Protein AF-0000000072477113 (afdb_homodimer)

pLDDT: mean 94.62, std 7.55, range [47.84, 98.94]

Nearest PDB structures (foldseek):
  5yf0-assembly1_A  TM=9.430E-01  e=5.092E-36  Homo sapiens
  5yf2-assembly1_B  TM=9.396E-01  e=1.255E-35  Homo sapiens
  5yf1-assembly1_B  TM=9.250E-01  e=2.468E-35  Homo sapiens
  5yf0-assembly1_B  TM=9.223E-01  e=3.272E-35  Homo sapiens
  5yf2-assembly1_A  TM=9.326E-01  e=5.136E-35  Homo sapiens

Radius of gyration: 29.41 Å; Cα contacts (8 Å, |Δi|>4): 1386; chains: 2; bounding box: 58×87×75 Å

Solvent-accessible surface area (backbone atoms only — not comparable to full-atom values): 39168 Å² total; per-residue (Å²): 128,55,71,68,57,48,40,54,52,27,16,45,48,37,20,38,57,46,35,32,61,51,46,42,59,69,50,48,47,41,52,51,51,15,58,67,64,46,50,74,72,59,47,66,66,46,75,59,51,66,59,52,52,51,52,48,51,52,41,37,51,44,39,24,53,49,33,34,51,48,42,68,67,43,38,58,79,70,71,41,75,71,75,74,84,48,34,80,49,54,70,68,43,38,51,50,52,55,51,46,42,29,42,42,42,31,63,32,16,69,82,11,46,71,66,39,45,60,59,54,40,52,53,50,52,50,49,43,66,77,48,69,54,54,86,58,24,58,77,40,35,33,36,27,50,59,33,56,62,37,49,66,51,49,55,43,26,75,60,32,24,20,26,38,26,28,32,63,51,63,67,34,49,55,52,22,50,40,53,64,70,69,32,80,47,50,54,72,40,61,35,45,58,43,62,77,61,49,48,25,32,48,42,71,65,67,27,70,42,75,45,47,27,33,61,63,29,56,56,52,42,60,53,50,20,57,74,52,72,58,74,49,64,46,85,74,22,64,47,76,45,79,43,55,65,49,64,48,32,19,51,79,86,70,45,82,76,81,80,52,62,69,59,50,50,52,18,58,63,28,50,45,56,21,44,29,40,40,36,51,70,32,68,24,67,38,51,39,50,66,54,51,51,51,15,53,59,37,21,31,27,82,89,15,36,40,37,40,35,33,50,46,58,41,67,46,65,95,41,62,89,40,53,30,74,69,52,21,50,54,54,46,54,50,39,44,40,75,72,37,38,40,74,80,40,78,49,69,66,46,76,44,70,75,59,64,64,90,72,40,33,45,48,59,38,36,31,18,41,36,35,34,27,32,54,58,77,82,128,131,55,71,69,58,49,39,54,52,28,16,44,48,38,20,37,58,45,36,34,62,52,46,43,58,68,50,47,47,42,51,51,51,17,57,67,64,47,50,74,72,58,47,65,68,46,75,61,52,65,61,49,52,50,52,50,52,54,42,38,52,43,39,24,52,49,32,34,50,47,43,70,67,43,37,58,79,71,72,41,75,70,74,75,85,48,35,80,47,53,71,67,44,38,51,50,52,54,50,45,43,29,42,41,40,31,64,32,15,69,82,12,46,68,64,40,45,60,59,54,39,52,53,50,53,51,50,43,66,78,47,70,54,53,86,57,24,58,77,39,34,33,37,27,50,56,32,56,62,38,50,67,50,51,53,43,26,73,60,32,25,20,27,37,27,28,30,64,52,63,67,34,50,54,51,22,48,41,53,63,70,68,33,79,47,51,53,72,41,62,37,45,59,42,62,78,62,48,48,26,32,48,40,69,67,67,27,69,42,76,44,47,29,34,60,62,27,55,56,51,43,59,53,49,22,56,75,50,70,59,74,48,64,46,85,73,23,64,46,77,45,80,43,56,64,49,62,47,31,19,52,79,87,68,46,82,74,82,79,54,64,69,59,50,50,51,20,58,62,28,51,46,57,21,45,30,40,40,35,52,68,32,68,23,67,38,51,38,50,66,54,52,52,50,16,52,59,37,22,32,26,83,89,14,37,40,36,39,35,33,51,45,58,42,68,46,65,95,39,60,89,40,53,30,73,69,54,20,51,54,54,44,54,50,40,45,40,74,71,39,39,40,73,80,40,78,49,71,65,46,75,43,70,75,59,62,65,89,72,40,32,44,48,60,39,35,31,17,40,36,36,36,28,30,54,58,76,84,127

Organism: Diutina rugosa (NCBI:txid5481)

Foldseek 3Di:
DDPVVQQQLLLLLQLLQCLLVVCCVQAQVVLVVVLVPDDPVVNVVPVCRVVLSVLLNVQSVQSNVVSNVLSVVQCVVVPHDDSPPHHHHDPVSNVVLLVLLLQCLLQFFPNNVVQCCQQLVVVVVVVCVVPVDQLCQLVAEEEEEPCFLVRSVLVSLLSQHQYEYEDADSNRVSNSCCQQPVDQDAQPGKHQSQQRDPAQAPDSVLNSDITGGGRDHNNCLVVVCVVVPNSGPSVNRYHYDYHDLLQQQADPVPHPPPDDPVSVVSNVCQFQPGQEYEYEQHLLADLANLSVLRSRNRRHHQNHKYKYKHAQNNPCPPVVVGDHDRDDPVRVVVSSVVVFKDWPDKDWQRWHFRSDSPNGNDGDIGIMITTMIHGHDDD/DDPVVQQQLLLLLQLLQCLLVVCCVQAQVVLVVVLVPDDPVVNVVPVCRVVLSVLLNVQSVQSNVVSNVLSVVQCVVVPHDDSPPHHHHDPVSNVVLLVLLLQCLLQFFPNNVVQCCQQLVVVVVVVCVVPVDQLCQLVAEEEEEQCFLVRSVLVSLLSQHQYEYEDADSNRVSNSCCQQPVDQDAQPGKHQSQQRDPAQAPDSVLNSDITGGGRDHNNCLVVVCVVVPNSGDSVRRYHYDYHDLLQQQADPVSHPDPDDPVSVVSNVCQFQPGQEYEYEQHLLADLANLSVLRSRNRRHHQNHKYKYKHAQNNPCPPVVVGDHDRDDPVRVVVSSVVVFKDWPDKDWQRWHFRSDSPNGNDGDIGIMITTMIHGHDDD

InterPro domains:
  IPR012901 Carnosine N-methyltransferase [PF07942] (87-375)
  IPR012901 Carnosine N-methyltransferase [PTHR12303] (3-374)
  IPR012901 Carnosine N-methyltransferase [SM01296] (83-377)
  IPR029063 S-adenosyl-L-methionine-dependent methyltransferase superfamily [G3DSA:3.40.50.150] (92-360)
  IPR029063 S-adenosyl-L-methionine-dependent methyltransferase superfamily [SSF53335] (136-365)

Structure (mmCIF, N/CA/C/O backbone):
data_AF-0000000072477113-model_v1
#
loop_
_entity.id
_entity.type
_entity.pdbx_description
1 polymer 'carnosine N-methyltransferase'
#
loop_
_atom_site.group_PDB
_atom_site.id
_atom_site.type_symbol
_atom_site.label_atom_id
_atom_site.label_alt_id
_atom_site.label_comp_id
_atom_site.label_asym_id
_atom_site.label_entity_id
_atom_site.label_seq_id
_atom_site.pdbx_PDB_ins_code
_atom_site.Cartn_x
_atom_site.Cartn_y
_atom_site.Cartn_z
_atom_site.occupancy
_atom_site.B_iso_or_equiv
_atom_site.auth_seq_id
_atom_site.auth_comp_id
_atom_site.auth_asym_id
_atom_site.auth_atom_id
_atom_site.pdbx_PDB_model_num
ATOM 1 N N . MET A 1 1 ? -16.484 36.062 -1.4 1 76.56 1 MET A N 1
ATOM 2 C CA . MET A 1 1 ? -15.922 34.875 -1.992 1 76.56 1 MET A CA 1
ATOM 3 C C . MET A 1 1 ? -15.93 34.938 -3.516 1 76.56 1 MET A C 1
ATOM 5 O O . MET A 1 1 ? -16.938 35.312 -4.113 1 76.56 1 MET A O 1
ATOM 9 N N . ASP A 1 2 ? -14.82 34.812 -4.082 1 83.38 2 ASP A N 1
ATOM 10 C CA . ASP A 1 2 ? -14.773 34.906 -5.539 1 83.38 2 ASP A CA 1
ATOM 11 C C . ASP A 1 2 ? -15.359 33.656 -6.188 1 83.38 2 ASP A C 1
ATOM 13 O O . ASP A 1 2 ? -15.664 32.688 -5.504 1 83.38 2 ASP A O 1
ATOM 17 N N . ALA A 1 3 ? -15.609 33.719 -7.441 1 86.88 3 ALA A N 1
ATOM 18 C CA . ALA A 1 3 ? -16.328 32.719 -8.188 1 86.88 3 ALA A CA 1
ATOM 19 C C . ALA A 1 3 ? -15.586 31.375 -8.156 1 86.88 3 ALA A C 1
ATOM 21 O O . ALA A 1 3 ? -16.203 30.312 -8.062 1 86.88 3 ALA A O 1
ATOM 22 N N . GLU A 1 4 ? -14.32 31.438 -8.305 1 89.25 4 GLU A N 1
ATOM 23 C CA . GLU A 1 4 ? -13.508 30.234 -8.305 1 89.25 4 GLU A CA 1
ATOM 24 C C . GLU A 1 4 ? -13.555 29.531 -6.945 1 89.25 4 GLU A C 1
ATOM 26 O O . GLU A 1 4 ? -13.664 28.312 -6.871 1 89.25 4 GLU A O 1
ATOM 31 N N . GLU A 1 5 ? -13.438 30.281 -5.949 1 89.12 5 GLU A N 1
ATOM 32 C CA . GLU A 1 5 ? -13.508 29.75 -4.594 1 89.12 5 GLU A CA 1
ATOM 33 C C . GLU A 1 5 ? -14.883 29.156 -4.301 1 89.12 5 GLU A C 1
ATOM 35 O O . GLU A 1 5 ? -14.992 28.109 -3.668 1 89.12 5 GLU A O 1
ATOM 40 N N . TYR A 1 6 ? -15.93 29.828 -4.734 1 92.06 6 TYR A N 1
ATOM 41 C CA . TYR A 1 6 ? -17.297 29.344 -4.543 1 92.06 6 TYR A CA 1
ATOM 42 C C . TYR A 1 6 ? -17.5 28.016 -5.246 1 92.06 6 TYR A C 1
ATOM 44 O O . TYR A 1 6 ? -18.109 27.094 -4.684 1 92.06 6 TYR A O 1
ATOM 52 N N . ALA A 1 7 ? -17.016 27.938 -6.426 1 93.81 7 ALA A N 1
ATOM 53 C CA . ALA A 1 7 ? -17.141 26.703 -7.184 1 93.81 7 ALA A CA 1
ATOM 54 C C . ALA A 1 7 ? -16.391 25.562 -6.484 1 93.81 7 ALA A C 1
ATOM 56 O O . ALA A 1 7 ? -16.891 24.438 -6.43 1 93.81 7 ALA A O 1
ATOM 57 N N . ALA A 1 8 ? -15.219 25.844 -6.004 1 94.25 8 ALA A N 1
ATOM 58 C CA . ALA A 1 8 ? -14.438 24.844 -5.293 1 94.25 8 ALA A CA 1
ATOM 59 C C . ALA A 1 8 ? -15.156 24.375 -4.035 1 94.25 8 ALA A C 1
ATOM 61 O O . ALA A 1 8 ? -15.25 23.172 -3.781 1 94.25 8 ALA A O 1
ATOM 62 N N . LEU A 1 9 ? -15.68 25.312 -3.316 1 95.5 9 LEU A N 1
ATOM 63 C CA . LEU A 1 9 ? -16.391 25.016 -2.074 1 95.5 9 LEU A CA 1
ATOM 64 C C . LEU A 1 9 ? -17.641 24.188 -2.35 1 95.5 9 LEU A C 1
ATOM 66 O O . LEU A 1 9 ? -17.906 23.188 -1.673 1 95.5 9 LEU A O 1
ATOM 70 N N . THR A 1 10 ? -18.406 24.562 -3.316 1 96.62 10 THR A N 1
ATOM 71 C CA . THR A 1 10 ? -19.688 23.906 -3.578 1 96.62 10 THR A CA 1
ATOM 72 C C . THR A 1 10 ? -19.469 22.531 -4.203 1 96.62 10 THR A C 1
ATOM 74 O O . THR A 1 10 ? -20.297 21.625 -4.035 1 96.62 10 THR A O 1
ATOM 77 N N . LYS A 1 11 ? -18.375 22.391 -4.926 1 97.25 11 LYS A N 1
ATOM 78 C CA . LYS A 1 11 ? -18.016 21.078 -5.43 1 97.25 11 LYS A CA 1
ATOM 79 C C . LYS A 1 11 ? -17.812 20.094 -4.289 1 97.25 11 LYS A C 1
ATOM 81 O O . LYS A 1 11 ? -18.25 18.938 -4.375 1 97.25 11 LYS A O 1
ATOM 86 N N . VAL A 1 12 ? -17.141 20.547 -3.275 1 98 12 VAL A N 1
ATOM 87 C CA . VAL A 1 12 ? -16.906 19.734 -2.09 1 98 12 VAL A CA 1
ATOM 88 C C . VAL A 1 12 ? -18.234 19.438 -1.386 1 98 12 VAL A C 1
ATOM 90 O O . VAL A 1 12 ? -18.516 18.281 -1.038 1 98 12 VAL A O 1
ATOM 93 N N . LEU A 1 13 ? -19.094 20.422 -1.199 1 98.06 13 LEU A N 1
ATOM 94 C CA . LEU A 1 13 ? -20.391 20.25 -0.559 1 98.06 13 LEU A CA 1
ATOM 95 C C . LEU A 1 13 ? -21.266 19.266 -1.344 1 98.06 13 LEU A C 1
ATOM 97 O O . LEU A 1 13 ? -21.938 18.422 -0.756 1 98.06 13 LEU A O 1
ATOM 101 N N . SER A 1 14 ? -21.156 19.359 -2.621 1 98.19 14 SER A N 1
ATOM 102 C CA . SER A 1 14 ? -21.906 18.453 -3.48 1 98.19 14 SER A CA 1
ATOM 103 C C . SER A 1 14 ? -21.484 17 -3.26 1 98.19 14 SER A C 1
ATOM 105 O O . SER A 1 14 ? -22.312 16.094 -3.295 1 98.19 14 SER A O 1
ATOM 107 N N . SER A 1 15 ? -20.203 16.766 -3.088 1 98.69 15 SER A N 1
ATOM 108 C CA . SER A 1 15 ? -19.703 15.406 -2.871 1 98.69 15 SER A CA 1
ATOM 109 C C . SER A 1 15 ? -20.203 14.844 -1.544 1 98.69 15 SER A C 1
ATOM 111 O O . SER A 1 15 ? -20.5 13.656 -1.443 1 98.69 15 SER A O 1
ATOM 113 N N . TYR A 1 16 ? -20.312 15.688 -0.524 1 98.62 16 TYR A N 1
ATOM 114 C CA . TYR A 1 16 ? -20.906 15.258 0.739 1 98.62 16 TYR A CA 1
ATOM 115 C C . TYR A 1 16 ? -22.391 14.961 0.573 1 98.62 16 TYR A C 1
ATOM 117 O O . TYR A 1 16 ? -22.891 13.938 1.051 1 98.62 16 TYR A O 1
ATOM 125 N N . LEU A 1 17 ? -23.078 15.812 -0.088 1 98.19 17 LEU A N 1
ATOM 126 C CA . LEU A 1 17 ? -24.516 15.742 -0.222 1 98.19 17 LEU A CA 1
ATOM 127 C C . LEU A 1 17 ? -24.938 14.5 -1.002 1 98.19 17 LEU A C 1
ATOM 129 O O . LEU A 1 17 ? -25.938 13.852 -0.658 1 98.19 17 LEU A O 1
ATOM 133 N N . ASN A 1 18 ? -24.188 14.172 -2.012 1 98.25 18 ASN A N 1
ATOM 134 C CA . ASN A 1 18 ? -24.562 13.102 -2.928 1 98.25 18 ASN A CA 1
ATOM 135 C C . ASN A 1 18 ? -23.703 11.859 -2.723 1 98.25 18 ASN A C 1
ATOM 137 O O . ASN A 1 18 ? -23.578 11.023 -3.623 1 98.25 18 ASN A O 1
ATOM 141 N N . PHE A 1 19 ? -23.125 11.734 -1.655 1 98.62 19 PHE A N 1
ATOM 142 C CA . PHE A 1 19 ? -22.172 10.672 -1.383 1 98.62 19 PHE A CA 1
ATOM 143 C C . PHE A 1 19 ? -22.828 9.305 -1.445 1 98.62 19 PHE A C 1
ATOM 145 O O . PHE A 1 19 ? -22.266 8.352 -1.976 1 98.62 19 PHE A O 1
ATOM 152 N N . GLY A 1 20 ? -24 9.203 -0.856 1 98.38 20 GLY A N 1
ATOM 153 C CA . GLY A 1 20 ? -24.703 7.938 -0.859 1 98.38 20 GLY A CA 1
ATOM 154 C C . GLY A 1 20 ? -24.984 7.406 -2.254 1 98.38 20 GLY A C 1
ATOM 155 O O . GLY A 1 20 ? -24.828 6.211 -2.512 1 98.38 20 GLY A O 1
ATOM 156 N N . LYS A 1 21 ? -25.422 8.281 -3.08 1 98 21 LYS A N 1
ATOM 157 C CA . LYS A 1 21 ? -25.656 7.898 -4.469 1 98 21 LYS A CA 1
ATOM 158 C C . LYS A 1 21 ? -24.375 7.383 -5.121 1 98 21 LYS A C 1
ATOM 160 O O . LYS A 1 21 ? -24.406 6.367 -5.816 1 98 21 LYS A O 1
ATOM 165 N N . TRP A 1 22 ? -23.328 8.094 -4.914 1 98.06 22 TRP A N 1
ATOM 166 C CA . TRP A 1 22 ? -22.047 7.695 -5.477 1 98.06 22 TRP A CA 1
ATOM 167 C C . TRP A 1 22 ? -21.609 6.344 -4.93 1 98.06 22 TRP A C 1
ATOM 169 O O . TRP A 1 22 ? -21.125 5.488 -5.68 1 98.06 22 TRP A O 1
ATOM 179 N N . GLN A 1 23 ? -21.75 6.086 -3.629 1 97.81 23 GLN A N 1
ATOM 180 C CA . GLN A 1 23 ? -21.391 4.801 -3.033 1 97.81 23 GLN A CA 1
ATOM 181 C C . GLN A 1 23 ? -22.234 3.668 -3.619 1 97.81 23 GLN A C 1
ATOM 183 O O . GLN A 1 23 ? -21.719 2.57 -3.852 1 97.81 23 GLN A O 1
ATOM 188 N N . THR A 1 24 ? -23.5 3.951 -3.777 1 97.94 24 THR A N 1
ATOM 189 C CA . THR A 1 24 ? -24.375 2.938 -4.371 1 97.94 24 THR A CA 1
ATOM 190 C C . THR A 1 24 ? -23.875 2.545 -5.758 1 97.94 24 THR A C 1
ATOM 192 O O . THR A 1 24 ? -23.781 1.358 -6.078 1 97.94 24 THR A O 1
ATOM 195 N N . GLU A 1 25 ? -23.5 3.52 -6.508 1 95.81 25 GLU A N 1
ATOM 196 C CA . GLU A 1 25 ? -23.047 3.297 -7.879 1 95.81 25 GLU A CA 1
ATOM 197 C C . GLU A 1 25 ? -21.703 2.588 -7.91 1 95.81 25 GLU A C 1
ATOM 199 O O . GLU A 1 25 ? -21.422 1.792 -8.812 1 95.81 25 GLU A O 1
ATOM 204 N N . THR A 1 26 ? -20.875 2.811 -6.934 1 94.75 26 THR A N 1
ATOM 205 C CA . THR A 1 26 ? -19.5 2.332 -7.012 1 94.75 26 THR A CA 1
ATOM 206 C C . THR A 1 26 ? -19.312 1.063 -6.184 1 94.75 26 THR A C 1
ATOM 208 O O . THR A 1 26 ? -18.359 0.319 -6.383 1 94.75 26 THR A O 1
ATOM 211 N N . VAL A 1 27 ? -20.219 0.817 -5.223 1 94.88 27 VAL A N 1
ATOM 212 C CA . VAL A 1 27 ? -20.047 -0.332 -4.34 1 94.88 27 VAL A CA 1
ATOM 213 C C . VAL A 1 27 ? -21.109 -1.384 -4.641 1 94.88 27 VAL A C 1
ATOM 215 O O . VAL A 1 27 ? -20.797 -2.551 -4.879 1 94.88 27 VAL A O 1
ATOM 218 N N . ILE A 1 28 ? -22.328 -1.003 -4.789 1 94.88 28 ILE A N 1
ATOM 219 C CA . ILE A 1 28 ? -23.453 -1.935 -4.914 1 94.88 28 ILE A CA 1
ATOM 220 C C . ILE A 1 28 ? -23.578 -2.389 -6.367 1 94.88 28 ILE A C 1
ATOM 222 O O . ILE A 1 28 ? -23.625 -3.588 -6.648 1 94.88 28 ILE A O 1
ATOM 226 N N . THR A 1 29 ? -23.609 -1.473 -7.27 1 94.31 29 THR A N 1
ATOM 227 C CA . THR A 1 29 ? -23.953 -1.741 -8.664 1 94.31 29 THR A CA 1
ATOM 228 C C . THR A 1 29 ? -22.953 -2.729 -9.281 1 94.31 29 THR A C 1
ATOM 230 O O . THR A 1 29 ? -23.359 -3.732 -9.867 1 94.31 29 THR A O 1
ATOM 233 N N . PRO A 1 30 ? -21.656 -2.482 -9.125 1 92.38 30 PRO A N 1
ATOM 234 C CA . PRO A 1 30 ? -20.719 -3.447 -9.711 1 92.38 30 PRO A CA 1
ATOM 235 C C . PRO A 1 30 ? -20.859 -4.84 -9.094 1 92.38 30 PRO A C 1
ATOM 237 O O . PRO A 1 30 ? -20.734 -5.844 -9.805 1 92.38 30 PRO A O 1
ATOM 240 N N . ARG A 1 31 ? -21.094 -4.98 -7.844 1 92.12 31 ARG A N 1
ATOM 241 C CA . ARG A 1 31 ? -21.234 -6.27 -7.176 1 92.12 31 ARG A CA 1
ATOM 242 C C . ARG A 1 31 ? -22.5 -6.988 -7.637 1 92.12 31 ARG A C 1
ATOM 244 O O . ARG A 1 31 ? -22.5 -8.211 -7.805 1 92.12 31 ARG A O 1
ATOM 251 N N . ARG A 1 32 ? -23.531 -6.215 -7.766 1 92.69 32 ARG A N 1
ATOM 252 C CA . ARG A 1 32 ? -24.766 -6.781 -8.281 1 92.69 32 ARG A CA 1
ATOM 253 C C . ARG A 1 32 ? -24.578 -7.316 -9.695 1 92.69 32 ARG A C 1
ATOM 255 O O . ARG A 1 32 ? -25.094 -8.383 -10.039 1 92.69 32 ARG A O 1
ATOM 262 N N . ARG A 1 33 ? -23.953 -6.59 -10.477 1 92 33 ARG A N 1
ATOM 263 C CA . ARG A 1 33 ? -23.672 -7.027 -11.836 1 92 33 ARG A CA 1
ATOM 264 C C . ARG A 1 33 ? -22.875 -8.328 -11.844 1 92 33 ARG A C 1
ATOM 266 O O . ARG A 1 33 ? -23.203 -9.258 -12.594 1 92 33 ARG A O 1
ATOM 273 N N . LYS A 1 34 ? -21.797 -8.391 -11.094 1 91.44 34 LYS A N 1
ATOM 274 C CA . LYS A 1 34 ? -21 -9.617 -10.992 1 91.44 34 LYS A CA 1
ATOM 275 C C . LYS A 1 34 ? -21.859 -10.797 -10.555 1 91.44 34 LYS A C 1
ATOM 277 O O . LYS A 1 34 ? -21.719 -11.906 -11.078 1 91.44 34 LYS A O 1
ATOM 282 N N . TRP A 1 35 ? -22.734 -10.531 -9.57 1 92.31 35 TRP A N 1
ATOM 283 C CA . TRP A 1 35 ? -23.656 -11.547 -9.078 1 92.31 35 TRP A CA 1
ATOM 284 C C . TRP A 1 35 ? -24.547 -12.07 -10.203 1 92.31 35 TRP A C 1
ATOM 286 O O . TRP A 1 35 ? -24.75 -13.281 -10.328 1 92.31 35 TRP A O 1
ATOM 296 N N . GLN A 1 36 ? -24.969 -11.188 -11.031 1 92.12 36 GLN A N 1
ATOM 297 C CA . GLN A 1 36 ? -25.891 -11.539 -12.109 1 92.12 36 GLN A CA 1
ATOM 298 C C . GLN A 1 36 ? -25.188 -12.352 -13.188 1 92.12 36 GLN A C 1
ATOM 300 O O . GLN A 1 36 ? -25.812 -13.102 -13.93 1 92.12 36 GLN A O 1
ATOM 305 N N . LEU A 1 37 ? -23.922 -12.234 -13.258 1 90.62 37 LEU A N 1
ATOM 306 C CA . LEU A 1 37 ? -23.141 -12.945 -14.266 1 90.62 37 LEU A CA 1
ATOM 307 C C . LEU A 1 37 ? -22.875 -14.375 -13.828 1 90.62 37 LEU A C 1
ATOM 309 O O . LEU A 1 37 ? -22.484 -15.219 -14.641 1 90.62 37 LEU A O 1
ATOM 313 N N . LEU A 1 38 ? -23.031 -14.703 -12.578 1 92.06 38 LEU A N 1
ATOM 314 C CA . LEU A 1 38 ? -22.812 -16.062 -12.078 1 92.06 38 LEU A CA 1
ATOM 315 C C . LEU A 1 38 ? -23.938 -16.984 -12.516 1 92.06 38 LEU A C 1
ATOM 317 O O . LEU A 1 38 ? -25.094 -16.578 -12.617 1 92.06 38 LEU A O 1
ATOM 321 N N . SER A 1 39 ? -23.641 -18.25 -12.758 1 92.62 39 SER A N 1
ATOM 322 C CA . SER A 1 39 ? -24.656 -19.266 -13.031 1 92.62 39 SER A CA 1
ATOM 323 C C . SER A 1 39 ? -25.531 -19.531 -11.805 1 92.62 39 SER A C 1
ATOM 325 O O . SER A 1 39 ? -25.109 -19.25 -10.672 1 92.62 39 SER A O 1
ATOM 327 N N . PRO A 1 40 ? -26.734 -20.031 -12.023 1 95.19 40 PRO A N 1
ATOM 328 C CA . PRO A 1 40 ? -27.578 -20.391 -10.875 1 95.19 40 PRO A CA 1
ATOM 329 C C . PRO A 1 40 ? -26.891 -21.375 -9.922 1 95.19 40 PRO A C 1
ATOM 331 O O . PRO A 1 40 ? -27.047 -21.266 -8.703 1 95.19 40 PRO A O 1
ATOM 334 N N . GLU A 1 41 ? -26.172 -22.266 -10.453 1 94.5 41 GLU A N 1
ATOM 335 C CA . GLU A 1 41 ? -25.453 -23.234 -9.641 1 94.5 41 GLU A CA 1
ATOM 336 C C . GLU A 1 41 ? -24.406 -22.547 -8.766 1 94.5 41 GLU A C 1
ATOM 338 O O . GLU A 1 41 ? -24.266 -22.875 -7.586 1 94.5 41 GLU A O 1
ATOM 343 N N . ASP A 1 42 ? -23.688 -21.625 -9.344 1 94.44 42 ASP A N 1
ATOM 344 C CA . ASP A 1 42 ? -22.656 -20.906 -8.602 1 94.44 42 ASP A CA 1
ATOM 345 C C . ASP A 1 42 ? -23.281 -20.016 -7.523 1 94.44 42 ASP A C 1
ATOM 347 O O . ASP A 1 42 ? -22.734 -19.891 -6.426 1 94.44 42 ASP A O 1
ATOM 351 N N . ARG A 1 43 ? -24.391 -19.422 -7.812 1 95.62 43 ARG A N 1
ATOM 352 C CA . ARG A 1 43 ? -25.078 -18.578 -6.844 1 95.62 43 ARG A CA 1
ATOM 353 C C . ARG A 1 43 ? -25.516 -19.375 -5.617 1 95.62 43 ARG A C 1
ATOM 355 O O . ARG A 1 43 ? -25.516 -18.859 -4.5 1 95.62 43 ARG A O 1
ATOM 362 N N . ARG A 1 44 ? -25.828 -20.625 -5.809 1 96.62 44 ARG A N 1
ATOM 363 C CA . ARG A 1 44 ? -26.25 -21.484 -4.707 1 96.62 44 ARG A CA 1
ATOM 364 C C . ARG A 1 44 ? -25.094 -21.719 -3.73 1 96.62 44 ARG A C 1
ATOM 366 O O . ARG A 1 44 ? -25.328 -21.984 -2.551 1 96.62 44 ARG A O 1
ATOM 373 N N . LEU A 1 45 ? -23.891 -21.547 -4.203 1 96.44 45 LEU A N 1
ATOM 374 C CA . LEU A 1 45 ? -22.719 -21.734 -3.355 1 96.44 45 LEU A CA 1
ATOM 375 C C . LEU A 1 45 ? -22.516 -20.547 -2.436 1 96.44 45 LEU A C 1
ATOM 377 O O . LEU A 1 45 ? -21.75 -20.609 -1.472 1 96.44 45 LEU A O 1
ATOM 381 N N . LEU A 1 46 ? -23.203 -19.422 -2.715 1 96.31 46 LEU A N 1
ATOM 382 C CA . LEU A 1 46 ? -22.984 -18.172 -1.999 1 96.31 46 LEU A CA 1
ATOM 383 C C . LEU A 1 46 ? -24.297 -17.625 -1.456 1 96.31 46 LEU A C 1
ATOM 385 O O . LEU A 1 46 ? -24.672 -16.484 -1.759 1 96.31 46 LEU A O 1
ATOM 389 N N . PRO A 1 47 ? -24.938 -18.328 -0.62 1 95.12 47 PRO A N 1
ATOM 390 C CA . PRO A 1 47 ? -26.266 -17.953 -0.171 1 95.12 47 PRO A CA 1
ATOM 391 C C . PRO A 1 47 ? -26.281 -16.656 0.628 1 95.12 47 PRO A C 1
ATOM 393 O O . PRO A 1 47 ? -27.328 -16.016 0.755 1 95.12 47 PRO A O 1
ATOM 396 N N . TRP A 1 48 ? -25.219 -16.266 1.11 1 95.19 48 TRP A N 1
ATOM 397 C CA . TRP A 1 48 ? -25.125 -15.102 1.981 1 95.19 48 TRP A CA 1
ATOM 398 C C . TRP A 1 48 ? -25.078 -13.82 1.165 1 95.19 48 TRP A C 1
ATOM 400 O O . TRP A 1 48 ? -25.266 -12.727 1.704 1 95.19 48 TRP A O 1
ATOM 410 N N . PHE A 1 49 ? -24.812 -13.805 -0.083 1 96.06 49 PHE A N 1
ATOM 411 C CA . PHE A 1 49 ? -24.359 -12.656 -0.862 1 96.06 49 PHE A CA 1
ATOM 412 C C . PHE A 1 49 ? -25.438 -11.586 -0.924 1 96.06 49 PHE A C 1
ATOM 414 O O . PHE A 1 49 ? -25.172 -10.414 -0.665 1 96.06 49 PHE A O 1
ATOM 421 N N . GLU A 1 50 ? -26.641 -11.938 -1.279 1 96.5 50 GLU A N 1
ATOM 422 C CA . GLU A 1 50 ? -27.703 -10.953 -1.452 1 96.5 50 GLU A CA 1
ATOM 423 C C . GLU A 1 50 ? -28.016 -10.234 -0.141 1 96.5 50 GLU A C 1
ATOM 425 O O . GLU A 1 50 ? -28.234 -9.023 -0.129 1 96.5 50 GLU A O 1
ATOM 430 N N . ARG A 1 51 ? -28.078 -11.008 0.903 1 97.25 51 ARG A N 1
ATOM 431 C CA . ARG A 1 51 ? -28.281 -10.383 2.207 1 97.25 51 ARG A CA 1
ATOM 432 C C . ARG A 1 51 ? -27.141 -9.43 2.539 1 97.25 51 ARG A C 1
ATOM 434 O O . ARG A 1 51 ? -27.375 -8.344 3.082 1 97.25 51 ARG A O 1
ATOM 441 N N . HIS A 1 52 ? -25.969 -9.852 2.275 1 96.88 52 HIS A N 1
ATOM 442 C CA . HIS A 1 52 ? -24.812 -9 2.516 1 96.88 52 HIS A CA 1
ATOM 443 C C . HIS A 1 52 ? -24.906 -7.695 1.733 1 96.88 52 HIS A C 1
ATOM 445 O O . HIS A 1 52 ? -24.594 -6.625 2.256 1 96.88 52 HIS A O 1
ATOM 451 N N . LEU A 1 53 ? -25.359 -7.746 0.498 1 96.44 53 LEU A N 1
ATOM 452 C CA . LEU A 1 53 ? -25.547 -6.555 -0.325 1 96.44 53 LEU A CA 1
ATOM 453 C C . LEU A 1 53 ? -26.578 -5.617 0.292 1 96.44 53 LEU A C 1
ATOM 455 O O . LEU A 1 53 ? -26.406 -4.395 0.254 1 96.44 53 LEU A O 1
ATOM 459 N N . GLU A 1 54 ? -27.609 -6.191 0.799 1 97.88 54 GLU A N 1
ATOM 460 C CA . GLU A 1 54 ? -28.625 -5.395 1.475 1 97.88 54 GLU A CA 1
ATOM 461 C C . GLU A 1 54 ? -28.062 -4.711 2.715 1 97.88 54 GLU A C 1
ATOM 463 O O . GLU A 1 54 ? -28.391 -3.553 2.994 1 97.88 54 GLU A O 1
ATOM 468 N N . ASP A 1 55 ? -27.281 -5.438 3.457 1 98.19 55 ASP A N 1
ATOM 469 C CA . ASP A 1 55 ? -26.625 -4.848 4.621 1 98.19 55 ASP A CA 1
ATOM 470 C C . ASP A 1 55 ? -25.766 -3.645 4.219 1 98.19 55 ASP A C 1
ATOM 472 O O . ASP A 1 55 ? -25.781 -2.611 4.887 1 98.19 55 ASP A O 1
ATOM 476 N N . ILE A 1 56 ? -25.016 -3.795 3.154 1 98.19 56 ILE A N 1
ATOM 477 C CA . ILE A 1 56 ? -24.172 -2.709 2.67 1 98.19 56 ILE A CA 1
ATOM 478 C C . ILE A 1 56 ? -25.031 -1.516 2.275 1 98.19 56 ILE A C 1
ATOM 480 O O . ILE A 1 56 ? -24.688 -0.367 2.561 1 98.19 56 ILE A O 1
ATOM 484 N N . ARG A 1 57 ? -26.141 -1.796 1.594 1 98.31 57 ARG A N 1
ATOM 485 C CA . ARG A 1 57 ? -27.062 -0.734 1.198 1 98.31 57 ARG A CA 1
ATOM 486 C C . ARG A 1 57 ? -27.547 0.048 2.412 1 98.31 57 ARG A C 1
ATOM 488 O O . ARG A 1 57 ? -27.656 1.276 2.367 1 98.31 57 ARG A O 1
ATOM 495 N N . GLU A 1 58 ? -27.859 -0.626 3.445 1 98.5 58 GLU A N 1
ATOM 496 C CA . GLU A 1 58 ? -28.297 0.021 4.68 1 98.5 58 GLU A CA 1
ATOM 497 C C . GLU A 1 58 ? -27.188 0.877 5.277 1 98.5 58 GLU A C 1
ATOM 499 O O . GLU A 1 58 ? -27.438 1.975 5.777 1 98.5 58 GLU A O 1
ATOM 504 N N . CYS A 1 59 ? -25.984 0.35 5.254 1 98.75 59 CYS A N 1
ATOM 505 C CA . CYS A 1 59 ? -24.844 1.112 5.73 1 98.75 59 CYS A CA 1
ATOM 506 C C . CYS A 1 59 ? -24.656 2.387 4.918 1 98.75 59 CYS A C 1
ATOM 508 O O . CYS A 1 59 ? -24.375 3.449 5.473 1 98.75 59 CYS A O 1
ATOM 510 N N . ILE A 1 60 ? -24.844 2.271 3.613 1 98.81 60 ILE A N 1
ATOM 511 C CA . ILE A 1 60 ? -24.703 3.422 2.727 1 98.81 60 ILE A CA 1
ATOM 512 C C . ILE A 1 60 ? -25.75 4.477 3.088 1 98.81 60 ILE A C 1
ATOM 514 O O . ILE A 1 60 ? -25.453 5.672 3.104 1 98.81 60 ILE A O 1
ATOM 518 N N . ALA A 1 61 ? -26.938 4.051 3.404 1 98.69 61 ALA A N 1
ATOM 519 C CA . ALA A 1 61 ? -28 4.973 3.787 1 98.69 61 ALA A CA 1
ATOM 520 C C . ALA A 1 61 ? -27.641 5.746 5.051 1 98.69 61 ALA A C 1
ATOM 522 O O . ALA A 1 61 ? -27.922 6.938 5.164 1 98.69 61 ALA A O 1
ATOM 523 N N . ILE A 1 62 ? -27.031 5.094 5.941 1 98.75 62 ILE A N 1
ATOM 524 C CA . ILE A 1 62 ? -26.625 5.738 7.184 1 98.75 62 ILE A CA 1
ATOM 525 C C . ILE A 1 62 ? -25.5 6.727 6.898 1 98.75 62 ILE A C 1
ATOM 527 O O . ILE A 1 62 ? -25.516 7.855 7.391 1 98.75 62 ILE A O 1
ATOM 531 N N . ASN A 1 63 ? -24.484 6.297 6.098 1 98.81 63 ASN A N 1
ATOM 532 C CA . ASN A 1 63 ? -23.422 7.219 5.695 1 98.81 63 ASN A CA 1
ATOM 533 C C . ASN A 1 63 ? -23.984 8.453 5.008 1 98.81 63 ASN A C 1
ATOM 535 O O . ASN A 1 63 ? -23.531 9.57 5.25 1 98.81 63 ASN A O 1
ATOM 539 N N . GLU A 1 64 ? -24.938 8.195 4.168 1 98.69 64 GLU A N 1
ATOM 540 C CA . GLU A 1 64 ? -25.578 9.289 3.447 1 98.69 64 GLU A CA 1
ATOM 541 C C . GLU A 1 64 ? -26.25 10.266 4.41 1 98.69 64 GLU A C 1
ATOM 543 O O . GLU A 1 64 ? -26.125 11.484 4.262 1 98.69 64 GLU A O 1
ATOM 548 N N . SER A 1 65 ? -27 9.727 5.305 1 98.56 65 SER A N 1
ATOM 549 C CA . SER A 1 65 ? -27.656 10.57 6.301 1 98.56 65 SER A CA 1
ATOM 550 C C . SER A 1 65 ? -26.641 11.422 7.059 1 98.56 65 SER A C 1
ATOM 552 O O . SER A 1 65 ? -26.875 12.609 7.281 1 98.56 65 SER A O 1
ATOM 554 N N . PHE A 1 66 ? -25.594 10.875 7.445 1 98.56 66 PHE A N 1
ATOM 555 C CA . PHE A 1 66 ? -24.547 11.578 8.172 1 98.56 66 PHE A CA 1
ATOM 556 C C . PHE A 1 66 ? -23.969 12.711 7.336 1 98.56 66 PHE A C 1
ATOM 558 O O . PHE A 1 66 ? -23.859 13.844 7.797 1 98.56 66 PHE A O 1
ATOM 565 N N . THR A 1 67 ? -23.547 12.375 6.078 1 98.69 67 THR A N 1
ATOM 566 C CA . THR A 1 67 ? -22.906 13.391 5.246 1 98.69 67 THR A CA 1
ATOM 567 C C . THR A 1 67 ? -23.875 14.516 4.918 1 98.69 67 THR A C 1
ATOM 569 O O . THR A 1 67 ? -23.469 15.672 4.789 1 98.69 67 THR A O 1
ATOM 572 N N . LYS A 1 68 ? -25.156 14.227 4.77 1 97.81 68 LYS A N 1
ATOM 573 C CA . LYS A 1 68 ? -26.172 15.258 4.555 1 97.81 68 LYS A CA 1
ATOM 574 C C . LYS A 1 68 ? -26.312 16.156 5.781 1 97.81 68 LYS A C 1
ATOM 576 O O . LYS A 1 68 ? -26.5 17.375 5.652 1 97.81 68 LYS A O 1
ATOM 581 N N . ASP A 1 69 ? -26.266 15.523 6.941 1 97.31 69 ASP A N 1
ATOM 582 C CA . ASP A 1 69 ? -26.312 16.297 8.18 1 97.31 69 ASP A CA 1
ATOM 583 C C . ASP A 1 69 ? -25.141 17.297 8.234 1 97.31 69 ASP A C 1
ATOM 585 O O . ASP A 1 69 ? -25.312 18.438 8.688 1 97.31 69 ASP A O 1
ATOM 589 N N . VAL A 1 70 ? -24 16.875 7.812 1 97.62 70 VAL A N 1
ATOM 590 C CA . VAL A 1 70 ? -22.812 17.734 7.781 1 97.62 70 VAL A CA 1
ATOM 591 C C . VAL A 1 70 ? -23.094 18.938 6.879 1 97.62 70 VAL A C 1
ATOM 593 O O . VAL A 1 70 ? -22.844 20.078 7.266 1 97.62 70 VAL A O 1
ATOM 596 N N . VAL A 1 71 ? -23.609 18.688 5.719 1 97.44 71 VAL A N 1
ATOM 597 C CA . VAL A 1 71 ? -23.891 19.75 4.762 1 97.44 71 VAL A CA 1
ATOM 598 C C . VAL A 1 71 ? -24.922 20.703 5.352 1 97.44 71 VAL A C 1
ATOM 600 O O . VAL A 1 71 ? -24.75 21.922 5.273 1 97.44 71 VAL A O 1
ATOM 603 N N . GLU A 1 72 ? -25.938 20.156 5.914 1 95.44 72 GLU A N 1
ATOM 604 C CA . GLU A 1 72 ? -27 20.969 6.492 1 95.44 72 GLU A CA 1
ATOM 605 C C . GLU A 1 72 ? -26.469 21.875 7.594 1 95.44 72 GLU A C 1
ATOM 607 O O . GLU A 1 72 ? -26.891 23.031 7.707 1 95.44 72 GLU A O 1
ATOM 612 N N . ALA A 1 73 ? -25.562 21.391 8.312 1 94.69 73 ALA A N 1
ATOM 613 C CA . ALA A 1 73 ? -25.031 22.141 9.453 1 94.69 73 ALA A CA 1
ATOM 614 C C . ALA A 1 73 ? -24.047 23.219 8.984 1 94.69 73 ALA A C 1
ATOM 616 O O . ALA A 1 73 ? -23.984 24.297 9.57 1 94.69 73 ALA A O 1
ATOM 617 N N . ILE A 1 74 ? -23.328 22.938 7.957 1 94.25 74 ILE A N 1
ATOM 618 C CA . ILE A 1 74 ? -22.109 23.719 7.73 1 94.25 74 ILE A CA 1
ATOM 619 C C . ILE A 1 74 ? -22.312 24.672 6.547 1 94.25 74 ILE A C 1
ATOM 621 O O . ILE A 1 74 ? -21.719 25.75 6.5 1 94.25 74 ILE A O 1
ATOM 625 N N . ALA A 1 75 ? -23.125 24.328 5.566 1 92.88 75 ALA A N 1
ATOM 626 C CA . ALA A 1 75 ? -23.234 25.062 4.316 1 92.88 75 ALA A CA 1
ATOM 627 C C . ALA A 1 75 ? -23.547 26.547 4.574 1 92.88 75 ALA A C 1
ATOM 629 O O . ALA A 1 75 ? -22.859 27.422 4.055 1 92.88 75 ALA A O 1
ATOM 630 N N . ALA A 1 76 ? -24.469 26.781 5.406 1 90.5 76 ALA A N 1
ATOM 631 C CA . ALA A 1 76 ? -24.875 28.156 5.684 1 90.5 76 ALA A CA 1
ATOM 632 C C . ALA A 1 76 ? -23.781 28.922 6.398 1 90.5 76 ALA A C 1
ATOM 634 O O . ALA A 1 76 ? -23.578 30.125 6.156 1 90.5 76 ALA A O 1
ATOM 635 N N . GLU A 1 77 ? -23.062 28.266 7.238 1 91.56 77 GLU A N 1
ATOM 636 C CA . GLU A 1 77 ? -21.953 28.875 7.977 1 91.56 77 GLU A CA 1
ATOM 637 C C . GLU A 1 77 ? -20.859 29.344 7.035 1 91.56 77 GLU A C 1
ATOM 639 O O . GLU A 1 77 ? -20.125 30.297 7.344 1 91.56 77 GLU A O 1
ATOM 644 N N . TRP A 1 78 ? -20.812 28.781 5.926 1 91.75 78 TRP A N 1
ATOM 645 C CA . TRP A 1 78 ? -19.75 29.109 4.988 1 91.75 78 TRP A CA 1
ATOM 646 C C . TRP A 1 78 ? -20.281 29.969 3.844 1 91.75 78 TRP A C 1
ATOM 648 O O . TRP A 1 78 ? -19.656 30.078 2.789 1 91.75 78 TRP A O 1
ATOM 658 N N . GLY A 1 79 ? -21.469 30.406 3.994 1 88 79 GLY A N 1
ATOM 659 C CA . GLY A 1 79 ? -22.031 31.391 3.078 1 88 79 GLY A CA 1
ATOM 660 C C . GLY A 1 79 ? -22.672 30.766 1.852 1 88 79 GLY A C 1
ATOM 661 O O . GLY A 1 79 ? -22.766 31.406 0.803 1 88 79 GLY A O 1
ATOM 662 N N . VAL A 1 80 ? -22.828 29.562 1.875 1 89.81 80 VAL A N 1
ATOM 663 C CA . VAL A 1 80 ? -23.391 28.891 0.712 1 89.81 80 VAL A CA 1
ATOM 664 C C . VAL A 1 80 ? -24.891 28.672 0.925 1 89.81 80 VAL A C 1
ATOM 666 O O . VAL A 1 80 ? -25.312 28.312 2.023 1 89.81 80 VAL A O 1
ATOM 669 N N . SER A 1 81 ? -25.641 29.016 -0.113 1 79.94 81 SER A N 1
ATOM 670 C CA . SER A 1 81 ? -27.094 28.922 -0.071 1 79.94 81 SER A CA 1
ATOM 671 C C . SER A 1 81 ? -27.578 27.531 -0.458 1 79.94 81 SER A C 1
ATOM 673 O O . SER A 1 81 ? -26.844 26.562 -0.325 1 79.94 81 SER A O 1
ATOM 675 N N . SER A 1 82 ? -28.75 27.516 -1.133 1 85.12 82 SER A N 1
ATOM 676 C CA . SER A 1 82 ? -29.438 26.297 -1.548 1 85.12 82 SER A CA 1
ATOM 677 C C . SER A 1 82 ? -28.594 25.516 -2.551 1 85.12 82 SER A C 1
ATOM 679 O O . SER A 1 82 ? -27.797 26.094 -3.291 1 85.12 82 SER A O 1
ATOM 681 N N . PRO A 1 83 ? -28.594 24.172 -2.416 1 89.88 83 PRO A N 1
ATOM 682 C CA . PRO A 1 83 ? -27.781 23.312 -3.273 1 89.88 83 PRO A CA 1
ATOM 683 C C . PRO A 1 83 ? -28.047 23.547 -4.762 1 89.88 83 PRO A C 1
ATOM 685 O O . PRO A 1 83 ? -27.234 23.125 -5.602 1 89.88 83 PRO A O 1
ATOM 688 N N . GLU A 1 84 ? -29.031 24.266 -5.047 1 88.44 84 GLU A N 1
ATOM 689 C CA . GLU A 1 84 ? -29.281 24.562 -6.453 1 88.44 84 GLU A CA 1
ATOM 690 C C . GLU A 1 84 ? -28.156 25.375 -7.062 1 88.44 84 GLU A C 1
ATOM 692 O O . GLU A 1 84 ? -27.766 26.406 -6.52 1 88.44 84 GLU A O 1
ATOM 697 N N . GLY A 1 85 ? -27.578 24.891 -8.102 1 88.75 85 GLY A N 1
ATOM 698 C CA . GLY A 1 85 ? -26.531 25.609 -8.805 1 88.75 85 GLY A CA 1
ATOM 699 C C . GLY A 1 85 ? -25.141 25.266 -8.328 1 88.75 85 GLY A C 1
ATOM 700 O O . GLY A 1 85 ? -24.156 25.875 -8.766 1 88.75 85 GLY A O 1
ATOM 701 N N . TRP A 1 86 ? -25.031 24.375 -7.312 1 94.75 86 TRP A N 1
ATOM 702 C CA . TRP A 1 86 ? -23.719 23.969 -6.836 1 94.75 86 TRP A CA 1
ATOM 703 C C . TRP A 1 86 ? -22.906 23.328 -7.961 1 94.75 86 TRP A C 1
ATOM 705 O O . TRP A 1 86 ? -23.469 22.734 -8.883 1 94.75 86 TRP A O 1
ATOM 715 N N . ALA A 1 87 ? -21.609 23.562 -7.93 1 95.75 87 ALA A N 1
ATOM 716 C CA . ALA A 1 87 ? -20.734 22.859 -8.859 1 95.75 87 ALA A CA 1
ATOM 717 C C . ALA A 1 87 ? -20.844 21.359 -8.672 1 95.75 87 ALA A C 1
ATOM 719 O O . ALA A 1 87 ? -20.984 20.875 -7.547 1 95.75 87 ALA A O 1
ATOM 720 N N . VAL A 1 88 ? -20.75 20.641 -9.781 1 96.12 88 VAL A N 1
ATOM 721 C CA . VAL A 1 88 ? -20.906 19.188 -9.773 1 96.12 88 VAL A CA 1
ATOM 722 C C . VAL A 1 88 ? -19.609 18.531 -9.312 1 96.12 88 VAL A C 1
ATOM 724 O O . VAL A 1 88 ? -18.516 18.891 -9.789 1 96.12 88 VAL A O 1
ATOM 727 N N . ALA A 1 89 ? -19.703 17.625 -8.359 1 97.38 89 ALA A N 1
ATOM 728 C CA . ALA A 1 89 ? -18.547 16.891 -7.855 1 97.38 89 ALA A CA 1
ATOM 729 C C . ALA A 1 89 ? -18.078 15.844 -8.859 1 97.38 89 ALA A C 1
ATOM 731 O O . ALA A 1 89 ? -18.891 15.219 -9.539 1 97.38 89 ALA A O 1
ATOM 732 N N . THR A 1 90 ? -16.812 15.664 -8.977 1 97.19 90 THR A N 1
ATOM 733 C CA . THR A 1 90 ? -16.219 14.586 -9.758 1 97.19 90 THR A CA 1
ATOM 734 C C . THR A 1 90 ? -15.844 13.414 -8.852 1 97.19 90 THR A C 1
ATOM 736 O O . THR A 1 90 ? -16.031 13.477 -7.637 1 97.19 90 THR A O 1
ATOM 739 N N . THR A 1 91 ? -15.289 12.336 -9.406 1 96.62 91 THR A N 1
ATOM 740 C CA . THR A 1 91 ? -14.883 11.148 -8.664 1 96.62 91 THR A CA 1
ATOM 741 C C . THR A 1 91 ? -13.82 11.5 -7.625 1 96.62 91 THR A C 1
ATOM 743 O O . THR A 1 91 ? -13.789 10.922 -6.535 1 96.62 91 THR A O 1
ATOM 746 N N . ASN A 1 92 ? -13.055 12.43 -7.988 1 96.94 92 ASN A N 1
ATOM 747 C CA . ASN A 1 92 ? -11.992 12.836 -7.066 1 96.94 92 ASN A CA 1
ATOM 748 C C . ASN A 1 92 ? -12.57 13.352 -5.75 1 96.94 92 ASN A C 1
ATOM 750 O O . ASN A 1 92 ? -12.102 12.969 -4.676 1 96.94 92 ASN A O 1
ATOM 754 N N . GLU A 1 93 ? -13.578 14.219 -5.797 1 98.19 93 GLU A N 1
ATOM 755 C CA . GLU A 1 93 ? -14.18 14.758 -4.582 1 98.19 93 GLU A CA 1
ATOM 756 C C . GLU A 1 93 ? -14.852 13.664 -3.764 1 98.19 93 GLU A C 1
ATOM 758 O O . GLU A 1 93 ? -14.773 13.656 -2.533 1 98.19 93 GLU A O 1
ATOM 763 N N . TYR A 1 94 ? -15.508 12.781 -4.445 1 98.44 94 TYR A N 1
ATOM 764 C CA . TYR A 1 94 ? -16.188 11.695 -3.748 1 98.44 94 TYR A CA 1
ATOM 765 C C . TYR A 1 94 ? -15.18 10.789 -3.043 1 98.44 94 TYR A C 1
ATOM 767 O O . TYR A 1 94 ? -15.414 10.352 -1.917 1 98.44 94 TYR A O 1
ATOM 775 N N . ASP A 1 95 ? -14.086 10.547 -3.723 1 97.69 95 ASP A N 1
ATOM 776 C CA . ASP A 1 95 ? -13.039 9.727 -3.129 1 97.69 95 ASP A CA 1
ATOM 777 C C . ASP A 1 95 ? -12.484 10.375 -1.863 1 97.69 95 ASP A C 1
ATOM 779 O O . ASP A 1 95 ? -12.102 9.68 -0.917 1 97.69 95 ASP A O 1
ATOM 783 N N . LYS A 1 96 ? -12.398 11.633 -1.849 1 98.25 96 LYS A N 1
ATOM 784 C CA . LYS A 1 96 ? -11.945 12.344 -0.658 1 98.25 96 LYS A CA 1
ATOM 785 C C . LYS A 1 96 ? -12.922 12.164 0.499 1 98.25 96 LYS A C 1
ATOM 787 O O . LYS A 1 96 ? -12.508 12.031 1.652 1 98.25 96 LYS A O 1
ATOM 792 N N . VAL A 1 97 ? -14.164 12.18 0.205 1 98.75 97 VAL A N 1
ATOM 793 C CA . VAL A 1 97 ? -15.156 11.961 1.256 1 98.75 97 VAL A CA 1
ATOM 794 C C . VAL A 1 97 ? -15.008 10.547 1.819 1 98.75 97 VAL A C 1
ATOM 796 O O . VAL A 1 97 ? -15.055 10.352 3.035 1 98.75 97 VAL A O 1
ATOM 799 N N . ARG A 1 98 ? -14.867 9.617 0.904 1 98.12 98 ARG A N 1
ATOM 800 C CA . ARG A 1 98 ? -14.625 8.25 1.35 1 98.12 98 ARG A CA 1
ATOM 801 C C . ARG A 1 98 ? -13.422 8.18 2.285 1 98.12 98 ARG A C 1
ATOM 803 O O . ARG A 1 98 ? -13.492 7.559 3.348 1 98.12 98 ARG A O 1
ATOM 810 N N . SER A 1 99 ? -12.359 8.82 1.907 1 97.69 99 SER A N 1
ATOM 811 C CA . SER A 1 99 ? -11.148 8.852 2.723 1 97.69 99 SER A CA 1
ATOM 812 C C . SER A 1 99 ? -11.406 9.531 4.062 1 97.69 99 SER A C 1
ATOM 814 O O . SER A 1 99 ? -10.836 9.141 5.082 1 97.69 99 SER A O 1
ATOM 816 N N . ILE A 1 100 ? -12.195 10.492 4.09 1 98.5 100 ILE A N 1
ATOM 817 C CA . ILE A 1 100 ? -12.508 11.227 5.312 1 98.5 100 ILE A CA 1
ATOM 818 C C . ILE A 1 100 ? -13.234 10.312 6.293 1 98.5 100 ILE A C 1
ATOM 820 O O . ILE A 1 100 ? -12.992 10.375 7.504 1 98.5 100 ILE A O 1
ATOM 824 N N . LEU A 1 101 ? -14.109 9.469 5.816 1 98.44 101 LEU A N 1
ATOM 825 C CA . LEU A 1 101 ? -14.766 8.523 6.711 1 98.44 101 LEU A CA 1
ATOM 826 C C . LEU A 1 101 ? -13.75 7.633 7.406 1 98.44 101 LEU A C 1
ATOM 828 O O . LEU A 1 101 ? -13.875 7.348 8.602 1 98.44 101 LEU A O 1
ATOM 832 N N . LEU A 1 102 ? -12.789 7.223 6.672 1 98.12 102 LEU A N 1
ATOM 833 C CA . LEU A 1 102 ? -11.719 6.418 7.262 1 98.12 102 LEU A CA 1
ATOM 834 C C . LEU A 1 102 ? -10.93 7.23 8.281 1 98.12 102 LEU A C 1
ATOM 836 O O . LEU A 1 102 ? -10.594 6.727 9.359 1 98.12 102 LEU A O 1
ATOM 840 N N . GLN A 1 103 ? -10.648 8.422 7.98 1 98.38 103 GLN A N 1
ATOM 841 C CA . GLN A 1 103 ? -9.883 9.289 8.875 1 98.38 103 GLN A CA 1
ATOM 842 C C . GLN A 1 103 ? -10.688 9.641 10.117 1 98.38 103 GLN A C 1
ATOM 844 O O . GLN A 1 103 ? -10.117 9.844 11.195 1 98.38 103 GLN A O 1
ATOM 849 N N . LEU A 1 104 ? -12 9.719 9.953 1 98.62 104 LEU A N 1
ATOM 850 C CA . LEU A 1 104 ? -12.852 9.906 11.125 1 98.62 104 LEU A CA 1
ATOM 851 C C . LEU A 1 104 ? -12.695 8.742 12.102 1 98.62 104 LEU A C 1
ATOM 853 O O . LEU A 1 104 ? -12.602 8.953 13.312 1 98.62 104 LEU A O 1
ATOM 857 N N . ALA A 1 105 ? -12.672 7.594 11.523 1 98.12 105 ALA A N 1
ATOM 858 C CA . ALA A 1 105 ? -12.453 6.418 12.367 1 98.12 105 ALA A CA 1
ATOM 859 C C . ALA A 1 105 ? -11.094 6.484 13.055 1 98.12 105 ALA A C 1
ATOM 861 O O . ALA A 1 105 ? -10.961 6.125 14.227 1 98.12 105 ALA A O 1
ATOM 862 N N . ARG A 1 106 ? -10.102 6.957 12.406 1 97.75 106 ARG A N 1
ATOM 863 C CA . ARG A 1 106 ? -8.742 7.07 12.93 1 97.75 106 ARG A CA 1
ATOM 864 C C . ARG A 1 106 ? -8.656 8.133 14.016 1 97.75 106 ARG A C 1
ATOM 866 O O . ARG A 1 106 ? -8.086 7.895 15.086 1 97.75 106 ARG A O 1
ATOM 873 N N . GLU A 1 107 ? -9.242 9.273 13.812 1 98.06 107 GLU A N 1
ATOM 874 C CA . GLU A 1 107 ? -8.953 10.438 14.641 1 98.06 107 GLU A CA 1
ATOM 875 C C . GLU A 1 107 ? -10.039 10.664 15.688 1 98.06 107 GLU A C 1
ATOM 877 O O . GLU A 1 107 ? -9.766 11.18 16.781 1 98.06 107 GLU A O 1
ATOM 882 N N . TRP A 1 108 ? -11.297 10.273 15.359 1 98.44 108 TRP A N 1
ATOM 883 C CA . TRP A 1 108 ? -12.375 10.742 16.219 1 98.44 108 TRP A CA 1
ATOM 884 C C . TRP A 1 108 ? -13.234 9.57 16.703 1 98.44 108 TRP A C 1
ATOM 886 O O . TRP A 1 108 ? -14.43 9.734 16.938 1 98.44 108 TRP A O 1
ATOM 896 N N . SER A 1 109 ? -12.609 8.391 16.75 1 98.19 109 SER A N 1
ATOM 897 C CA . SER A 1 109 ? -13.312 7.238 17.297 1 98.19 109 SER A CA 1
ATOM 898 C C . SER A 1 109 ? -12.461 6.508 18.328 1 98.19 109 SER A C 1
ATOM 900 O O . SER A 1 109 ? -11.234 6.688 18.375 1 98.19 109 SER A O 1
ATOM 902 N N . ASP A 1 110 ? -13.141 5.676 19.156 1 97.44 110 ASP A N 1
ATOM 903 C CA . ASP A 1 110 ? -12.438 4.816 20.094 1 97.44 110 ASP A CA 1
ATOM 904 C C . ASP A 1 110 ? -11.562 3.799 19.359 1 97.44 110 ASP A C 1
ATOM 906 O O . ASP A 1 110 ? -10.492 3.424 19.844 1 97.44 110 ASP A O 1
ATOM 910 N N . GLN A 1 111 ? -11.992 3.48 18.25 1 95.19 111 GLN A N 1
ATOM 911 C CA . GLN A 1 111 ? -11.281 2.465 17.484 1 95.19 111 GLN A CA 1
ATOM 912 C C . GLN A 1 111 ? -9.922 2.982 17 1 95.19 111 GLN A C 1
ATOM 914 O O . GLN A 1 111 ? -8.984 2.205 16.828 1 95.19 111 GLN A O 1
ATOM 919 N N . GLY A 1 112 ? -9.82 4.258 16.828 1 96.44 112 GLY A N 1
ATOM 920 C CA . GLY A 1 112 ? -8.586 4.852 16.344 1 96.44 112 GLY A CA 1
ATOM 921 C C . GLY A 1 112 ? -7.605 5.195 17.438 1 96.44 112 GLY A C 1
ATOM 922 O O . GLY A 1 112 ? -6.5 5.668 17.172 1 96.44 112 GLY A O 1
ATOM 923 N N . ALA A 1 113 ? -7.965 4.895 18.719 1 96.62 113 ALA A N 1
ATOM 924 C CA . ALA A 1 113 ? -7.191 5.344 19.875 1 96.62 113 ALA A CA 1
ATOM 925 C C . ALA A 1 113 ? -5.773 4.777 19.844 1 96.62 113 ALA A C 1
ATOM 927 O O . ALA A 1 113 ? -4.809 5.488 20.125 1 96.62 113 ALA A O 1
ATOM 928 N N . GLU A 1 114 ? -5.633 3.543 19.484 1 95.06 114 GLU A N 1
ATOM 929 C CA . GLU A 1 114 ? -4.32 2.908 19.469 1 95.06 114 GLU A CA 1
ATOM 930 C C . GLU A 1 114 ? -3.42 3.523 18.406 1 95.06 114 GLU A C 1
ATOM 932 O O . GLU A 1 114 ? -2.227 3.729 18.641 1 95.06 114 GLU A O 1
ATOM 937 N N . GLU A 1 115 ? -3.957 3.736 17.281 1 95.25 115 GLU A N 1
ATOM 938 C CA . GLU A 1 115 ? -3.189 4.375 16.219 1 95.25 115 GLU A CA 1
ATOM 939 C C . GLU A 1 115 ? -2.775 5.793 16.609 1 95.25 115 GLU A C 1
ATOM 941 O O . GLU A 1 115 ? -1.634 6.195 16.375 1 95.25 115 GLU A O 1
ATOM 946 N N . ARG A 1 116 ? -3.631 6.559 17.203 1 96.94 116 ARG A N 1
ATOM 947 C CA . ARG A 1 116 ? -3.344 7.93 17.625 1 96.94 116 ARG A CA 1
ATOM 948 C C . ARG A 1 116 ? -2.254 7.957 18.688 1 96.94 116 ARG A C 1
ATOM 950 O O . ARG A 1 116 ? -1.441 8.883 18.734 1 96.94 116 ARG A O 1
ATOM 957 N N . LYS A 1 117 ? -2.273 6.984 19.531 1 96.44 117 LYS A N 1
ATOM 958 C CA . LYS A 1 117 ? -1.325 6.934 20.641 1 96.44 117 LYS A CA 1
ATOM 959 C C . LYS A 1 117 ? 0.115 6.984 20.125 1 96.44 117 LYS A C 1
ATOM 961 O O . LYS A 1 117 ? 0.979 7.594 20.766 1 96.44 117 LYS A O 1
ATOM 966 N N . VAL A 1 118 ? 0.369 6.426 18.969 1 96.94 118 VAL A N 1
ATOM 967 C CA . VAL A 1 118 ? 1.738 6.367 18.469 1 96.94 118 VAL A CA 1
ATOM 968 C C . VAL A 1 118 ? 2.191 7.758 18.047 1 96.94 118 VAL A C 1
ATOM 970 O O . VAL A 1 118 ? 3.127 8.32 18.609 1 96.94 118 VAL A O 1
ATOM 973 N N . ALA A 1 119 ? 1.479 8.336 17.125 1 96.31 119 ALA A N 1
ATOM 974 C CA . ALA A 1 119 ? 1.913 9.617 16.578 1 96.31 119 ALA A CA 1
ATOM 975 C C . ALA A 1 119 ? 1.552 10.766 17.516 1 96.31 119 ALA A C 1
ATOM 977 O O . ALA A 1 119 ? 2.428 11.508 17.969 1 96.31 119 ALA A O 1
ATOM 978 N N . PHE A 1 120 ? 0.278 10.922 17.906 1 98.19 120 PHE A N 1
ATOM 979 C CA . PHE A 1 120 ? -0.176 12.016 18.75 1 98.19 120 PHE A CA 1
ATOM 980 C C . PHE A 1 120 ? 0.422 11.906 20.141 1 98.19 120 PHE A C 1
ATOM 982 O O . PHE A 1 120 ? 0.86 12.906 20.719 1 98.19 120 PHE A O 1
ATOM 989 N N . GLY A 1 121 ? 0.438 10.648 20.641 1 98.25 121 GLY A N 1
ATOM 990 C CA . GLY A 1 121 ? 0.971 10.445 21.984 1 98.25 121 GLY A CA 1
ATOM 991 C C . GLY A 1 121 ? 2.408 10.906 22.125 1 98.25 121 GLY A C 1
ATOM 992 O O . GLY A 1 121 ? 2.75 11.594 23.094 1 98.25 121 GLY A O 1
ATOM 993 N N . MET A 1 122 ? 3.227 10.586 21.172 1 98.19 122 MET A N 1
ATOM 994 C CA . MET A 1 122 ? 4.633 10.969 21.234 1 98.19 122 MET A CA 1
ATOM 995 C C . MET A 1 122 ? 4.781 12.484 21.203 1 98.19 122 MET A C 1
ATOM 997 O O . MET A 1 122 ? 5.602 13.047 21.938 1 98.19 122 MET A O 1
ATOM 1001 N N . ILE A 1 123 ? 4.016 13.133 20.406 1 98.81 123 ILE A N 1
ATOM 1002 C CA . ILE A 1 123 ? 4.062 14.586 20.266 1 98.81 123 ILE A CA 1
ATOM 1003 C C . ILE A 1 123 ? 3.594 15.242 21.562 1 98.81 123 ILE A C 1
ATOM 1005 O O . ILE A 1 123 ? 4.262 16.125 22.094 1 98.81 123 ILE A O 1
ATOM 1009 N N . LEU A 1 124 ? 2.49 14.758 22.094 1 98.75 124 LEU A N 1
ATOM 1010 C CA . LEU A 1 124 ? 1.9 15.32 23.312 1 98.75 124 LEU A CA 1
ATOM 1011 C C . LEU A 1 124 ? 2.822 15.125 24.5 1 98.75 124 LEU A C 1
ATOM 1013 O O . LEU A 1 124 ? 3.041 16.047 25.281 1 98.75 124 LEU A O 1
ATOM 1017 N N . ASP A 1 125 ? 3.355 13.906 24.594 1 98.5 125 ASP A N 1
ATOM 1018 C CA . ASP A 1 125 ? 4.281 13.625 25.688 1 98.5 125 ASP A CA 1
ATOM 1019 C C . ASP A 1 125 ? 5.492 14.547 25.641 1 98.5 125 ASP A C 1
ATOM 1021 O O . ASP A 1 125 ? 5.93 15.062 26.672 1 98.5 125 ASP A O 1
ATOM 1025 N N . GLN A 1 126 ? 5.988 14.727 24.469 1 98.44 126 GLN A N 1
ATOM 1026 C CA . GLN A 1 126 ? 7.152 15.594 24.312 1 98.44 126 GLN A CA 1
ATOM 1027 C C . GLN A 1 126 ? 6.824 17.031 24.703 1 98.44 126 GLN A C 1
ATOM 1029 O O . GLN A 1 126 ? 7.613 17.688 25.391 1 98.44 126 GLN A O 1
ATOM 1034 N N . LEU A 1 127 ? 5.695 17.562 24.312 1 98.69 127 LEU A N 1
ATOM 1035 C CA . LEU A 1 127 ? 5.297 18.922 24.625 1 98.69 127 LEU A CA 1
ATOM 1036 C C . LEU A 1 127 ? 5.059 19.109 26.109 1 98.69 127 LEU A C 1
ATOM 1038 O O . LEU A 1 127 ? 5.465 20.125 26.688 1 98.69 127 LEU A O 1
ATOM 1042 N N . GLU A 1 128 ? 4.43 18.141 26.703 1 98.56 128 GLU A N 1
ATOM 1043 C CA . GLU A 1 128 ? 4.176 18.219 28.141 1 98.56 128 GLU A CA 1
ATOM 1044 C C . GLU A 1 128 ? 5.477 18.156 28.938 1 98.56 128 GLU A C 1
ATOM 1046 O O . GLU A 1 128 ? 5.586 18.766 30 1 98.56 128 GLU A O 1
ATOM 1051 N N . SER A 1 129 ? 6.391 17.422 28.406 1 98.25 129 SER A N 1
ATOM 1052 C CA . SER A 1 129 ? 7.703 17.359 29.031 1 98.25 129 SER A CA 1
ATOM 1053 C C . SER A 1 129 ? 8.43 18.703 28.922 1 98.25 129 SER A C 1
ATOM 1055 O O . SER A 1 129 ? 9.07 19.156 29.859 1 98.25 129 SER A O 1
ATOM 1057 N N . LEU A 1 130 ? 8.352 19.375 27.797 1 97.62 130 LEU A N 1
ATOM 1058 C CA . LEU A 1 130 ? 9 20.656 27.547 1 97.62 130 LEU A CA 1
ATOM 1059 C C . LEU A 1 130 ? 8.336 21.766 28.359 1 97.62 130 LEU A C 1
ATOM 1061 O O . LEU A 1 130 ? 9 22.703 28.797 1 97.62 130 LEU A O 1
ATOM 1065 N N . TYR A 1 131 ? 7.074 21.609 28.5 1 98.31 131 TYR A N 1
ATOM 1066 C CA . TYR A 1 131 ? 6.27 22.609 29.219 1 98.31 131 TYR A CA 1
ATOM 1067 C C . TYR A 1 131 ? 5.426 21.938 30.297 1 98.31 131 TYR A C 1
ATOM 1069 O O . TYR A 1 131 ? 4.199 21.875 30.172 1 98.31 131 TYR A O 1
ATOM 1077 N N . PRO A 1 132 ? 5.973 21.656 31.406 1 98.38 132 PRO A N 1
ATOM 1078 C CA . PRO A 1 132 ? 5.312 20.828 32.406 1 98.38 132 PRO A CA 1
ATOM 1079 C C . PRO A 1 132 ? 4.219 21.578 33.188 1 98.38 132 PRO A C 1
ATOM 1081 O O . PRO A 1 132 ? 3.289 20.953 33.688 1 98.38 132 PRO A O 1
ATOM 1084 N N . ASP A 1 133 ? 4.27 22.891 33.312 1 98.31 133 ASP A N 1
ATOM 1085 C CA . ASP A 1 133 ? 3.281 23.672 34.031 1 98.31 133 ASP A CA 1
ATOM 1086 C C . ASP A 1 133 ? 2.076 24 33.156 1 98.31 133 ASP A C 1
ATOM 1088 O O . ASP A 1 133 ? 2.162 24.844 32.281 1 98.31 133 ASP A O 1
ATOM 1092 N N . ILE A 1 134 ? 0.988 23.422 33.469 1 97.81 134 ILE A N 1
ATOM 1093 C CA . ILE A 1 134 ? -0.208 23.547 32.656 1 97.81 134 ILE A CA 1
ATOM 1094 C C . ILE A 1 134 ? -0.665 25 32.625 1 97.81 134 ILE A C 1
ATOM 1096 O O . ILE A 1 134 ? -1.2 25.469 31.625 1 97.81 134 ILE A O 1
ATOM 1100 N N . TYR A 1 135 ? -0.471 25.766 33.656 1 97.81 135 TYR A N 1
ATOM 1101 C CA . TYR A 1 135 ? -0.962 27.125 33.75 1 97.81 135 TYR A CA 1
ATOM 1102 C C . TYR A 1 135 ? -0.161 28.062 32.844 1 97.81 135 TYR A C 1
ATOM 1104 O O . TYR A 1 135 ? -0.657 29.109 32.406 1 97.81 135 TYR A O 1
ATOM 1112 N N . SER A 1 136 ? 0.994 27.641 32.5 1 98.12 136 SER A N 1
ATOM 1113 C CA . SER A 1 136 ? 1.831 28.469 31.641 1 98.12 136 SER A CA 1
ATOM 1114 C C . SER A 1 136 ? 1.659 28.094 30.172 1 98.12 136 SER A C 1
ATOM 1116 O O . SER A 1 136 ? 2.092 28.828 29.281 1 98.12 136 SER A O 1
ATOM 1118 N N . ARG A 1 137 ? 0.979 27.047 29.844 1 98.62 137 ARG A N 1
ATOM 1119 C CA . ARG A 1 137 ? 0.875 26.516 28.484 1 98.62 137 ARG A CA 1
ATOM 1120 C C . ARG A 1 137 ? 0.007 27.422 27.609 1 98.62 137 ARG A C 1
ATOM 1122 O O . ARG A 1 137 ? 0.18 27.469 26.391 1 98.62 137 ARG A O 1
ATOM 1129 N N . GLN A 1 138 ? -0.909 28.141 28.203 1 98.19 138 GLN A N 1
ATOM 1130 C CA . GLN A 1 138 ? -1.766 29.047 27.453 1 98.19 138 GLN A CA 1
ATOM 1131 C C . GLN A 1 138 ? -0.941 30.109 26.734 1 98.19 138 GLN A C 1
ATOM 1133 O O . GLN A 1 138 ? -1.407 30.719 25.781 1 98.19 138 GLN A O 1
ATOM 1138 N N . ASP A 1 139 ? 0.305 30.344 27.234 1 98.06 139 ASP A N 1
ATOM 1139 C CA . ASP A 1 139 ? 1.189 31.344 26.641 1 98.06 139 ASP A CA 1
ATOM 1140 C C . ASP A 1 139 ? 2.133 30.703 25.625 1 98.06 139 ASP A C 1
ATOM 1142 O O . ASP A 1 139 ? 2.926 31.391 24.984 1 98.06 139 ASP A O 1
ATOM 1146 N N . VAL A 1 140 ? 2.096 29.438 25.453 1 98.56 140 VAL A N 1
ATOM 1147 C CA . VAL A 1 140 ? 2.887 28.703 24.453 1 98.56 140 VAL A CA 1
ATOM 1148 C C . VAL A 1 140 ? 2.09 28.547 23.172 1 98.56 140 VAL A C 1
ATOM 1150 O O . VAL A 1 140 ? 1.13 27.781 23.109 1 98.56 140 VAL A O 1
ATOM 1153 N N . LYS A 1 141 ? 2.514 29.219 22.078 1 98.69 141 LYS A N 1
ATOM 1154 C CA . LYS A 1 141 ? 1.812 29.188 20.797 1 98.69 141 LYS A CA 1
ATOM 1155 C C . LYS A 1 141 ? 2.299 28.047 19.922 1 98.69 141 LYS A C 1
ATOM 1157 O O . LYS A 1 141 ? 3.469 28 19.531 1 98.69 141 LYS A O 1
ATOM 1162 N N . VAL A 1 142 ? 1.409 27.156 19.578 1 98.88 142 VAL A N 1
ATOM 1163 C CA . VAL A 1 142 ? 1.726 25.969 18.766 1 98.88 142 VAL A CA 1
ATOM 1164 C C . VAL A 1 142 ? 1.039 26.078 17.406 1 98.88 142 VAL A C 1
ATOM 1166 O O . VAL A 1 142 ? -0.16 26.359 17.328 1 98.88 142 VAL A O 1
ATOM 1169 N N . LEU A 1 143 ? 1.785 25.891 16.359 1 98.88 143 LEU A N 1
ATOM 1170 C CA . LEU A 1 143 ? 1.245 25.828 15 1 98.88 143 LEU A CA 1
ATOM 1171 C C . LEU A 1 143 ? 1.229 24.391 14.492 1 98.88 143 LEU A C 1
ATOM 1173 O O . LEU A 1 143 ? 2.23 23.688 14.602 1 98.88 143 LEU A O 1
ATOM 1177 N N . VAL A 1 144 ? 0.094 23.969 13.969 1 98.88 144 VAL A N 1
ATOM 1178 C CA . VAL A 1 144 ? -0.05 22.625 13.414 1 98.88 144 VAL A CA 1
ATOM 1179 C C . VAL A 1 144 ? -0.477 22.703 11.953 1 98.88 144 VAL A C 1
ATOM 1181 O O . VAL A 1 144 ? -1.671 22.672 11.641 1 98.88 144 VAL A O 1
ATOM 1184 N N . PRO A 1 145 ? 0.476 22.75 11.008 1 98.75 145 PRO A N 1
ATOM 1185 C CA . PRO A 1 145 ? 0.099 22.672 9.594 1 98.75 145 PRO A CA 1
ATOM 1186 C C . PRO A 1 145 ? -0.395 21.281 9.195 1 98.75 145 PRO A C 1
ATOM 1188 O O . PRO A 1 145 ? 0.106 20.281 9.703 1 98.75 145 PRO A O 1
ATOM 1191 N N . GLY A 1 146 ? -1.301 21.266 8.211 1 98.12 146 GLY A N 1
ATOM 1192 C CA . GLY A 1 146 ? -1.926 19.984 7.875 1 98.12 146 GLY A CA 1
ATOM 1193 C C . GLY A 1 146 ? -2.73 19.391 9.016 1 98.12 146 GLY A C 1
ATOM 1194 O O . GLY A 1 146 ? -2.533 18.234 9.391 1 98.12 146 GLY A O 1
ATOM 1195 N N . ALA A 1 147 ? -3.664 20.188 9.531 1 98.31 147 ALA A N 1
ATOM 1196 C CA . ALA A 1 147 ? -4.359 19.828 10.766 1 98.31 147 ALA A CA 1
ATOM 1197 C C . ALA A 1 147 ? -5.41 18.75 10.516 1 98.31 147 ALA A C 1
ATOM 1199 O O . ALA A 1 147 ? -5.918 18.141 11.461 1 98.31 147 ALA A O 1
ATOM 1200 N N . GLY A 1 148 ? -5.766 18.531 9.258 1 97.5 148 GLY A N 1
ATOM 1201 C CA . GLY A 1 148 ? -6.727 17.484 8.93 1 97.5 148 GLY A CA 1
ATOM 1202 C C . GLY A 1 148 ? -8.078 17.688 9.594 1 97.5 148 GLY A C 1
ATOM 1203 O O . GLY A 1 148 ? -8.672 18.766 9.484 1 97.5 148 GLY A O 1
ATOM 1204 N N . LEU A 1 149 ? -8.523 16.75 10.336 1 98.25 149 LEU A N 1
ATOM 1205 C CA . LEU A 1 149 ? -9.836 16.797 10.961 1 98.25 149 LEU A CA 1
ATOM 1206 C C . LEU A 1 149 ? -9.773 17.484 12.312 1 98.25 149 LEU A C 1
ATOM 1208 O O . LEU A 1 149 ? -10.75 17.469 13.07 1 98.25 149 LEU A O 1
ATOM 1212 N N . GLY A 1 150 ? -8.633 17.984 12.727 1 98.12 150 GLY A N 1
ATOM 1213 C CA . GLY A 1 150 ? -8.508 18.891 13.859 1 98.12 150 GLY A CA 1
ATOM 1214 C C . GLY A 1 150 ? -8.297 18.188 15.18 1 98.12 150 GLY A C 1
ATOM 1215 O O . GLY A 1 150 ? -8.258 18.812 16.234 1 98.12 150 GLY A O 1
ATOM 1216 N N . ARG A 1 151 ? -8.133 16.859 15.141 1 98.44 151 ARG A N 1
ATOM 1217 C CA . ARG A 1 151 ? -8.039 16.125 16.391 1 98.44 151 ARG A CA 1
ATOM 1218 C C . ARG A 1 151 ? -6.781 16.5 17.172 1 98.44 151 ARG A C 1
ATOM 1220 O O . ARG A 1 151 ? -6.836 16.734 18.375 1 98.44 151 ARG A O 1
ATOM 1227 N N . LEU A 1 152 ? -5.652 16.547 16.5 1 98.69 152 LEU A N 1
ATOM 1228 C CA . LEU A 1 152 ? -4.418 16.891 17.188 1 98.69 152 LEU A CA 1
ATOM 1229 C C . LEU A 1 152 ? -4.504 18.297 17.766 1 98.69 152 LEU A C 1
ATOM 1231 O O . LEU A 1 152 ? -4.039 18.547 18.891 1 98.69 152 LEU A O 1
ATOM 1235 N N . VAL A 1 153 ? -5.066 19.234 17.016 1 98.69 153 VAL A N 1
ATOM 1236 C CA . VAL A 1 153 ? -5.273 20.594 17.5 1 98.69 153 VAL A CA 1
ATOM 1237 C C . VAL A 1 153 ? -6.109 20.562 18.781 1 98.69 153 VAL A C 1
ATOM 1239 O O . VAL A 1 153 ? -5.746 21.188 19.781 1 98.69 153 VAL A O 1
ATOM 1242 N N . PHE A 1 154 ? -7.18 19.812 18.781 1 98.38 154 PHE A N 1
ATOM 1243 C CA . PHE A 1 154 ? -8.062 19.656 19.938 1 98.38 154 PHE A CA 1
ATOM 1244 C C . PHE A 1 154 ? -7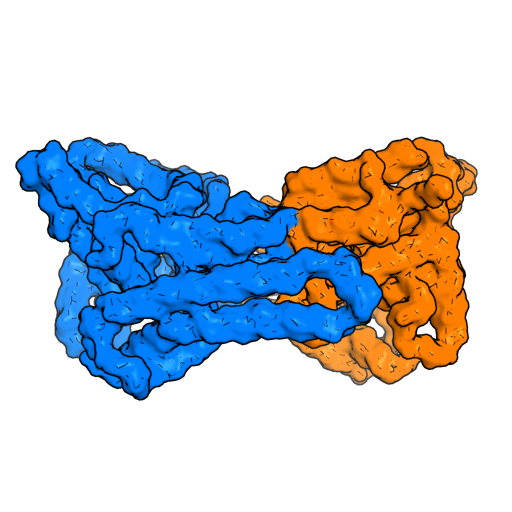.297 19.094 21.125 1 98.38 154 PHE A C 1
ATOM 1246 O O . PHE A 1 154 ? -7.445 19.594 22.25 1 98.38 154 PHE A O 1
ATOM 1253 N N . GLU A 1 155 ? -6.477 18.078 20.891 1 98.44 155 GLU A N 1
ATOM 1254 C CA . GLU A 1 155 ? -5.707 17.453 21.953 1 98.44 155 GLU A CA 1
ATOM 1255 C C . GLU A 1 155 ? -4.742 18.453 22.594 1 98.44 155 GLU A C 1
ATOM 1257 O O . GLU A 1 155 ? -4.594 18.484 23.812 1 98.44 155 GLU A O 1
ATOM 1262 N N . LEU A 1 156 ? -4.113 19.219 21.797 1 98.81 156 LEU A N 1
ATOM 1263 C CA . LEU A 1 156 ? -3.166 20.203 22.297 1 98.81 156 LEU A CA 1
ATOM 1264 C C . LEU A 1 156 ? -3.881 21.266 23.125 1 98.81 156 LEU A C 1
ATOM 1266 O O . LEU A 1 156 ? -3.432 21.625 24.219 1 98.81 156 LEU A O 1
ATOM 1270 N N . VAL A 1 157 ? -5 21.75 22.609 1 98.62 157 VAL A N 1
ATOM 1271 C CA . VAL A 1 157 ? -5.801 22.734 23.312 1 98.62 157 VAL A CA 1
ATOM 1272 C C . VAL A 1 157 ? -6.293 22.172 24.641 1 98.62 157 VAL A C 1
ATOM 1274 O O . VAL A 1 157 ? -6.262 22.844 25.672 1 98.62 157 VAL A O 1
ATOM 1277 N N . SER A 1 158 ? -6.695 20.922 24.609 1 98.12 158 SER A N 1
ATOM 1278 C CA . SER A 1 158 ? -7.184 20.234 25.797 1 98.12 158 SER A CA 1
ATOM 1279 C C . SER A 1 158 ? -6.098 20.141 26.875 1 98.12 158 SER A C 1
ATOM 1281 O O . SER A 1 158 ? -6.391 19.922 28.047 1 98.12 158 SER A O 1
ATOM 1283 N N . ARG A 1 159 ? -4.879 20.297 26.5 1 98.06 159 ARG A N 1
ATOM 1284 C CA . ARG A 1 159 ? -3.754 20.234 27.422 1 98.06 159 ARG A CA 1
ATOM 1285 C C . ARG A 1 159 ? -3.285 21.641 27.797 1 98.06 159 ARG A C 1
ATOM 1287 O O . ARG A 1 159 ? -2.268 21.797 28.469 1 98.06 159 ARG A O 1
ATOM 1294 N N . GLY A 1 160 ? -3.943 22.641 27.312 1 98.5 160 GLY A N 1
ATOM 1295 C CA . GLY A 1 160 ? -3.732 24 27.781 1 98.5 160 GLY A CA 1
ATOM 1296 C C . GLY A 1 160 ? -2.902 24.828 26.812 1 98.5 160 GLY A C 1
ATOM 1297 O O . GLY A 1 160 ? -2.586 25.984 27.109 1 98.5 160 GLY A O 1
ATOM 1298 N N . PHE A 1 161 ? -2.566 24.312 25.672 1 98.88 161 PHE A N 1
ATOM 1299 C CA . PHE A 1 161 ? -1.731 25.047 24.719 1 98.88 161 PHE A CA 1
ATOM 1300 C C . PHE A 1 161 ? -2.584 25.922 23.812 1 98.88 161 PHE A C 1
ATOM 1302 O O . PHE A 1 161 ? -3.654 25.516 23.359 1 98.88 161 PHE A O 1
ATOM 1309 N N . TRP A 1 162 ? -2.176 27.188 23.578 1 98.75 162 TRP A N 1
ATOM 1310 C CA . TRP A 1 162 ? -2.748 27.938 22.469 1 98.75 162 TRP A CA 1
ATOM 1311 C C . TRP A 1 162 ? -2.336 27.328 21.125 1 98.75 162 TRP A C 1
ATOM 1313 O O . TRP A 1 162 ? -1.145 27.203 20.844 1 98.75 162 TRP A O 1
ATOM 1323 N N . THR A 1 163 ? -3.287 26.906 20.344 1 98.81 163 THR A N 1
ATOM 1324 C CA . THR A 1 163 ? -2.939 26.141 19.156 1 98.81 163 THR A CA 1
ATOM 1325 C C . THR A 1 163 ? -3.682 26.672 17.938 1 98.81 163 THR A C 1
ATOM 1327 O O . THR A 1 163 ? -4.895 26.891 17.984 1 98.81 163 THR A O 1
ATOM 1330 N N . GLN A 1 164 ? -2.967 26.938 16.844 1 98.62 164 GLN A N 1
ATOM 1331 C CA . GLN A 1 164 ? -3.553 27.266 15.547 1 98.62 164 GLN A CA 1
ATOM 1332 C C . GLN A 1 164 ? -3.332 26.141 14.539 1 98.62 164 GLN A C 1
ATOM 1334 O O . GLN A 1 164 ? -2.191 25.766 14.266 1 98.62 164 GLN A O 1
ATOM 1339 N N . GLY A 1 165 ? -4.383 25.531 14.039 1 98.56 165 GLY A N 1
ATOM 1340 C CA . GLY A 1 165 ? -4.316 24.578 12.945 1 98.56 165 GLY A CA 1
ATOM 1341 C C . GLY A 1 165 ? -4.41 25.219 11.578 1 98.56 165 GLY A C 1
ATOM 1342 O O . GLY A 1 165 ? -5.16 26.188 11.383 1 98.56 165 GLY A O 1
ATOM 1343 N N . ASN A 1 166 ? -3.629 24.734 10.617 1 98.56 166 ASN A N 1
ATOM 1344 C CA . ASN A 1 166 ? -3.684 25.156 9.219 1 98.56 166 ASN A CA 1
ATOM 1345 C C . ASN A 1 166 ? -4.078 24 8.297 1 98.56 166 ASN A C 1
ATOM 1347 O O . ASN A 1 166 ? -3.582 22.891 8.445 1 98.56 166 ASN A O 1
ATOM 1351 N N . GLU A 1 167 ? -5.012 24.25 7.461 1 98 167 GLU A N 1
ATOM 1352 C CA . GLU A 1 167 ? -5.5 23.219 6.551 1 98 167 GLU A CA 1
ATOM 1353 C C . GLU A 1 167 ? -5.879 23.812 5.195 1 98 167 GLU A C 1
ATOM 1355 O O . GLU A 1 167 ? -6.461 24.891 5.129 1 98 167 GLU A O 1
ATOM 1360 N N . PHE A 1 168 ? -5.539 23.094 4.172 1 96.12 168 PHE A N 1
ATOM 1361 C CA . PHE A 1 168 ? -5.777 23.547 2.807 1 96.12 168 PHE A CA 1
ATOM 1362 C C . PHE A 1 168 ? -7.059 22.922 2.25 1 96.12 168 PHE A C 1
ATOM 1364 O O . PHE A 1 168 ? -7.773 23.562 1.479 1 96.12 168 PHE A O 1
ATOM 1371 N N . SER A 1 169 ? -7.422 21.766 2.561 1 96.88 169 SER A N 1
ATOM 1372 C CA . SER A 1 169 ? -8.5 20.984 1.963 1 96.88 169 SER A CA 1
ATOM 1373 C C . SER A 1 169 ? -9.859 21.422 2.506 1 96.88 169 SER A C 1
ATOM 1375 O O . SER A 1 169 ? -10.156 21.219 3.688 1 96.88 169 SER A O 1
ATOM 1377 N N . TYR A 1 170 ? -10.727 21.844 1.607 1 96.81 170 TYR A N 1
ATOM 1378 C CA . TYR A 1 170 ? -12.078 22.188 2.012 1 96.81 170 TYR A CA 1
ATOM 1379 C C . TYR A 1 170 ? -12.805 20.969 2.592 1 96.81 170 TYR A C 1
ATOM 1381 O O . TYR A 1 170 ? -13.609 21.109 3.516 1 96.81 170 TYR A O 1
ATOM 1389 N N . HIS A 1 171 ? -12.539 19.828 2.027 1 98.31 171 HIS A N 1
ATOM 1390 C CA . HIS A 1 171 ? -13.156 18.609 2.559 1 98.31 171 HIS A CA 1
ATOM 1391 C C . HIS A 1 171 ? -12.875 18.453 4.047 1 98.31 171 HIS A C 1
ATOM 1393 O O . HIS A 1 171 ? -13.789 18.219 4.84 1 98.31 171 HIS A O 1
ATOM 1399 N N . MET A 1 172 ? -11.625 18.641 4.395 1 98.25 172 MET A N 1
ATOM 1400 C CA . MET A 1 172 ? -11.18 18.5 5.777 1 98.25 172 MET A CA 1
ATOM 1401 C C . MET A 1 172 ? -11.734 19.625 6.648 1 98.25 172 MET A C 1
ATOM 1403 O O . MET A 1 172 ? -12.195 19.375 7.762 1 98.25 172 MET A O 1
ATOM 1407 N N . LEU A 1 173 ? -11.695 20.797 6.121 1 97.69 173 LEU A N 1
ATOM 1408 C CA . LEU A 1 173 ? -12.117 21.984 6.871 1 97.69 173 LEU A CA 1
ATOM 1409 C C . LEU A 1 173 ? -13.594 21.891 7.234 1 97.69 173 LEU A C 1
ATOM 1411 O O . LEU A 1 173 ? -13.977 22.188 8.367 1 97.69 173 LEU A O 1
ATOM 1415 N N . LEU A 1 174 ? -14.398 21.531 6.316 1 97.69 174 LEU A N 1
ATOM 1416 C CA . LEU A 1 174 ? -15.836 21.438 6.555 1 97.69 174 LEU A CA 1
ATOM 1417 C C . LEU A 1 174 ? -16.141 20.375 7.598 1 97.69 174 LEU A C 1
ATOM 1419 O O . LEU A 1 174 ? -16.922 20.625 8.523 1 97.69 174 LEU A O 1
ATOM 1423 N N . MET A 1 175 ? -15.555 19.266 7.453 1 98.38 175 MET A N 1
ATOM 1424 C CA . MET A 1 175 ? -15.797 18.172 8.398 1 98.38 175 MET A CA 1
ATOM 1425 C C . MET A 1 175 ? -15.25 18.516 9.781 1 98.38 175 MET A C 1
ATOM 1427 O O . MET A 1 175 ? -15.906 18.281 10.789 1 98.38 175 MET A O 1
ATOM 1431 N N . SER A 1 176 ? -14.039 19.062 9.836 1 97.69 176 SER A N 1
ATOM 1432 C CA . SER A 1 176 ? -13.477 19.453 11.117 1 97.69 176 SER A CA 1
ATOM 1433 C C . SER A 1 176 ? -14.359 20.5 11.805 1 97.69 176 SER A C 1
ATOM 1435 O O . SER A 1 176 ? -14.547 20.453 13.023 1 97.69 176 SER A O 1
ATOM 1437 N N . ASN A 1 177 ? -14.859 21.422 11.039 1 96.81 177 ASN A N 1
ATOM 1438 C CA . ASN A 1 177 ? -15.789 22.406 11.578 1 96.81 177 ASN A CA 1
ATOM 1439 C C . ASN A 1 177 ? -17.016 21.75 12.188 1 96.81 177 ASN A C 1
ATOM 1441 O O . ASN A 1 177 ? -17.453 22.109 13.281 1 96.81 177 ASN A O 1
ATOM 1445 N N . TYR A 1 178 ? -17.578 20.844 11.508 1 97.56 178 TYR A N 1
ATOM 1446 C CA . TYR A 1 178 ? -18.75 20.109 12 1 97.56 178 TYR A CA 1
ATOM 1447 C C . TYR A 1 178 ? -18.438 19.406 13.32 1 97.56 178 TYR A C 1
ATOM 1449 O O . TYR A 1 178 ? -19.188 19.516 14.281 1 97.56 178 TYR A O 1
ATOM 1457 N N . LEU A 1 179 ? -17.297 18.672 13.398 1 97.31 179 LEU A N 1
ATOM 1458 C CA . LEU A 1 179 ? -16.906 17.906 14.57 1 97.31 179 LEU A CA 1
ATOM 1459 C C . LEU A 1 179 ? -16.672 18.828 15.766 1 97.31 179 LEU A C 1
ATOM 1461 O O . LEU A 1 179 ? -17.125 18.531 16.875 1 97.31 179 LEU A O 1
ATOM 1465 N N . LEU A 1 180 ? -16.016 19.922 15.523 1 94.88 180 LEU A N 1
ATOM 1466 C CA . LEU A 1 180 ? -15.57 20.781 16.609 1 94.88 180 LEU A CA 1
ATOM 1467 C C . LEU A 1 180 ? -16.703 21.672 17.109 1 94.88 180 LEU A C 1
ATOM 1469 O O . LEU A 1 180 ? -16.719 22.078 18.281 1 94.88 180 LEU A O 1
ATOM 1473 N N . ASN A 1 181 ? -17.766 21.828 16.234 1 94.25 181 ASN A N 1
ATOM 1474 C CA . ASN A 1 181 ? -18.734 22.844 16.625 1 94.25 181 ASN A CA 1
ATOM 1475 C C . ASN A 1 181 ? -20.156 22.297 16.672 1 94.25 181 ASN A C 1
ATOM 1477 O O . ASN A 1 181 ? -21.062 22.938 17.219 1 94.25 181 ASN A O 1
ATOM 1481 N N . HIS A 1 182 ? -20.375 21.109 16.188 1 95.81 182 HIS A N 1
ATOM 1482 C CA . HIS A 1 182 ? -21.75 20.672 16.062 1 95.81 182 HIS A CA 1
ATOM 1483 C C . HIS A 1 182 ? -21.953 19.281 16.672 1 95.81 182 HIS A C 1
ATOM 1485 O O . HIS A 1 182 ? -22.922 18.594 16.344 1 95.81 182 HIS A O 1
ATOM 1491 N N . CYS A 1 183 ? -21 18.875 17.484 1 95.62 183 CYS A N 1
ATOM 1492 C CA . CYS A 1 183 ? -21.125 17.594 18.172 1 95.62 183 CYS A CA 1
ATOM 1493 C C . CYS A 1 183 ? -21.078 17.781 19.688 1 95.62 183 CYS A C 1
ATOM 1495 O O . CYS A 1 183 ? -20.016 17.609 20.297 1 95.62 183 CYS A O 1
ATOM 1497 N N . PRO A 1 184 ? -22.172 18 20.328 1 92.94 184 PRO A N 1
ATOM 1498 C CA . PRO A 1 184 ? -22.188 18.328 21.766 1 92.94 184 PRO A CA 1
ATOM 1499 C C . PRO A 1 184 ? -22.047 17.078 22.656 1 92.94 184 PRO A C 1
ATOM 1501 O O . PRO A 1 184 ? -21.734 17.203 23.844 1 92.94 184 PRO A O 1
ATOM 1504 N N . TYR A 1 185 ? -22.297 15.867 22.062 1 95.44 185 TYR A N 1
ATOM 1505 C CA . TYR A 1 185 ? -22.203 14.633 22.828 1 95.44 185 TYR A CA 1
ATOM 1506 C C . TYR A 1 185 ? -21.328 13.609 22.125 1 95.44 185 TYR A C 1
ATOM 1508 O O . TYR A 1 185 ? -21.375 13.492 20.891 1 95.44 185 TYR A O 1
ATOM 1516 N N . PRO A 1 186 ? -20.484 12.922 22.922 1 97.38 186 PRO A N 1
ATOM 1517 C CA . PRO A 1 186 ? -19.734 11.828 22.297 1 97.38 186 PRO A CA 1
ATOM 1518 C C . PRO A 1 186 ? -20.641 10.742 21.719 1 97.38 186 PRO A C 1
ATOM 1520 O O . PRO A 1 186 ? -21.766 10.555 22.203 1 97.38 186 PRO A O 1
ATOM 1523 N N . HIS A 1 187 ? -20.172 10.078 20.641 1 97.5 187 HIS A N 1
ATOM 1524 C CA . HIS A 1 187 ? -20.828 8.93 20.031 1 97.5 187 HIS A CA 1
ATOM 1525 C C . HIS A 1 187 ? -22.234 9.289 19.562 1 97.5 187 HIS A C 1
ATOM 1527 O O . HIS A 1 187 ? -23.172 8.5 19.703 1 97.5 187 HIS A O 1
ATOM 1533 N N . SER A 1 188 ? -22.375 10.5 19.047 1 95.62 188 SER A N 1
ATOM 1534 C CA . SER A 1 188 ? -23.688 11 18.609 1 95.62 188 SER A CA 1
ATOM 1535 C C . SER A 1 188 ? -24 10.555 17.188 1 95.62 188 SER A C 1
ATOM 1537 O O . SER A 1 188 ? -25.141 10.656 16.734 1 95.62 188 SER A O 1
ATOM 1539 N N . ALA A 1 189 ? -23.016 10.062 16.469 1 96.75 189 ALA A N 1
ATOM 1540 C CA . ALA A 1 189 ? -23.219 9.578 15.109 1 96.75 189 ALA A CA 1
ATOM 1541 C C . ALA A 1 189 ? -22.516 8.242 14.891 1 96.75 189 ALA A C 1
ATOM 1543 O O . ALA A 1 189 ? -21.578 7.902 15.617 1 96.75 189 ALA A O 1
ATOM 1544 N N . SER A 1 190 ? -23.047 7.512 13.922 1 97.5 190 SER A N 1
ATOM 1545 C CA . SER A 1 190 ? -22.422 6.27 13.477 1 97.5 190 SER A CA 1
ATOM 1546 C C . SER A 1 190 ? -22.125 6.301 11.984 1 97.5 190 SER A C 1
ATOM 1548 O O . SER A 1 190 ? -22.922 6.797 11.195 1 97.5 190 SER A O 1
ATOM 1550 N N . ILE A 1 191 ? -20.969 5.848 11.672 1 98.62 191 ILE A N 1
ATOM 1551 C CA . ILE A 1 191 ? -20.609 5.762 10.258 1 98.62 191 ILE A CA 1
ATOM 1552 C C . ILE A 1 191 ? -20.109 4.359 9.938 1 98.62 191 ILE A C 1
ATOM 1554 O O . ILE A 1 191 ? -19.797 3.586 10.844 1 98.62 191 ILE A O 1
ATOM 1558 N N . PHE A 1 192 ? -20.047 4.066 8.672 1 98.56 192 PHE A N 1
ATOM 1559 C CA . PHE A 1 192 ? -19.578 2.779 8.172 1 98.56 192 PHE A CA 1
ATOM 1560 C C . PHE A 1 192 ? -18.484 2.969 7.141 1 98.56 192 PHE A C 1
ATOM 1562 O O . PHE A 1 192 ? -18.734 2.891 5.938 1 98.56 192 PHE A O 1
ATOM 1569 N N . PRO A 1 193 ? -17.234 3.111 7.609 1 98.25 193 PRO A N 1
ATOM 1570 C CA . PRO A 1 193 ? -16.156 3.539 6.719 1 98.25 193 PRO A CA 1
ATOM 1571 C C . PRO A 1 193 ? -15.562 2.385 5.918 1 98.25 193 PRO A C 1
ATOM 1573 O O . PRO A 1 193 ? -14.805 2.613 4.973 1 98.25 193 PRO A O 1
ATOM 1576 N N . PHE A 1 194 ? -15.914 1.108 6.152 1 97.69 194 PHE A N 1
ATOM 1577 C CA . PHE A 1 194 ? -15.133 -0.004 5.633 1 97.69 194 PHE A CA 1
ATOM 1578 C C . PHE A 1 194 ? -15.914 -0.768 4.57 1 97.69 194 PHE A C 1
ATOM 1580 O O . PHE A 1 194 ? -15.508 -1.856 4.156 1 97.69 194 PHE A O 1
ATOM 1587 N N . ILE A 1 195 ? -16.969 -0.249 4.09 1 97 195 ILE A N 1
ATOM 1588 C CA . ILE A 1 195 ? -17.891 -1.027 3.281 1 97 195 ILE A CA 1
ATOM 1589 C C . ILE A 1 195 ? -17.375 -1.142 1.854 1 97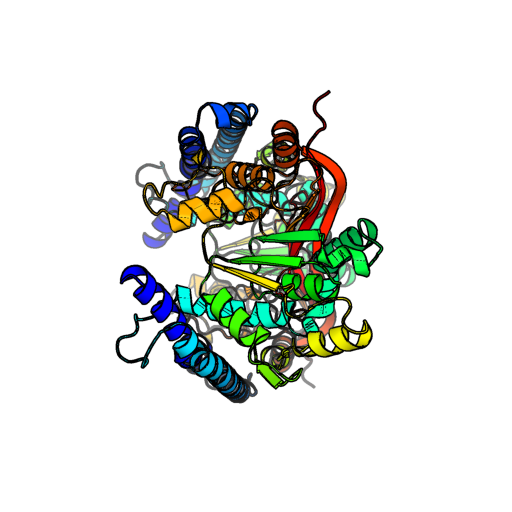 195 ILE A C 1
ATOM 1591 O O . ILE A 1 195 ? -17.844 -1.965 1.071 1 97 195 ILE A O 1
ATOM 1595 N N . SER A 1 196 ? -16.391 -0.302 1.494 1 92.62 196 SER A N 1
ATOM 1596 C CA . SER A 1 196 ? -15.992 -0.185 0.092 1 92.62 196 SER A CA 1
ATOM 1597 C C . SER A 1 196 ? -14.969 -1.244 -0.286 1 92.62 196 SER A C 1
ATOM 1599 O O . SER A 1 196 ? -14.797 -1.565 -1.465 1 92.62 196 SER A O 1
ATOM 1601 N N . LYS A 1 197 ? -14.227 -1.775 0.589 1 90.69 197 LYS A N 1
ATOM 1602 C CA . LYS A 1 197 ? -13.117 -2.668 0.271 1 90.69 197 LYS A CA 1
ATOM 1603 C C . LYS A 1 197 ? -13.516 -4.129 0.45 1 90.69 197 LYS A C 1
ATOM 1605 O O . LYS A 1 197 ? -14.016 -4.52 1.511 1 90.69 197 LYS A O 1
ATOM 1610 N N . GLY A 1 198 ? -13.281 -4.945 -0.584 1 93.38 198 GLY A N 1
ATOM 1611 C CA . GLY A 1 198 ? -13.547 -6.371 -0.522 1 93.38 198 GLY A CA 1
ATOM 1612 C C . GLY A 1 198 ? -12.289 -7.203 -0.33 1 93.38 198 GLY A C 1
ATOM 1613 O O . GLY A 1 198 ? -12.367 -8.367 0.06 1 93.38 198 GLY A O 1
ATOM 1614 N N . SER A 1 199 ? -11.156 -6.637 -0.602 1 96 199 SER A N 1
ATOM 1615 C CA . SER A 1 199 ? -9.867 -7.293 -0.395 1 96 199 SER A CA 1
ATOM 1616 C C . SER A 1 199 ? -9.445 -7.234 1.069 1 96 199 SER A C 1
ATOM 1618 O O . SER A 1 199 ? -9.812 -6.301 1.79 1 96 199 SER A O 1
ATOM 1620 N N . HIS A 1 200 ? -8.711 -8.289 1.488 1 97.31 200 HIS A N 1
ATOM 1621 C CA . HIS A 1 200 ? -8.117 -8.344 2.82 1 97.31 200 HIS A CA 1
ATOM 1622 C C . HIS A 1 200 ? -9.195 -8.328 3.902 1 97.31 200 HIS A C 1
ATOM 1624 O O . HIS A 1 200 ? -9.031 -7.68 4.938 1 97.31 200 HIS A O 1
ATOM 1630 N N . VAL A 1 201 ? -10.305 -8.961 3.641 1 97.81 201 VAL A N 1
ATOM 1631 C CA . VAL A 1 201 ? -11.398 -9.016 4.605 1 97.81 201 VAL A CA 1
ATOM 1632 C C . VAL A 1 201 ? -11.422 -10.383 5.289 1 97.81 201 VAL A C 1
ATOM 1634 O O . VAL A 1 201 ? -11.43 -11.414 4.621 1 97.81 201 VAL A O 1
ATOM 1637 N N . GLY A 1 202 ? -11.43 -10.422 6.613 1 97.88 202 GLY A N 1
ATOM 1638 C CA . GLY A 1 202 ? -11.516 -11.664 7.359 1 97.88 202 GLY A CA 1
ATOM 1639 C C . GLY A 1 202 ? -12.914 -12.25 7.402 1 97.88 202 GLY A C 1
ATOM 1640 O O . GLY A 1 202 ? -13.109 -13.43 7.121 1 97.88 202 GLY A O 1
ATOM 1641 N N . LYS A 1 203 ? -13.82 -11.367 7.738 1 97.44 203 LYS A N 1
ATOM 1642 C CA . LYS A 1 203 ? -15.25 -11.672 7.789 1 97.44 203 LYS A CA 1
ATOM 1643 C C . LYS A 1 203 ? -16.078 -10.555 7.156 1 97.44 203 LYS A C 1
ATOM 1645 O O . LYS A 1 203 ? -15.773 -9.367 7.344 1 97.44 203 LYS A O 1
ATOM 1650 N N . ARG A 1 204 ? -17.125 -10.953 6.41 1 95.88 204 ARG A N 1
ATOM 1651 C CA . ARG A 1 204 ? -17.938 -9.953 5.727 1 95.88 204 ARG A CA 1
ATOM 1652 C C . ARG A 1 204 ? -18.531 -8.961 6.715 1 95.88 204 ARG A C 1
ATOM 1654 O O . ARG A 1 204 ? -18.719 -7.789 6.391 1 95.88 204 ARG A O 1
ATOM 1661 N N . LEU A 1 205 ? -18.797 -9.414 7.934 1 96.5 205 LEU A N 1
ATOM 1662 C CA . LEU A 1 205 ? -19.391 -8.555 8.953 1 96.5 205 LEU A CA 1
ATOM 1663 C C . LEU A 1 205 ? -18.422 -7.438 9.344 1 96.5 205 LEU A C 1
ATOM 1665 O O . LEU A 1 205 ? -18.844 -6.406 9.867 1 96.5 205 LEU A O 1
ATOM 1669 N N . ASN A 1 206 ? -17.141 -7.668 9.141 1 96.88 206 ASN A N 1
ATOM 1670 C CA . ASN A 1 206 ? -16.172 -6.625 9.422 1 96.88 206 ASN A CA 1
ATOM 1671 C C . ASN A 1 206 ? -16.359 -5.41 8.523 1 96.88 206 ASN A C 1
ATOM 1673 O O . ASN A 1 206 ? -16.016 -4.289 8.898 1 96.88 206 ASN A O 1
ATOM 1677 N N . MET A 1 207 ? -16.938 -5.617 7.359 1 96.44 207 MET A N 1
ATOM 1678 C CA . MET A 1 207 ? -17.141 -4.551 6.383 1 96.44 207 MET A CA 1
ATOM 1679 C C . MET A 1 207 ? -18.281 -3.631 6.82 1 96.44 207 MET A C 1
ATOM 1681 O O . MET A 1 207 ? -18.281 -2.443 6.492 1 96.44 207 MET A O 1
ATOM 1685 N N . VAL A 1 208 ? -19.234 -4.219 7.535 1 97.88 208 VAL A N 1
ATOM 1686 C CA . VAL A 1 208 ? -20.453 -3.467 7.832 1 97.88 208 VAL A CA 1
ATOM 1687 C C . VAL A 1 208 ? -20.5 -3.137 9.32 1 97.88 208 VAL A C 1
ATOM 1689 O O . VAL A 1 208 ? -21.594 -2.975 9.891 1 97.88 208 VAL A O 1
ATOM 1692 N N . ARG A 1 209 ? -19.391 -3.078 9.922 1 97.25 209 ARG A N 1
ATOM 1693 C CA . ARG A 1 209 ? -19.375 -2.725 11.336 1 97.25 209 ARG A CA 1
ATOM 1694 C C . ARG A 1 209 ? -19.422 -1.213 11.523 1 97.25 209 ARG A C 1
ATOM 1696 O O . ARG A 1 209 ? -18.781 -0.465 10.781 1 97.25 209 ARG A O 1
ATOM 1703 N N . PRO A 1 210 ? -20.188 -0.742 12.477 1 97.88 210 PRO A N 1
ATOM 1704 C CA . PRO A 1 210 ? -20.312 0.695 12.734 1 97.88 210 PRO A CA 1
ATOM 1705 C C . PRO A 1 210 ? -19.109 1.266 13.492 1 97.88 210 PRO A C 1
ATOM 1707 O O . PRO A 1 210 ? -18.453 0.546 14.25 1 97.88 210 PRO A O 1
ATOM 1710 N N . VAL A 1 211 ? -18.812 2.439 13.266 1 98.31 211 VAL A N 1
ATOM 1711 C CA . VAL A 1 211 ? -17.875 3.244 14.039 1 98.31 211 VAL A CA 1
ATOM 1712 C C . VAL A 1 211 ? -18.594 4.48 14.586 1 98.31 211 VAL A C 1
ATOM 1714 O O . VAL A 1 211 ? -19.109 5.289 13.82 1 98.31 211 VAL A O 1
ATOM 1717 N N . SER A 1 212 ? -18.609 4.617 15.867 1 98.38 212 SER A N 1
ATOM 1718 C CA . SER A 1 212 ? -19.266 5.766 16.484 1 98.38 212 SER A CA 1
ATOM 1719 C C . SER A 1 212 ? -18.297 6.945 16.609 1 98.38 212 SER A C 1
ATOM 1721 O O . SER A 1 212 ? -17.125 6.766 16.953 1 98.38 212 SER A O 1
ATOM 1723 N N . ILE A 1 213 ? -18.828 8.094 16.312 1 98.44 213 ILE A N 1
ATOM 1724 C CA . ILE A 1 213 ? -18.016 9.305 16.391 1 98.44 213 ILE A CA 1
ATOM 1725 C C . ILE A 1 213 ? -18.859 10.445 16.953 1 98.44 213 ILE A C 1
ATOM 1727 O O . ILE A 1 213 ? -20.078 10.422 16.859 1 98.44 213 ILE A O 1
ATOM 1731 N N . PRO A 1 214 ? -18.234 11.477 17.531 1 98.44 214 PRO A N 1
ATOM 1732 C CA . PRO A 1 214 ? -16.844 11.453 17.984 1 98.44 214 PRO A CA 1
ATOM 1733 C C . PRO A 1 214 ? -16.672 10.734 19.312 1 98.44 214 PRO A C 1
ATOM 1735 O O . PRO A 1 214 ? -17.641 10.586 20.062 1 98.44 214 PRO A O 1
ATOM 1738 N N . ASP A 1 215 ? -15.477 10.234 19.625 1 98.31 215 ASP A N 1
ATOM 1739 C CA . ASP A 1 215 ? -15.25 9.555 20.891 1 98.31 215 ASP A CA 1
ATOM 1740 C C . ASP A 1 215 ? -15.156 10.555 22.047 1 98.31 215 ASP A C 1
ATOM 1742 O O . ASP A 1 215 ? -15.273 10.18 23.219 1 98.31 215 ASP A O 1
ATOM 1746 N N . VAL A 1 216 ? -14.984 11.797 21.719 1 97.62 216 VAL A N 1
ATOM 1747 C CA . VAL A 1 216 ? -14.969 12.891 22.672 1 97.62 216 VAL A CA 1
ATOM 1748 C C . VAL A 1 216 ? -15.625 14.125 22.062 1 97.62 216 VAL A C 1
ATOM 1750 O O . VAL A 1 216 ? -15.477 14.391 20.875 1 97.62 216 VAL A O 1
ATOM 1753 N N . SER A 1 217 ? -16.438 14.789 22.844 1 95.75 217 SER A N 1
ATOM 1754 C CA . SER A 1 217 ? -17.047 16.031 22.375 1 95.75 217 SER A CA 1
ATOM 1755 C C . SER A 1 217 ? -16.188 17.234 22.734 1 95.75 217 SER A C 1
ATOM 1757 O O . SER A 1 217 ? -15.641 17.328 23.828 1 95.75 217 SER A O 1
ATOM 1759 N N . PRO A 1 218 ? -16.062 18.125 21.812 1 93.38 218 PRO A N 1
ATOM 1760 C CA . PRO A 1 218 ? -15.312 19.359 22.125 1 93.38 218 PRO A CA 1
ATOM 1761 C C . PRO A 1 218 ? -15.922 20.141 23.281 1 93.38 218 PRO A C 1
ATOM 1763 O O . PRO A 1 218 ? -15.258 21 23.859 1 93.38 218 PRO A O 1
ATOM 1766 N N . SER A 1 219 ? -17.109 19.859 23.656 1 93.06 219 SER A N 1
ATOM 1767 C CA . SER A 1 219 ? -17.766 20.516 24.781 1 93.06 219 SER A CA 1
ATOM 1768 C C . SER A 1 219 ? -17.031 20.266 26.094 1 93.06 219 SER A C 1
ATOM 1770 O O . SER A 1 219 ? -17.219 20.984 27.078 1 93.06 219 SER A O 1
ATOM 1772 N N . VAL A 1 220 ? -16.188 19.344 26.078 1 95.38 220 VAL A N 1
ATOM 1773 C CA . VAL A 1 220 ? -15.43 18.984 27.266 1 95.38 220 VAL A CA 1
ATOM 1774 C C . VAL A 1 220 ? -14.516 20.141 27.656 1 95.38 220 VAL A C 1
ATOM 1776 O O . VAL A 1 220 ? -14.125 20.266 28.828 1 95.38 220 VAL A O 1
ATOM 1779 N N . LEU A 1 221 ? -14.188 21.016 26.766 1 95.75 221 LEU A N 1
ATOM 1780 C CA . LEU A 1 221 ? -13.336 22.156 27.031 1 95.75 221 LEU A CA 1
ATOM 1781 C C . LEU A 1 221 ? -13.953 23.062 28.094 1 95.75 221 LEU A C 1
ATOM 1783 O O . LEU A 1 221 ? -13.234 23.688 28.875 1 95.75 221 LEU A O 1
ATOM 1787 N N . SER A 1 222 ? -15.273 23.094 28.141 1 94.44 222 SER A N 1
ATOM 1788 C CA . SER A 1 222 ? -15.961 23.859 29.188 1 94.44 222 SER A CA 1
ATOM 1789 C C . SER A 1 222 ? -15.75 23.234 30.547 1 94.44 222 SER A C 1
ATOM 1791 O O . SER A 1 222 ? -15.641 23.938 31.562 1 94.44 222 SER A O 1
ATOM 1793 N N . GLU A 1 223 ? -15.719 21.953 30.531 1 95.19 223 GLU A N 1
ATOM 1794 C CA . GLU A 1 223 ? -15.445 21.25 31.766 1 95.19 223 GLU A CA 1
ATOM 1795 C C . GLU A 1 223 ? -14.023 21.516 32.25 1 95.19 223 GLU A C 1
ATOM 1797 O O . GLU A 1 223 ? -13.789 21.672 33.469 1 95.19 223 GLU A O 1
ATOM 1802 N N . TYR A 1 224 ? -13.164 21.562 31.359 1 95.94 224 TYR A N 1
ATOM 1803 C CA . TYR A 1 224 ? -11.781 21.859 31.719 1 95.94 224 TYR A CA 1
ATOM 1804 C C . TYR A 1 224 ? -11.664 23.281 32.281 1 95.94 224 TYR A C 1
ATOM 1806 O O . TYR A 1 224 ? -10.945 23.516 33.25 1 95.94 224 TYR A O 1
ATOM 1814 N N . TYR A 1 225 ? -12.391 24.188 31.672 1 95.94 225 TYR A N 1
ATOM 1815 C CA . TYR A 1 225 ? -12.414 25.578 32.156 1 95.94 225 TYR A CA 1
ATOM 1816 C C . TYR A 1 225 ? -12.812 25.625 33.625 1 95.94 225 TYR A C 1
ATOM 1818 O O . TYR A 1 225 ? -12.18 26.344 34.406 1 95.94 225 TYR A O 1
ATOM 1826 N N . GLN A 1 226 ? -13.789 24.844 34 1 96.56 226 GLN A N 1
ATOM 1827 C CA . GLN A 1 226 ? -14.266 24.812 35.375 1 96.56 226 GLN A CA 1
ATOM 1828 C C . GLN A 1 226 ? -13.25 24.109 36.281 1 96.56 226 GLN A C 1
ATOM 1830 O O . GLN A 1 226 ? -12.977 24.578 37.375 1 96.56 226 GLN A O 1
ATOM 1835 N N . LYS A 1 227 ? -12.766 23.047 35.75 1 96.62 227 LYS A N 1
ATOM 1836 C CA . LYS A 1 227 ? -11.805 22.25 36.5 1 96.62 227 LYS A CA 1
ATOM 1837 C C . LYS A 1 227 ? -10.609 23.109 36.938 1 96.62 227 LYS A C 1
ATOM 1839 O O . LYS A 1 227 ? -10.094 22.938 38.062 1 96.62 227 LYS A O 1
ATOM 1844 N N . TYR A 1 228 ? -10.227 24 36.094 1 97.19 228 TYR A N 1
ATOM 1845 C CA . TYR A 1 228 ? -9.062 24.828 36.375 1 97.19 228 TYR A CA 1
ATOM 1846 C C . TYR A 1 228 ? -9.484 26.219 36.875 1 97.19 228 TYR A C 1
ATOM 1848 O O . TYR A 1 228 ? -8.758 27.188 36.688 1 97.19 228 TYR A O 1
ATOM 1856 N N . GLU A 1 229 ? -10.641 26.328 37.375 1 96.12 229 GLU A N 1
ATOM 1857 C CA . GLU A 1 229 ? -11.18 27.484 38.062 1 96.12 229 GLU A CA 1
ATOM 1858 C C . GLU A 1 229 ? -11.148 28.734 37.188 1 96.12 229 GLU A C 1
ATOM 1860 O O . GLU A 1 229 ? -10.836 29.828 37.656 1 96.12 229 GLU A O 1
ATOM 1865 N N . GLY A 1 230 ? -11.188 28.484 35.906 1 94.94 230 GLY A N 1
ATOM 1866 C CA . GLY A 1 230 ? -11.266 29.594 34.969 1 94.94 230 GLY A CA 1
ATOM 1867 C C . GLY A 1 230 ? -9.922 30.234 34.719 1 94.94 230 GLY A C 1
ATOM 1868 O O . GLY A 1 230 ? -9.852 31.281 34.062 1 94.94 230 GLY A O 1
ATOM 1869 N N . LYS A 1 231 ? -8.945 29.641 35.188 1 97.06 231 LYS A N 1
ATOM 1870 C CA . LYS A 1 231 ? -7.621 30.234 35.062 1 97.06 231 LYS A CA 1
ATOM 1871 C C . LYS A 1 231 ? -7.031 29.969 33.656 1 97.06 231 LYS A C 1
ATOM 1873 O O . LYS A 1 231 ? -6.078 30.641 33.25 1 97.06 231 LYS A O 1
ATOM 1878 N N . ILE A 1 232 ? -7.539 29.062 33.031 1 97.69 232 ILE A N 1
ATOM 1879 C CA . ILE A 1 232 ? -7.129 28.75 31.656 1 97.69 232 ILE A CA 1
ATOM 1880 C C . ILE A 1 232 ? -8.312 28.938 30.719 1 97.69 232 ILE A C 1
ATOM 1882 O O . ILE A 1 232 ? -9.336 28.25 30.844 1 97.69 232 ILE A O 1
ATOM 1886 N N . PRO A 1 233 ? -8.25 29.797 29.734 1 97.56 233 PRO A N 1
ATOM 1887 C CA . PRO A 1 233 ? -9.367 30.062 28.828 1 97.56 233 PRO A CA 1
ATOM 1888 C C . PRO A 1 233 ? -9.414 29.078 27.656 1 97.56 233 PRO A C 1
ATOM 1890 O O . PRO A 1 233 ? -9.234 29.469 26.5 1 97.56 233 PRO A O 1
ATOM 1893 N N . PHE A 1 234 ? -9.766 27.859 27.844 1 97.25 234 PHE A N 1
ATOM 1894 C CA . PHE A 1 234 ? -9.75 26.781 26.859 1 97.25 234 PHE A CA 1
ATOM 1895 C C . PHE A 1 234 ? -10.531 27.172 25.625 1 97.25 234 PHE A C 1
ATOM 1897 O O . PHE A 1 234 ? -10.141 26.828 24.5 1 97.25 234 PHE A O 1
ATOM 1904 N N . GLY A 1 235 ? -11.594 27.844 25.688 1 93.94 235 GLY A N 1
ATOM 1905 C CA . GLY A 1 235 ? -12.43 28.25 24.578 1 93.94 235 GLY A CA 1
ATOM 1906 C C . GLY A 1 235 ? -11.734 29.219 23.625 1 93.94 235 GLY A C 1
ATOM 1907 O O . GLY A 1 235 ? -12.148 29.359 22.484 1 93.94 235 GLY A O 1
ATOM 1908 N N . ASP A 1 236 ? -10.703 29.906 24.094 1 96.5 236 ASP A N 1
ATOM 1909 C CA . ASP A 1 236 ? -10.008 30.922 23.312 1 96.5 236 ASP A CA 1
ATOM 1910 C C . ASP A 1 236 ? -8.656 30.422 22.828 1 96.5 236 ASP A C 1
ATOM 1912 O O . ASP A 1 236 ? -7.895 31.172 22.219 1 96.5 236 ASP A O 1
ATOM 1916 N N . LEU A 1 237 ? -8.414 29.172 23.047 1 98.12 237 LEU A N 1
ATOM 1917 C CA . LEU A 1 237 ? -7.074 28.672 22.797 1 98.12 237 LEU A CA 1
ATOM 1918 C C . LEU A 1 237 ? -6.98 28.062 21.406 1 98.12 237 LEU A C 1
ATOM 1920 O O . LEU A 1 237 ? -5.887 27.734 20.938 1 98.12 237 LEU A O 1
ATOM 1924 N N . MET A 1 238 ? -8.086 27.938 20.703 1 97.56 238 MET A N 1
ATOM 1925 C CA . MET A 1 238 ? -8.102 27.203 19.453 1 97.56 238 MET A CA 1
ATOM 1926 C C . MET A 1 238 ? -8.375 28.141 18.281 1 97.56 238 MET A C 1
ATOM 1928 O O . MET A 1 238 ? -9.266 29 18.359 1 97.56 238 MET A O 1
ATOM 1932 N N . SER A 1 239 ? -7.633 28.016 17.25 1 96.38 239 SER A N 1
ATOM 1933 C CA . SER A 1 239 ? -7.914 28.688 15.992 1 96.38 239 SER A CA 1
ATOM 1934 C C . SER A 1 239 ? -7.578 27.812 14.797 1 96.38 239 SER A C 1
ATOM 1936 O O . SER A 1 239 ? -6.766 26.891 14.914 1 96.38 239 SER A O 1
ATOM 1938 N N . MET A 1 240 ? -8.273 28.016 13.695 1 96 240 MET A N 1
ATOM 1939 C CA . MET A 1 240 ? -8.039 27.297 12.453 1 96 240 MET A CA 1
ATOM 1940 C C . MET A 1 240 ? -7.906 28.266 11.281 1 96 240 MET A C 1
ATOM 1942 O O . MET A 1 240 ? -8.672 29.234 11.18 1 96 240 MET A O 1
ATOM 1946 N N . THR A 1 241 ? -6.926 28.062 10.477 1 96.12 241 THR A N 1
ATOM 1947 C CA . THR A 1 241 ? -6.766 28.859 9.273 1 96.12 241 THR A CA 1
ATOM 1948 C C . THR A 1 241 ? -6.875 27.984 8.023 1 96.12 241 THR A C 1
ATOM 1950 O O . THR A 1 241 ? -6.426 26.844 8.016 1 96.12 241 THR A O 1
ATOM 1953 N N . ALA A 1 242 ? -7.484 28.578 6.996 1 94.69 242 ALA A N 1
ATOM 1954 C CA . ALA A 1 242 ? -7.664 27.891 5.719 1 94.69 242 ALA A CA 1
ATOM 1955 C C . ALA A 1 242 ? -6.727 28.469 4.656 1 94.69 242 ALA A C 1
ATOM 1957 O O . ALA A 1 242 ? -6.637 29.688 4.488 1 94.69 242 ALA A O 1
ATOM 1958 N N . GLY A 1 243 ? -6.012 27.578 3.945 1 93.81 243 GLY A N 1
ATOM 1959 C CA . GLY A 1 243 ? -5.156 28.016 2.855 1 93.81 243 GLY A CA 1
ATOM 1960 C C . GLY A 1 243 ? -3.816 27.312 2.824 1 93.81 243 GLY A C 1
ATOM 1961 O O . GLY A 1 243 ? -3.574 26.391 3.607 1 93.81 243 GLY A O 1
ATOM 1962 N N . SER A 1 244 ? -2.984 27.734 1.923 1 93.94 244 SER A N 1
ATOM 1963 C CA . SER A 1 244 ? -1.659 27.156 1.734 1 93.94 244 SER A CA 1
ATOM 1964 C C . SER A 1 244 ? -0.731 27.5 2.891 1 93.94 244 SER A C 1
ATOM 1966 O O . SER A 1 244 ? -0.628 28.672 3.275 1 93.94 244 SER A O 1
ATOM 1968 N N . PHE A 1 245 ? -0.045 26.5 3.387 1 96.94 245 PHE A N 1
ATOM 1969 C CA . PHE A 1 245 ? 0.885 26.703 4.492 1 96.94 245 PHE A CA 1
ATOM 1970 C C . PHE A 1 245 ? 1.97 27.703 4.117 1 96.94 245 PHE A C 1
ATOM 1972 O O . PHE A 1 245 ? 2.203 28.672 4.836 1 96.94 245 PHE A O 1
ATOM 1979 N N . THR A 1 246 ? 2.605 27.5 2.969 1 95.31 246 THR A N 1
ATOM 1980 C CA . THR A 1 246 ? 3.725 28.328 2.557 1 95.31 246 THR A CA 1
ATOM 1981 C C . THR A 1 246 ? 3.246 29.75 2.215 1 95.31 246 THR A C 1
ATOM 1983 O O . THR A 1 246 ? 3.961 30.719 2.447 1 95.31 246 THR A O 1
ATOM 1986 N N . ASP A 1 247 ? 2.012 29.891 1.748 1 92.88 247 ASP A N 1
ATOM 1987 C CA . ASP A 1 247 ? 1.481 31.203 1.396 1 92.88 247 ASP A CA 1
ATOM 1988 C C . ASP A 1 247 ? 1.15 32.031 2.646 1 92.88 247 ASP A C 1
ATOM 1990 O O . ASP A 1 247 ? 1.356 33.25 2.676 1 92.88 247 ASP A O 1
ATOM 1994 N N . LEU A 1 248 ? 0.681 31.328 3.666 1 94.44 248 LEU A N 1
ATOM 1995 C CA . LEU A 1 248 ? 0.174 32.031 4.848 1 94.44 248 LEU A CA 1
ATOM 1996 C C . LEU A 1 248 ? 1.289 32.25 5.859 1 94.44 248 LEU A C 1
ATOM 1998 O O . LEU A 1 248 ? 1.265 33.25 6.598 1 94.44 248 LEU A O 1
ATOM 2002 N N . TYR A 1 249 ? 2.268 31.344 5.867 1 96.12 249 TYR A N 1
ATOM 2003 C CA . TYR A 1 249 ? 3.205 31.391 6.984 1 96.12 249 TYR A CA 1
ATOM 2004 C C . TYR A 1 249 ? 4.637 31.547 6.488 1 96.12 249 TYR A C 1
ATOM 2006 O O . TYR A 1 249 ? 5.559 31.75 7.285 1 96.12 249 TYR A O 1
ATOM 2014 N N . GLY A 1 250 ? 4.852 31.5 5.199 1 94.38 250 GLY A N 1
ATOM 2015 C CA . GLY A 1 250 ? 6.195 31.547 4.648 1 94.38 250 GLY A CA 1
ATOM 2016 C C . GLY A 1 250 ? 6.742 32.969 4.535 1 94.38 250 GLY A C 1
ATOM 2017 O O . GLY A 1 250 ? 6.023 33.938 4.781 1 94.38 250 GLY A O 1
ATOM 2018 N N . PRO A 1 251 ? 8.047 33.062 4.281 1 92.81 251 PRO A N 1
ATOM 2019 C CA . PRO A 1 251 ? 8.633 34.375 4.043 1 92.81 251 PRO A CA 1
ATOM 2020 C C . PRO A 1 251 ? 8.062 35.062 2.795 1 92.81 251 PRO A C 1
ATOM 2022 O O . PRO A 1 251 ? 7.496 34.406 1.929 1 92.81 251 PRO A O 1
ATOM 2025 N N . PRO A 1 252 ? 8.219 36.344 2.707 1 87.25 252 PRO A N 1
ATOM 2026 C CA . PRO A 1 252 ? 7.672 37.094 1.568 1 87.25 252 PRO A CA 1
ATOM 2027 C C . PRO A 1 252 ? 8.211 36.594 0.228 1 87.25 252 PRO A C 1
ATOM 2029 O O . PRO A 1 252 ? 7.555 36.75 -0.803 1 87.25 252 PRO A O 1
ATOM 2032 N N . SER A 1 253 ? 9.297 35.969 0.201 1 82.25 253 SER A N 1
ATOM 2033 C CA . SER A 1 253 ? 9.93 35.531 -1.039 1 82.25 253 SER A CA 1
ATOM 2034 C C . SER A 1 253 ? 9.188 34.344 -1.65 1 82.25 253 SER A C 1
ATOM 2036 O O . SER A 1 253 ? 9.367 34.031 -2.832 1 82.25 253 SER A O 1
ATOM 2038 N N . LEU A 1 254 ? 8.438 33.625 -0.931 1 81.56 254 LEU A N 1
ATOM 2039 C CA . LEU A 1 254 ? 7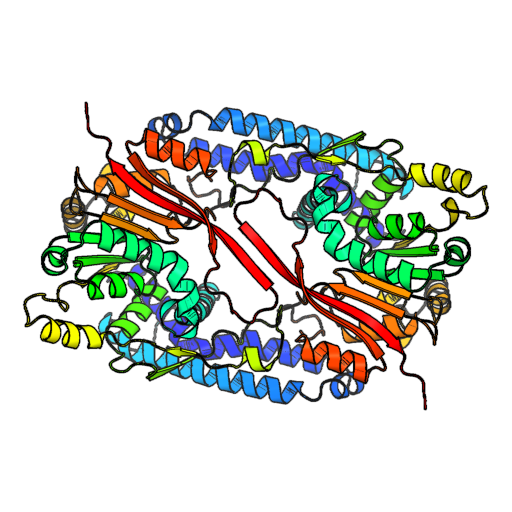.742 32.438 -1.437 1 81.56 254 LEU A CA 1
ATOM 2040 C C . LEU A 1 254 ? 6.402 32.812 -2.057 1 81.56 254 LEU A C 1
ATOM 2042 O O . LEU A 1 254 ? 5.828 32.031 -2.826 1 81.56 254 LEU A O 1
ATOM 2046 N N . THR A 1 255 ? 5.797 33.875 -1.721 1 66.06 255 THR A N 1
ATOM 2047 C CA . THR A 1 255 ? 4.414 34.125 -2.102 1 66.06 255 THR A CA 1
ATOM 2048 C C . THR A 1 255 ? 4.352 34.781 -3.477 1 66.06 255 THR A C 1
ATOM 2050 O O . THR A 1 255 ? 5.242 35.562 -3.844 1 66.06 255 THR A O 1
ATOM 2053 N N . GLY A 1 256 ? 3.6 34.188 -4.379 1 55.69 256 GLY A N 1
ATOM 2054 C CA . GLY A 1 256 ? 3.209 34.812 -5.625 1 55.69 256 GLY A CA 1
ATOM 2055 C C . GLY A 1 256 ? 2.217 35.969 -5.426 1 55.69 256 GLY A C 1
ATOM 2056 O O . GLY A 1 256 ? 1.79 36.594 -6.395 1 55.69 256 GLY A O 1
ATOM 2057 N N . SER A 1 257 ? 1.471 35.938 -4.297 1 53.03 257 SER A N 1
ATOM 2058 C CA . SER A 1 257 ? 0.287 36.812 -4.27 1 53.03 257 SER A CA 1
ATOM 2059 C C . SER A 1 257 ? 0.656 38.25 -3.984 1 53.03 257 SER A C 1
ATOM 2061 O O . SER A 1 257 ? 0.607 38.688 -2.836 1 53.03 257 SER A O 1
ATOM 2063 N N . ASP A 1 258 ? 1.236 38.906 -4.922 1 53.28 258 ASP A N 1
ATOM 2064 C CA . ASP A 1 258 ? 1.505 40.344 -4.945 1 53.28 258 ASP A CA 1
ATOM 2065 C C . ASP A 1 258 ? 0.205 41.156 -4.945 1 53.28 258 ASP A C 1
ATOM 2067 O O . ASP A 1 258 ? -0.707 40.875 -5.727 1 53.28 258 ASP A O 1
ATOM 2071 N N . GLY A 1 259 ? -0.317 41.656 -3.785 1 57.81 259 GLY A N 1
ATOM 2072 C CA . GLY A 1 259 ? -1.244 42.781 -3.885 1 57.81 259 GLY A CA 1
ATOM 2073 C C . GLY A 1 259 ? -2.33 42.75 -2.826 1 57.81 259 GLY A C 1
ATOM 2074 O O . GLY A 1 259 ? -3.078 43.719 -2.668 1 57.81 259 GLY A O 1
ATOM 2075 N N . ASP A 1 260 ? -2.588 41.469 -2.256 1 65.38 260 ASP A N 1
ATOM 2076 C CA . ASP A 1 260 ? -3.635 41.5 -1.239 1 65.38 260 ASP A CA 1
ATOM 2077 C C . ASP A 1 260 ? -3.076 41.906 0.118 1 65.38 260 ASP A C 1
ATOM 2079 O O . ASP A 1 260 ? -2.32 41.156 0.742 1 65.38 260 ASP A O 1
ATOM 2083 N N . GLU A 1 261 ? -3.412 43.125 0.54 1 72.06 261 GLU A N 1
ATOM 2084 C CA . GLU A 1 261 ? -2.9 43.719 1.768 1 72.06 261 GLU A CA 1
ATOM 2085 C C . GLU A 1 261 ? -3.215 42.844 2.98 1 72.06 261 GLU A C 1
ATOM 2087 O O . GLU A 1 261 ? -2.387 42.719 3.883 1 72.06 261 GLU A O 1
ATOM 2092 N N . VAL A 1 262 ? -4.375 42.344 3.166 1 77.56 262 VAL A N 1
ATOM 2093 C CA . VAL A 1 262 ? -4.789 41.5 4.293 1 77.56 262 VAL A CA 1
ATOM 2094 C C . VAL A 1 262 ? -3.947 40.25 4.336 1 77.56 262 VAL A C 1
ATOM 2096 O O . VAL A 1 262 ? -3.473 39.844 5.402 1 77.56 262 VAL A O 1
ATOM 2099 N N . ALA A 1 263 ? -3.773 39.719 3.219 1 77.81 263 ALA A N 1
ATOM 2100 C CA . ALA A 1 263 ? -2.945 38.531 3.123 1 77.81 263 ALA A CA 1
ATOM 2101 C C . ALA A 1 263 ? -1.498 38.844 3.504 1 77.81 263 ALA A C 1
ATOM 2103 O O . ALA A 1 263 ? -0.858 38.062 4.207 1 77.81 263 ALA A O 1
ATOM 2104 N N . THR A 1 264 ? -1.097 39.938 3.107 1 81.44 264 THR A N 1
ATOM 2105 C CA . THR A 1 264 ? 0.269 40.344 3.416 1 81.44 264 THR A CA 1
ATOM 2106 C C . THR A 1 264 ? 0.433 40.594 4.914 1 81.44 264 THR A C 1
ATOM 2108 O O . THR A 1 264 ? 1.428 40.188 5.512 1 81.44 264 THR A O 1
ATOM 2111 N N . GLU A 1 265 ? -0.473 41.219 5.465 1 84.88 265 GLU A N 1
ATOM 2112 C CA . GLU A 1 265 ? -0.428 41.5 6.898 1 84.88 265 GLU A CA 1
ATOM 2113 C C . GLU A 1 265 ? -0.45 40.188 7.703 1 84.88 265 GLU A C 1
ATOM 2115 O O . GLU A 1 265 ? 0.279 40.062 8.688 1 84.88 265 GLU A O 1
ATOM 2120 N N . PHE A 1 266 ? -1.273 39.312 7.383 1 87.75 266 PHE A N 1
ATOM 2121 C CA . PHE A 1 266 ? -1.361 38.031 8.062 1 87.75 266 PHE A CA 1
ATOM 2122 C C . PHE A 1 266 ? -0.026 37.281 8.008 1 87.75 266 PHE A C 1
ATOM 2124 O O . PHE A 1 266 ? 0.428 36.75 9.016 1 87.75 266 PHE A O 1
ATOM 2131 N N . ARG A 1 267 ? 0.535 37.344 6.895 1 86 267 ARG A N 1
ATOM 2132 C CA . ARG A 1 267 ? 1.828 36.688 6.719 1 86 267 ARG A CA 1
ATOM 2133 C C . ARG A 1 267 ? 2.885 37.312 7.625 1 86 267 ARG A C 1
ATOM 2135 O O . ARG A 1 267 ? 3.693 36.594 8.227 1 86 267 ARG A O 1
ATOM 2142 N N . GLU A 1 268 ? 2.857 38.594 7.676 1 87.38 268 GLU A N 1
ATOM 2143 C CA . GLU A 1 268 ? 3.834 39.312 8.508 1 87.38 268 GLU A CA 1
ATOM 2144 C C . GLU A 1 268 ? 3.629 38.969 9.984 1 87.38 268 GLU A C 1
ATOM 2146 O O . GLU A 1 268 ? 4.598 38.875 10.742 1 87.38 268 GLU A O 1
ATOM 2151 N N . GLN A 1 269 ? 2.434 38.812 10.312 1 91.56 269 GLN A N 1
ATOM 2152 C CA . GLN A 1 269 ? 2.107 38.531 11.703 1 91.56 269 GLN A CA 1
ATOM 2153 C C . GLN A 1 269 ? 2.598 37.125 12.117 1 91.56 269 GLN A C 1
ATOM 2155 O O . GLN A 1 269 ? 2.756 36.844 13.305 1 91.56 269 GLN A O 1
ATOM 2160 N N . ASN A 1 270 ? 2.871 36.344 11.172 1 94.19 270 ASN A N 1
ATOM 2161 C CA . ASN A 1 270 ? 3.25 34.969 11.469 1 94.19 270 ASN A CA 1
ATOM 2162 C C . ASN A 1 270 ? 4.766 34.812 11.523 1 94.19 270 ASN A C 1
ATOM 2164 O O . ASN A 1 270 ? 5.266 33.75 11.867 1 94.19 270 ASN A O 1
ATOM 2168 N N . HIS A 1 271 ? 5.496 35.875 11.203 1 96 271 HIS A N 1
ATOM 2169 C CA . HIS A 1 271 ? 6.945 35.844 11.352 1 96 271 HIS A CA 1
ATOM 2170 C C . HIS A 1 271 ? 7.348 35.688 12.812 1 96 271 HIS A C 1
ATOM 2172 O O . HIS A 1 271 ? 6.945 36.5 13.648 1 96 271 HIS A O 1
ATOM 2178 N N . GLN A 1 272 ? 8.086 34.656 13.188 1 97.19 272 GLN A N 1
ATOM 2179 C CA . GLN A 1 272 ? 8.594 34.375 14.523 1 97.19 272 GLN A CA 1
ATOM 2180 C C . GLN A 1 272 ? 7.484 34.5 15.57 1 97.19 272 GLN A C 1
ATOM 2182 O O . GLN A 1 272 ? 7.668 35.125 16.609 1 97.19 272 GLN A O 1
ATOM 2187 N N . ALA A 1 273 ? 6.395 33.938 15.234 1 97.69 273 ALA A N 1
ATOM 2188 C CA . ALA A 1 273 ? 5.211 34.125 16.062 1 97.69 273 ALA A CA 1
ATOM 2189 C C . ALA A 1 273 ? 4.965 32.906 16.953 1 97.69 273 ALA A C 1
ATOM 2191 O O . ALA A 1 273 ? 4.242 32.969 17.938 1 97.69 273 ALA A O 1
ATOM 2192 N N . TYR A 1 274 ? 5.605 31.812 16.688 1 98.5 274 TYR A N 1
ATOM 2193 C CA . TYR A 1 274 ? 5.219 30.562 17.344 1 98.5 274 TYR A CA 1
ATOM 2194 C C . TYR A 1 274 ? 6.367 29.984 18.156 1 98.5 274 TYR A C 1
ATOM 2196 O O . TYR A 1 274 ? 7.527 30.047 17.734 1 98.5 274 TYR A O 1
ATOM 2204 N N . ASP A 1 275 ? 6.051 29.438 19.312 1 98.62 275 ASP A N 1
ATOM 2205 C CA . ASP A 1 275 ? 7.016 28.75 20.156 1 98.62 275 ASP A CA 1
ATOM 2206 C C . ASP A 1 275 ? 7.324 27.344 19.641 1 98.62 275 ASP A C 1
ATOM 2208 O O . ASP A 1 275 ? 8.438 26.859 19.797 1 98.62 275 ASP A O 1
ATOM 2212 N N . VAL A 1 276 ? 6.344 26.734 19.062 1 98.81 276 VAL A N 1
ATOM 2213 C CA . VAL A 1 276 ? 6.484 25.359 18.578 1 98.81 276 VAL A CA 1
ATOM 2214 C C . VAL A 1 276 ? 5.738 25.203 17.25 1 98.81 276 VAL A C 1
ATOM 2216 O O . VAL A 1 276 ? 4.625 25.719 17.094 1 98.81 276 VAL A O 1
ATOM 2219 N N . VAL A 1 277 ? 6.301 24.547 16.297 1 98.88 277 VAL A N 1
ATOM 2220 C CA . VAL A 1 277 ? 5.633 24.047 15.094 1 98.88 277 VAL A CA 1
ATOM 2221 C C . VAL A 1 277 ? 5.609 22.516 15.125 1 98.88 277 VAL A C 1
ATOM 2223 O O . VAL A 1 277 ? 6.648 21.875 15.312 1 98.88 277 VAL A O 1
ATOM 2226 N N . VAL A 1 278 ? 4.422 21.953 15 1 98.94 278 VAL A N 1
ATOM 2227 C CA . VAL A 1 278 ? 4.254 20.5 15.031 1 98.94 278 VAL A CA 1
ATOM 2228 C C . VAL A 1 278 ? 3.826 20.016 13.648 1 98.94 278 VAL A C 1
ATOM 2230 O O . VAL A 1 278 ? 2.758 20.375 13.156 1 98.94 278 VAL A O 1
ATOM 2233 N N . THR A 1 279 ? 4.652 19.234 13.023 1 98.81 279 THR A N 1
ATOM 2234 C CA . THR A 1 279 ? 4.305 18.578 11.766 1 98.81 279 THR A CA 1
ATOM 2235 C C . THR A 1 279 ? 4.043 17.094 11.992 1 98.81 279 THR A C 1
ATOM 2237 O O . THR A 1 279 ? 4.93 16.359 12.43 1 98.81 279 THR A O 1
ATOM 2240 N N . CYS A 1 280 ? 2.861 16.688 11.758 1 98.75 280 CYS A N 1
ATOM 2241 C CA . CYS A 1 280 ? 2.436 15.305 11.922 1 98.75 280 CYS A CA 1
ATOM 2242 C C . CYS A 1 280 ? 1.84 14.758 10.633 1 98.75 280 CYS A C 1
ATOM 2244 O O . CYS A 1 280 ? 0.757 15.18 10.219 1 98.75 280 CYS A O 1
ATOM 2246 N N . PHE A 1 281 ? 2.551 13.758 9.969 1 98.25 281 PHE A N 1
ATOM 2247 C CA . PHE A 1 281 ? 2.143 13.289 8.648 1 98.25 281 PHE A CA 1
ATOM 2248 C C . PHE A 1 281 ? 1.888 14.469 7.711 1 98.25 281 PHE A C 1
ATOM 2250 O O . PHE A 1 281 ? 0.841 14.539 7.066 1 98.25 281 PHE A O 1
ATOM 2257 N N . PHE A 1 282 ? 2.9 15.359 7.582 1 98.38 282 PHE A N 1
ATOM 2258 C CA . PHE A 1 282 ? 2.68 16.594 6.848 1 98.38 282 PHE A CA 1
ATOM 2259 C C . PHE A 1 282 ? 3.82 16.859 5.871 1 98.38 282 PHE A C 1
ATOM 2261 O O . PHE A 1 282 ? 3.588 17.234 4.723 1 98.38 282 PHE A O 1
ATOM 2268 N N . LEU A 1 283 ? 5.074 16.656 6.25 1 97.56 283 LEU A N 1
ATOM 2269 C CA . LEU A 1 283 ? 6.234 17.031 5.445 1 97.56 283 LEU A CA 1
ATOM 2270 C C . LEU A 1 283 ? 6.18 16.359 4.078 1 97.56 283 LEU A C 1
ATOM 2272 O O . LEU A 1 283 ? 6.562 16.953 3.068 1 97.56 283 LEU A O 1
ATOM 2276 N N . ASP A 1 284 ? 5.695 15.141 4.086 1 96.25 284 ASP A N 1
ATOM 2277 C CA . ASP A 1 284 ? 5.711 14.352 2.859 1 96.25 284 ASP A CA 1
ATOM 2278 C C . ASP A 1 284 ? 4.664 14.859 1.869 1 96.25 284 ASP A C 1
ATOM 2280 O O . ASP A 1 284 ? 4.652 14.453 0.706 1 96.25 284 ASP A O 1
ATOM 2284 N N . THR A 1 285 ? 3.801 15.758 2.291 1 95.69 285 THR A N 1
ATOM 2285 C CA . THR A 1 285 ? 2.785 16.312 1.406 1 95.69 285 THR A CA 1
ATOM 2286 C C . THR A 1 285 ? 3.355 17.469 0.592 1 95.69 285 THR A C 1
ATOM 2288 O O . THR A 1 285 ? 2.713 17.969 -0.34 1 95.69 285 THR A O 1
ATOM 2291 N N . ALA A 1 286 ? 4.547 17.922 0.854 1 94.44 286 ALA A N 1
ATOM 2292 C CA . ALA A 1 286 ? 5.145 19.094 0.219 1 94.44 286 ALA A CA 1
ATOM 2293 C C . ALA A 1 286 ? 5.449 18.828 -1.252 1 94.44 286 ALA A C 1
ATOM 2295 O O . ALA A 1 286 ? 6.059 17.812 -1.591 1 94.44 286 ALA A O 1
ATOM 2296 N N . SER A 1 287 ? 5.059 19.781 -2.037 1 91.81 287 SER A N 1
ATOM 2297 C CA . SER A 1 287 ? 5.543 19.734 -3.412 1 91.81 287 SER A CA 1
ATOM 2298 C C . SER A 1 287 ? 7.016 20.109 -3.49 1 91.81 287 SER A C 1
ATOM 2300 O O . SER A 1 287 ? 7.738 19.641 -4.375 1 91.81 287 SER A O 1
ATOM 2302 N N . ASN A 1 288 ? 7.418 20.984 -2.666 1 93.19 288 ASN A N 1
ATOM 2303 C CA . ASN A 1 288 ? 8.805 21.344 -2.43 1 93.19 288 ASN A CA 1
ATOM 2304 C C . ASN A 1 288 ? 9.133 21.406 -0.94 1 93.19 288 ASN A C 1
ATOM 2306 O O . ASN A 1 288 ? 8.75 22.359 -0.251 1 93.19 288 ASN A O 1
ATOM 2310 N N . VAL A 1 289 ? 9.898 20.469 -0.458 1 95.62 289 VAL A N 1
ATOM 2311 C CA . VAL A 1 289 ? 10.125 20.312 0.976 1 95.62 289 VAL A CA 1
ATOM 2312 C C . VAL A 1 289 ? 11.023 21.438 1.479 1 95.62 289 VAL A C 1
ATOM 2314 O O . VAL A 1 289 ? 10.945 21.844 2.643 1 95.62 289 VAL A O 1
ATOM 2317 N N . ILE A 1 290 ? 11.844 22.031 0.661 1 96.31 290 ILE A N 1
ATOM 2318 C CA . ILE A 1 290 ? 12.695 23.141 1.048 1 96.31 290 ILE A CA 1
ATOM 2319 C C . ILE A 1 290 ? 11.828 24.328 1.48 1 96.31 290 ILE A C 1
ATOM 2321 O O . ILE A 1 290 ? 12.102 24.969 2.5 1 96.31 290 ILE A O 1
ATOM 2325 N N . ASP A 1 291 ? 10.805 24.562 0.726 1 95.62 291 ASP A N 1
ATOM 2326 C CA . ASP A 1 291 ? 9.891 25.656 1.044 1 95.62 291 ASP A CA 1
ATOM 2327 C C . ASP A 1 291 ? 9.172 25.406 2.367 1 95.62 291 ASP A C 1
ATOM 2329 O O . ASP A 1 291 ? 8.906 26.344 3.123 1 95.62 291 ASP A O 1
ATOM 2333 N N . TYR A 1 292 ? 8.781 24.172 2.652 1 97.12 292 TYR A N 1
ATOM 2334 C CA . TYR A 1 292 ? 8.164 23.844 3.93 1 97.12 292 TYR A CA 1
ATOM 2335 C C . TYR A 1 292 ? 9.109 24.125 5.086 1 97.12 292 TYR A C 1
ATOM 2337 O O . TYR A 1 292 ? 8.727 24.766 6.07 1 97.12 292 TYR A O 1
ATOM 2345 N N . ILE A 1 293 ? 10.359 23.719 4.926 1 97.75 293 ILE A N 1
ATOM 2346 C CA . ILE A 1 293 ? 11.328 23.906 5.996 1 97.75 293 ILE A CA 1
ATOM 2347 C C . ILE A 1 293 ? 11.609 25.406 6.168 1 97.75 293 ILE A C 1
ATOM 2349 O O . ILE A 1 293 ? 11.688 25.891 7.297 1 97.75 293 ILE A O 1
ATOM 2353 N N . ARG A 1 294 ? 11.75 26.094 5.051 1 96.56 294 ARG A N 1
ATOM 2354 C CA . ARG A 1 294 ? 11.93 27.531 5.094 1 96.56 294 ARG A CA 1
ATOM 2355 C C . ARG A 1 294 ? 10.773 28.203 5.828 1 96.56 294 ARG A C 1
ATOM 2357 O O . ARG A 1 294 ? 10.984 29.141 6.609 1 96.56 294 ARG A O 1
ATOM 2364 N N . THR A 1 295 ? 9.586 27.766 5.555 1 97.38 295 THR A N 1
ATOM 2365 C CA . THR A 1 295 ? 8.391 28.312 6.176 1 97.38 295 THR A CA 1
ATOM 2366 C C . THR A 1 295 ? 8.367 28.016 7.672 1 97.38 295 THR A C 1
ATOM 2368 O O . THR A 1 295 ? 8.055 28.891 8.484 1 97.38 295 THR A O 1
ATOM 2371 N N . ILE A 1 296 ? 8.703 26.812 8.078 1 98.44 296 ILE A N 1
ATOM 2372 C CA . ILE A 1 296 ? 8.781 26.422 9.484 1 98.44 296 ILE A CA 1
ATOM 2373 C C . ILE A 1 296 ? 9.781 27.328 10.203 1 98.44 296 ILE A C 1
ATOM 2375 O O . ILE A 1 296 ? 9.484 27.859 11.273 1 98.44 296 ILE A O 1
ATOM 2379 N N . LYS A 1 297 ? 10.922 27.484 9.609 1 96.94 297 LYS A N 1
ATOM 2380 C CA . LYS A 1 297 ? 11.961 28.344 10.18 1 96.94 297 LYS A CA 1
ATOM 2381 C C . LYS A 1 297 ? 11.461 29.766 10.344 1 96.94 297 LYS A C 1
ATOM 2383 O O . LYS A 1 297 ? 11.719 30.406 11.367 1 96.94 297 LYS A O 1
ATOM 2388 N N . HIS A 1 298 ? 10.727 30.234 9.375 1 96.5 298 HIS A N 1
ATOM 2389 C CA . HIS A 1 298 ? 10.242 31.609 9.352 1 96.5 298 HIS A CA 1
ATOM 2390 C C . HIS A 1 298 ? 9.25 31.859 10.477 1 96.5 298 HIS A C 1
ATOM 2392 O O . HIS A 1 298 ? 9.258 32.938 11.086 1 96.5 298 HIS A O 1
ATOM 2398 N N . CYS A 1 299 ? 8.43 30.891 10.781 1 96.5 299 CYS A N 1
ATOM 2399 C CA . CYS A 1 299 ? 7.344 31.078 11.734 1 96.5 299 CYS A CA 1
ATOM 2400 C C . CYS A 1 299 ? 7.824 30.844 13.164 1 96.5 299 CYS A C 1
ATOM 2402 O O . CYS A 1 299 ? 7.184 31.297 14.117 1 96.5 299 CYS A O 1
ATOM 2404 N N . LEU A 1 300 ? 8.938 30.219 13.328 1 97.75 300 LEU A N 1
ATOM 2405 C CA . LEU A 1 300 ? 9.422 29.859 14.656 1 97.75 300 LEU A CA 1
ATOM 2406 C C . LEU A 1 300 ? 10.109 31.047 15.32 1 97.75 300 LEU A C 1
ATOM 2408 O O . LEU A 1 300 ? 10.875 31.766 14.672 1 97.75 300 LEU A O 1
ATOM 2412 N N . LYS A 1 301 ? 9.812 31.234 16.578 1 97 301 LYS A N 1
ATOM 2413 C CA . LYS A 1 301 ? 10.617 32.125 17.406 1 97 301 LYS A CA 1
ATOM 2414 C C . LYS A 1 301 ? 12.062 31.656 17.484 1 97 301 LYS A C 1
ATOM 2416 O O . LYS A 1 301 ? 12.344 30.469 17.266 1 97 301 LYS A O 1
ATOM 2421 N N . PRO A 1 302 ? 13.078 32.531 17.781 1 93.19 302 PRO A N 1
ATOM 2422 C CA . PRO A 1 302 ? 14.484 32.125 17.875 1 93.19 302 PRO A CA 1
ATOM 2423 C C . PRO A 1 302 ? 14.695 30.938 18.812 1 93.19 302 PRO A C 1
ATOM 2425 O O . PRO A 1 302 ? 15.531 30.078 18.531 1 93.19 302 PRO A O 1
ATOM 2428 N N . ASP A 1 303 ? 13.898 30.828 19.938 1 91.81 303 ASP A N 1
ATOM 2429 C CA . ASP A 1 303 ? 14.031 29.703 20.859 1 91.81 303 ASP A CA 1
ATOM 2430 C C . ASP A 1 303 ? 12.914 28.688 20.656 1 91.81 303 ASP A C 1
ATOM 2432 O O . ASP A 1 303 ? 12.656 27.844 21.516 1 91.81 303 ASP A O 1
ATOM 2436 N N . GLY A 1 304 ? 12.375 28.734 19.469 1 97.31 304 GLY A N 1
ATOM 2437 C CA . GLY A 1 304 ? 11.242 27.875 19.188 1 97.31 304 GLY A CA 1
ATOM 2438 C C . GLY A 1 304 ? 11.656 26.453 18.859 1 97.31 304 GLY A C 1
ATOM 2439 O O . GLY A 1 304 ? 12.836 26.172 18.641 1 97.31 304 GLY A O 1
ATOM 2440 N N . LYS A 1 305 ? 10.688 25.531 18.906 1 98.38 305 LYS A N 1
ATOM 2441 C CA . LYS A 1 305 ? 10.93 24.109 18.641 1 98.38 305 LYS A CA 1
ATOM 2442 C C . LYS A 1 305 ? 10.109 23.609 17.469 1 98.38 305 LYS A C 1
ATOM 2444 O O . LYS A 1 305 ? 8.977 24.047 17.266 1 98.38 305 LYS A O 1
ATOM 2449 N N . TRP A 1 306 ? 10.719 22.75 16.688 1 98.81 306 TRP A N 1
ATOM 2450 C CA . TRP A 1 306 ? 10.047 22.016 15.625 1 98.81 306 TRP A CA 1
ATOM 2451 C C . TRP A 1 306 ? 9.914 20.531 15.977 1 98.81 306 TRP A C 1
ATOM 2453 O O . TRP A 1 306 ? 10.914 19.828 16.078 1 98.81 306 TRP A O 1
ATOM 2463 N N . ILE A 1 307 ? 8.719 20.094 16.219 1 98.88 307 ILE A N 1
ATOM 2464 C CA . ILE A 1 307 ? 8.43 18.688 16.516 1 98.88 307 ILE A CA 1
ATOM 2465 C C . ILE A 1 307 ? 7.801 18.031 15.289 1 98.88 307 ILE A C 1
ATOM 2467 O O . ILE A 1 307 ? 6.809 18.516 14.75 1 98.88 307 ILE A O 1
ATOM 2471 N N . ASN A 1 308 ? 8.375 16.906 14.867 1 98.88 308 ASN A N 1
ATOM 2472 C CA . ASN A 1 308 ? 7.898 16.203 13.672 1 98.88 308 ASN A CA 1
ATOM 2473 C C . ASN A 1 308 ? 7.59 14.742 13.953 1 98.88 308 ASN A C 1
ATOM 2475 O O . ASN A 1 308 ? 8.289 14.094 14.734 1 98.88 308 ASN A O 1
ATOM 2479 N N . PHE A 1 309 ? 6.535 14.297 13.383 1 98.81 309 PHE A N 1
ATOM 2480 C CA . PHE A 1 309 ? 6.258 12.867 13.258 1 98.81 309 PHE A CA 1
ATOM 2481 C C . PHE A 1 309 ? 5.699 12.547 11.875 1 98.81 309 PHE A C 1
ATOM 2483 O O . PHE A 1 309 ? 4.676 13.102 11.469 1 98.81 309 PHE A O 1
ATOM 2490 N N . GLY A 1 310 ? 6.348 11.594 11.195 1 98.44 310 GLY A N 1
ATOM 2491 C CA . GLY A 1 310 ? 5.723 11.227 9.938 1 98.44 310 GLY A CA 1
ATOM 2492 C C . GLY A 1 310 ? 6.633 10.414 9.031 1 98.44 310 GLY A C 1
ATOM 2493 O O . GLY A 1 310 ? 7.809 10.211 9.344 1 98.44 310 GLY A O 1
ATOM 2494 N N . PRO A 1 311 ? 6.059 9.977 7.961 1 98.12 311 PRO A N 1
ATOM 2495 C CA . PRO A 1 311 ? 6.781 9.156 6.984 1 98.12 311 PRO A CA 1
ATOM 2496 C C . PRO A 1 311 ? 7.422 9.992 5.875 1 98.12 311 PRO A C 1
ATOM 2498 O O . PRO A 1 311 ? 7.332 11.219 5.891 1 98.12 311 PRO A O 1
ATOM 2501 N N . LEU A 1 312 ? 8.109 9.344 5.02 1 97.44 312 LEU A N 1
ATOM 2502 C CA . LEU A 1 312 ? 8.672 9.961 3.824 1 97.44 312 LEU A CA 1
ATOM 2503 C C . LEU A 1 312 ? 8.039 9.383 2.564 1 97.44 312 LEU A C 1
ATOM 2505 O O . LEU A 1 312 ? 8.742 8.859 1.694 1 97.44 312 LEU A O 1
ATOM 2509 N N . LEU A 1 313 ? 6.664 9.477 2.459 1 96.12 313 LEU A N 1
ATOM 2510 C CA . LEU A 1 313 ? 5.848 9.094 1.312 1 96.12 313 LEU A CA 1
ATOM 2511 C C . LEU A 1 313 ? 5.617 10.281 0.389 1 96.12 313 LEU A C 1
ATOM 2513 O O . LEU A 1 313 ? 4.625 11.008 0.533 1 96.12 313 LEU A O 1
ATOM 2517 N N . TRP A 1 314 ? 6.57 10.734 -0.229 1 95.62 314 TRP A N 1
ATOM 2518 C CA . TRP A 1 314 ? 6.516 11.938 -1.045 1 95.62 314 TRP A CA 1
ATOM 2519 C C . TRP A 1 314 ? 5.32 11.906 -1.991 1 95.62 314 TRP A C 1
ATOM 2521 O O . TRP A 1 314 ? 5.352 11.219 -3.018 1 95.62 314 TRP A O 1
ATOM 2531 N N . HIS A 1 315 ? 4.27 12.734 -1.742 1 93.5 315 HIS A N 1
ATOM 2532 C CA . HIS A 1 315 ? 2.98 12.711 -2.422 1 93.5 315 HIS A CA 1
ATOM 2533 C C . HIS A 1 315 ? 3.113 13.148 -3.875 1 93.5 315 HIS A C 1
ATOM 2535 O O . HIS A 1 315 ? 2.254 12.844 -4.703 1 93.5 315 HIS A O 1
ATOM 2541 N N . TRP A 1 316 ? 4.109 13.844 -4.184 1 91.69 316 TRP A N 1
ATOM 2542 C CA . TRP A 1 316 ? 4.242 14.414 -5.52 1 91.69 316 TRP A CA 1
ATOM 2543 C C . TRP A 1 316 ? 5.34 13.711 -6.309 1 91.69 316 TRP A C 1
ATOM 2545 O O . TRP A 1 316 ? 5.883 14.266 -7.266 1 91.69 316 TRP A O 1
ATOM 2555 N N . GLU A 1 317 ? 5.586 12.508 -5.801 1 90.12 317 GLU A N 1
ATOM 2556 C CA . GLU A 1 317 ? 6.527 11.68 -6.551 1 90.12 317 GLU A CA 1
ATOM 2557 C C . GLU A 1 317 ? 5.988 11.344 -7.938 1 90.12 317 GLU A C 1
ATOM 2559 O O . GLU A 1 317 ? 4.809 11.008 -8.086 1 90.12 317 GLU A O 1
ATOM 2564 N N . ASP A 1 318 ? 6.695 11.453 -9.055 1 76.75 318 ASP A N 1
ATOM 2565 C CA . ASP A 1 318 ? 6.375 11.117 -10.438 1 76.75 318 ASP A CA 1
ATOM 2566 C C . ASP A 1 318 ? 5.43 12.148 -11.047 1 76.75 318 ASP A C 1
ATOM 2568 O O . ASP A 1 318 ? 4.672 11.828 -11.969 1 76.75 318 ASP A O 1
ATOM 2572 N N . VAL A 1 319 ? 5.25 13.312 -10.367 1 79.12 319 VAL A N 1
ATOM 2573 C CA . VAL A 1 319 ? 4.516 14.438 -10.938 1 79.12 319 VAL A CA 1
ATOM 2574 C C . VAL A 1 319 ? 5.492 15.523 -11.391 1 79.12 319 VAL A C 1
ATOM 2576 O O . VAL A 1 319 ? 5.902 16.375 -10.602 1 79.12 319 VAL A O 1
ATOM 2579 N N . PRO A 1 320 ? 5.797 15.477 -12.609 1 69.19 320 PRO A N 1
ATOM 2580 C CA . PRO A 1 320 ? 6.926 16.266 -13.102 1 69.19 320 PRO A CA 1
ATOM 2581 C C . PRO A 1 320 ? 6.656 17.781 -13.039 1 69.19 320 PRO A C 1
ATOM 2583 O O . PRO A 1 320 ? 7.594 18.578 -13.086 1 69.19 320 PRO A O 1
ATOM 2586 N N . GLU A 1 321 ? 5.453 18.156 -12.867 1 71.25 321 GLU A N 1
ATOM 2587 C CA . GLU A 1 321 ? 5.137 19.578 -12.906 1 71.25 321 GLU A CA 1
ATOM 2588 C C . GLU A 1 321 ? 5.562 20.266 -11.609 1 71.25 321 GLU A C 1
ATOM 2590 O O . GLU A 1 321 ? 5.711 21.5 -11.578 1 71.25 321 GLU A O 1
ATOM 2595 N N . TYR A 1 322 ? 5.848 19.453 -10.672 1 68.5 322 TYR A N 1
ATOM 2596 C CA . TYR A 1 322 ? 6.18 20.109 -9.414 1 68.5 322 TYR A CA 1
ATOM 2597 C C . TYR A 1 322 ? 7.668 19.984 -9.109 1 68.5 322 TYR A C 1
ATOM 2599 O O . TYR A 1 322 ? 8.297 18.969 -9.445 1 68.5 322 TYR A O 1
ATOM 2607 N N . SER A 1 323 ? 8.242 21.031 -8.578 1 62.44 323 SER A N 1
ATOM 2608 C CA . SER A 1 323 ? 9.672 21.219 -8.375 1 62.44 323 SER A CA 1
ATOM 2609 C C . SER A 1 323 ? 10.188 20.359 -7.219 1 62.44 323 SER A C 1
ATOM 2611 O O . SER A 1 323 ? 11.391 20.125 -7.109 1 62.44 323 SER A O 1
ATOM 2613 N N . GLY A 1 324 ? 9.43 19.75 -6.496 1 71.19 324 GLY A N 1
ATOM 2614 C CA . GLY A 1 324 ? 10.039 19.156 -5.312 1 71.19 324 GLY A CA 1
ATOM 2615 C C . GLY A 1 324 ? 10.609 17.781 -5.559 1 71.19 324 GLY A C 1
ATOM 2616 O O . GLY A 1 324 ? 10.055 17 -6.348 1 71.19 324 GLY A O 1
ATOM 2617 N N . LEU A 1 325 ? 11.922 17.656 -4.934 1 83.31 325 LEU A N 1
ATOM 2618 C CA . LEU A 1 325 ? 12.656 16.406 -5.031 1 83.31 325 LEU A CA 1
ATOM 2619 C C . LEU A 1 325 ? 12.312 15.484 -3.869 1 83.31 325 LEU A C 1
ATOM 2621 O O . LEU A 1 325 ? 12.031 15.953 -2.764 1 83.31 325 LEU A O 1
ATOM 2625 N N . GLU A 1 326 ? 12.281 14.188 -4.16 1 92.12 326 GLU A N 1
ATOM 2626 C CA . GLU A 1 326 ? 12.164 13.188 -3.104 1 92.12 326 GLU A CA 1
ATOM 2627 C C . GLU A 1 326 ? 13.477 13.039 -2.338 1 92.12 326 GLU A C 1
ATOM 2629 O O . GLU A 1 326 ? 14.539 12.883 -2.943 1 92.12 326 GLU A O 1
ATOM 2634 N N . MET A 1 327 ? 13.367 13.18 -1.018 1 94.5 327 MET A N 1
ATOM 2635 C CA . MET A 1 327 ? 14.547 13.086 -0.164 1 94.5 327 MET A CA 1
ATOM 2636 C C . MET A 1 327 ? 14.547 11.789 0.632 1 94.5 327 MET A C 1
ATOM 2638 O O . MET A 1 327 ? 13.508 11.383 1.164 1 94.5 327 MET A O 1
ATOM 2642 N N . SER A 1 328 ? 15.766 11.117 0.608 1 97.31 328 SER A N 1
ATOM 2643 C CA . SER A 1 328 ? 15.922 10.055 1.598 1 97.31 328 SER A CA 1
ATOM 2644 C C . SER A 1 328 ? 15.922 10.617 3.016 1 97.31 328 SER A C 1
ATOM 2646 O O . SER A 1 328 ? 16.062 11.828 3.209 1 97.31 328 SER A O 1
ATOM 2648 N N . ARG A 1 329 ? 15.766 9.766 4.012 1 98.25 329 ARG A N 1
ATOM 2649 C CA . ARG A 1 329 ? 15.844 10.18 5.406 1 98.25 329 ARG A CA 1
ATOM 2650 C C . ARG A 1 329 ? 17.141 10.93 5.676 1 98.25 329 ARG A C 1
ATOM 2652 O O . ARG A 1 329 ? 17.141 12.016 6.25 1 98.25 329 ARG A O 1
ATOM 2659 N N . ALA A 1 330 ? 18.297 10.289 5.293 1 98.06 330 ALA A N 1
ATOM 2660 C CA . ALA A 1 330 ? 19.609 10.883 5.539 1 98.06 330 ALA A CA 1
ATOM 2661 C C . ALA A 1 330 ? 19.719 12.266 4.898 1 98.06 330 ALA A C 1
ATOM 2663 O O . ALA A 1 330 ? 20.234 13.203 5.512 1 98.06 330 ALA A O 1
ATOM 2664 N N . ASP A 1 331 ? 19.25 12.375 3.691 1 97.62 331 ASP A N 1
ATOM 2665 C CA . ASP A 1 331 ? 19.344 13.625 2.957 1 97.62 331 ASP A CA 1
ATOM 2666 C C . ASP A 1 331 ? 18.453 14.703 3.582 1 97.62 331 ASP A C 1
ATOM 2668 O O . ASP A 1 331 ? 18.828 15.875 3.619 1 97.62 331 ASP A O 1
ATOM 2672 N N . LEU A 1 332 ? 17.281 14.32 3.998 1 97.94 332 LEU A N 1
ATOM 2673 C CA . LEU A 1 332 ? 16.359 15.258 4.637 1 97.94 332 LEU A CA 1
ATOM 2674 C C . LEU A 1 332 ? 16.969 15.812 5.922 1 97.94 332 LEU A C 1
ATOM 2676 O O . LEU A 1 332 ? 16.875 17.016 6.184 1 97.94 332 LEU A O 1
ATOM 2680 N N . LEU A 1 333 ? 17.547 14.953 6.746 1 98.19 333 LEU A N 1
ATOM 2681 C CA . LEU A 1 333 ? 18.172 15.383 7.988 1 98.19 333 LEU A CA 1
ATOM 2682 C C . LEU A 1 333 ? 19.328 16.328 7.715 1 98.19 333 LEU A C 1
ATOM 2684 O O . LEU A 1 333 ? 19.484 17.344 8.391 1 98.19 333 LEU A O 1
ATOM 2688 N N . GLU A 1 334 ? 20.125 15.953 6.691 1 97.62 334 GLU A N 1
ATOM 2689 C CA . GLU A 1 334 ? 21.234 16.828 6.301 1 97.62 334 GLU A CA 1
ATOM 2690 C C . GLU A 1 334 ? 20.719 18.188 5.832 1 97.62 334 GLU A C 1
ATOM 2692 O O . GLU A 1 334 ? 21.312 19.219 6.156 1 97.62 334 GLU A O 1
ATOM 2697 N N . LEU A 1 335 ? 19.719 18.156 5.062 1 97.69 335 LEU A N 1
ATOM 2698 C CA . LEU A 1 335 ? 19.109 19.391 4.574 1 97.69 335 LEU A CA 1
ATOM 2699 C C . LEU A 1 335 ? 18.641 20.266 5.734 1 97.69 335 LEU A C 1
ATOM 2701 O O . LEU A 1 335 ? 18.906 21.469 5.75 1 97.69 335 LEU A O 1
ATOM 2705 N N . CYS A 1 336 ? 17.906 19.703 6.691 1 98.06 336 CYS A N 1
ATOM 2706 C CA . CYS A 1 336 ? 17.438 20.438 7.859 1 98.06 336 CYS A CA 1
ATOM 2707 C C . CYS A 1 336 ? 18.609 21.078 8.594 1 98.06 336 CYS A C 1
ATOM 2709 O O . CYS A 1 336 ? 18.531 22.25 8.984 1 98.06 336 CYS A O 1
ATOM 2711 N N . GLN A 1 337 ? 19.672 20.344 8.758 1 97.56 337 GLN A N 1
ATOM 2712 C CA . GLN A 1 337 ? 20.844 20.859 9.438 1 97.56 337 GLN A CA 1
ATOM 2713 C C . GLN A 1 337 ? 21.469 22.016 8.648 1 97.56 337 GLN A C 1
ATOM 2715 O O . GLN A 1 337 ? 21.844 23.031 9.227 1 97.56 337 GLN A O 1
ATOM 2720 N N . ALA A 1 338 ? 21.562 21.797 7.367 1 97.06 338 ALA A N 1
ATOM 2721 C CA . ALA A 1 338 ? 22.109 22.828 6.5 1 97.06 338 ALA A CA 1
ATOM 2722 C C . ALA A 1 338 ? 21.281 24.109 6.562 1 97.06 338 ALA A C 1
ATOM 2724 O O . ALA A 1 338 ? 21.812 25.203 6.402 1 97.06 338 ALA A O 1
ATOM 2725 N N . MET A 1 339 ? 20.062 23.953 6.859 1 97 339 MET A N 1
ATOM 2726 C CA . MET A 1 339 ? 19.172 25.109 6.891 1 97 339 MET A CA 1
ATOM 2727 C C . MET A 1 339 ? 19.062 25.672 8.305 1 97 339 MET A C 1
ATOM 2729 O O . MET A 1 339 ? 18.234 26.562 8.562 1 97 339 MET A O 1
ATOM 2733 N N . GLY A 1 340 ? 19.828 25.125 9.234 1 96.56 340 GLY A N 1
ATOM 2734 C CA . GLY A 1 340 ? 20.031 25.797 10.5 1 96.56 340 GLY A CA 1
ATOM 2735 C C . GLY A 1 340 ? 19.375 25.109 11.672 1 96.56 340 GLY A C 1
ATOM 2736 O O . GLY A 1 340 ? 19.328 25.641 12.781 1 96.56 340 GLY A O 1
ATOM 2737 N N . PHE A 1 341 ? 18.875 23.922 11.453 1 98 341 PHE A N 1
ATOM 2738 C CA . PHE A 1 341 ? 18.234 23.203 12.547 1 98 341 PHE A CA 1
ATOM 2739 C C . PHE A 1 341 ? 19.219 22.234 13.203 1 98 341 PHE A C 1
ATOM 2741 O O . PHE A 1 341 ? 20.078 21.672 12.531 1 98 341 PHE A O 1
ATOM 2748 N N . GLU A 1 342 ? 19.078 22.094 14.469 1 97.44 342 GLU A N 1
ATOM 2749 C CA . GLU A 1 342 ? 19.75 21.062 15.258 1 97.44 342 GLU A CA 1
ATOM 2750 C C . GLU A 1 342 ? 18.734 20.141 15.938 1 97.44 342 GLU A C 1
ATOM 2752 O O . GLU A 1 342 ? 17.719 20.609 16.469 1 97.44 342 GLU A O 1
ATOM 2757 N N . PHE A 1 343 ? 19.016 18.844 15.961 1 98 343 PHE A N 1
ATOM 2758 C CA . PHE A 1 343 ? 18.078 17.875 16.516 1 98 343 PHE A CA 1
ATOM 2759 C C . PHE A 1 343 ? 18.391 17.594 17.984 1 98 343 PHE A C 1
ATOM 2761 O O . PHE A 1 343 ? 19.438 17 18.281 1 98 343 PHE A O 1
ATOM 2768 N N . ASP A 1 344 ? 17.516 17.969 18.812 1 96.94 344 ASP A N 1
ATOM 2769 C CA . ASP A 1 344 ? 17.641 17.672 20.234 1 96.94 344 ASP A CA 1
ATOM 2770 C C . ASP A 1 344 ? 17.25 16.234 20.531 1 96.94 344 ASP A C 1
ATOM 2772 O O . ASP A 1 344 ? 17.828 15.586 21.406 1 96.94 344 ASP A O 1
ATOM 2776 N N . VAL A 1 345 ? 16.219 15.805 19.922 1 97.94 345 VAL A N 1
ATOM 2777 C CA . VAL A 1 345 ? 15.719 14.438 19.984 1 97.94 345 VAL A CA 1
ATOM 2778 C C . VAL A 1 345 ? 15.484 13.914 18.562 1 97.94 345 VAL A C 1
ATOM 2780 O O . VAL A 1 345 ? 15 14.641 17.703 1 97.94 345 VAL A O 1
ATOM 2783 N N . HIS A 1 346 ? 15.883 12.711 18.312 1 98.38 346 HIS A N 1
ATOM 2784 C CA . HIS A 1 346 ? 15.609 12.062 17.031 1 98.38 346 HIS A CA 1
ATOM 2785 C C . HIS A 1 346 ? 15.438 10.562 17.203 1 98.38 346 HIS A C 1
ATOM 2787 O O . HIS A 1 346 ? 16.312 9.883 17.734 1 98.38 346 HIS A O 1
ATOM 2793 N N . LYS A 1 347 ? 14.312 10.062 16.922 1 98.44 347 LYS A N 1
ATOM 2794 C CA . LYS A 1 347 ? 13.992 8.641 16.906 1 98.44 347 LYS A CA 1
ATOM 2795 C C . LYS A 1 347 ? 13.539 8.195 15.516 1 98.44 347 LYS A C 1
ATOM 2797 O O . LYS A 1 347 ? 12.805 8.914 14.836 1 98.44 347 LYS A O 1
ATOM 2802 N N . SER A 1 348 ? 14.008 7.055 15.086 1 98.25 348 SER A N 1
ATOM 2803 C CA . SER A 1 348 ? 13.734 6.586 13.727 1 98.25 348 SER A CA 1
ATOM 2804 C C . SER A 1 348 ? 12.992 5.258 13.75 1 98.25 348 SER A C 1
ATOM 2806 O O . SER A 1 348 ? 12.945 4.574 14.773 1 98.25 348 SER A O 1
ATOM 2808 N N . ASP A 1 349 ? 12.359 4.977 12.57 1 97.94 349 ASP A N 1
ATOM 2809 C CA . ASP A 1 349 ? 11.781 3.67 12.266 1 97.94 349 ASP A CA 1
ATOM 2810 C C . ASP A 1 349 ? 10.648 3.334 13.234 1 97.94 349 ASP A C 1
ATOM 2812 O O . ASP A 1 349 ? 10.539 2.197 13.695 1 97.94 349 ASP A O 1
ATOM 2816 N N . ILE A 1 350 ? 9.898 4.297 13.578 1 98.44 350 ILE A N 1
ATOM 2817 C CA . ILE A 1 350 ? 8.727 4.055 14.406 1 98.44 350 ILE A CA 1
ATOM 2818 C C . ILE A 1 350 ? 7.586 3.512 13.547 1 98.44 350 ILE A C 1
ATOM 2820 O O . ILE A 1 350 ? 7.055 4.219 12.688 1 98.44 350 ILE A O 1
ATOM 2824 N N . GLU A 1 351 ? 7.211 2.326 13.828 1 97.88 351 GLU A N 1
ATOM 2825 C CA . GLU A 1 351 ? 6.191 1.665 13.023 1 97.88 351 GLU A CA 1
ATOM 2826 C C . GLU A 1 351 ? 4.797 2.182 13.359 1 97.88 351 GLU A C 1
ATOM 2828 O O . GLU A 1 351 ? 4.449 2.314 14.539 1 97.88 351 GLU A O 1
ATOM 2833 N N . THR A 1 352 ? 4.07 2.514 12.32 1 97.56 352 THR A N 1
ATOM 2834 C CA . THR A 1 352 ? 2.67 2.879 12.492 1 97.56 352 THR A CA 1
ATOM 2835 C C . THR A 1 352 ? 1.897 2.709 11.188 1 97.56 352 THR A C 1
ATOM 2837 O O . THR A 1 352 ? 2.467 2.309 10.172 1 97.56 352 THR A O 1
ATOM 2840 N N . VAL A 1 353 ? 0.618 2.83 11.266 1 97.31 353 VAL A N 1
ATOM 2841 C CA . VAL A 1 353 ? -0.27 2.793 10.102 1 97.31 353 VAL A CA 1
ATOM 2842 C C . VAL A 1 353 ? -0.968 4.141 9.945 1 97.31 353 VAL A C 1
ATOM 2844 O O . VAL A 1 353 ? -0.734 5.066 10.727 1 97.31 353 VAL A O 1
ATOM 2847 N N . TYR A 1 354 ? -1.776 4.293 8.883 1 96.56 354 TYR A N 1
ATOM 2848 C CA . TYR A 1 354 ? -2.553 5.508 8.656 1 96.56 354 TYR A CA 1
ATOM 2849 C C . TYR A 1 354 ? -3.959 5.176 8.18 1 96.56 354 TYR A C 1
ATOM 2851 O O . TYR A 1 354 ? -4.148 4.77 7.027 1 96.56 354 TYR A O 1
ATOM 2859 N N . SER A 1 355 ? -4.988 5.324 8.984 1 95.12 355 SER A N 1
ATOM 2860 C CA . SER A 1 355 ? -6.402 5.125 8.695 1 95.12 355 SER A CA 1
ATOM 2861 C C . SER A 1 355 ? -6.668 3.709 8.188 1 95.12 355 SER A C 1
ATOM 2863 O O . SER A 1 355 ? -7.426 3.518 7.234 1 95.12 355 SER A O 1
ATOM 2865 N N . THR A 1 356 ? -6.039 2.84 8.742 1 91.5 356 THR A N 1
ATOM 2866 C CA . THR A 1 356 ? -6.176 1.453 8.305 1 91.5 356 THR A CA 1
ATOM 2867 C C . THR A 1 356 ? -7.191 0.713 9.172 1 91.5 356 THR A C 1
ATOM 2869 O O . THR A 1 356 ? -7.27 0.942 10.383 1 91.5 356 THR A O 1
ATOM 2872 N N . ASP A 1 357 ? -7.988 -0.141 8.555 1 94.12 357 ASP A N 1
ATOM 2873 C CA . ASP A 1 357 ? -8.852 -1.052 9.297 1 94.12 357 ASP A CA 1
ATOM 2874 C C . ASP A 1 357 ? -8.031 -2.02 10.148 1 94.12 357 ASP A C 1
ATOM 2876 O O . ASP A 1 357 ? -7.281 -2.842 9.609 1 94.12 357 ASP A O 1
ATOM 2880 N N . PRO A 1 358 ? -8.18 -1.898 11.438 1 93.38 358 PRO A N 1
ATOM 2881 C CA . PRO A 1 358 ? -7.383 -2.762 12.312 1 93.38 358 PRO A CA 1
ATOM 2882 C C . PRO A 1 358 ? -7.699 -4.242 12.125 1 93.38 358 PRO A C 1
ATOM 2884 O O . PRO A 1 358 ? -6.914 -5.102 12.539 1 93.38 358 PRO A O 1
ATOM 2887 N N . ARG A 1 359 ? -8.805 -4.57 11.516 1 95.75 359 ARG A N 1
ATOM 2888 C CA . ARG A 1 359 ? -9.195 -5.965 11.344 1 95.75 359 ARG A CA 1
ATOM 2889 C C . ARG A 1 359 ? -8.844 -6.469 9.953 1 95.75 359 ARG A C 1
ATOM 2891 O O . ARG A 1 359 ? -9.109 -7.625 9.617 1 95.75 359 ARG A O 1
ATOM 2898 N N . ALA A 1 360 ? -8.297 -5.637 9.109 1 96.81 360 ALA A N 1
ATOM 2899 C CA . ALA A 1 360 ? -7.949 -6.023 7.742 1 96.81 360 ALA A CA 1
ATOM 2900 C C . ALA A 1 360 ? -6.844 -7.074 7.73 1 96.81 360 ALA A C 1
ATOM 2902 O O . ALA A 1 360 ? -5.945 -7.051 8.578 1 96.81 360 ALA A O 1
ATOM 2903 N N . LEU A 1 361 ? -6.809 -7.941 6.727 1 98.19 361 LEU A N 1
ATOM 2904 C CA . LEU A 1 361 ? -5.812 -8.992 6.562 1 98.19 361 LEU A CA 1
ATOM 2905 C C . LEU A 1 361 ? -4.594 -8.469 5.809 1 98.19 361 LEU A C 1
ATOM 2907 O O . LEU A 1 361 ? -3.793 -9.258 5.297 1 98.19 361 LEU A O 1
ATOM 2911 N N . GLY A 1 362 ? -4.441 -7.242 5.695 1 97.44 362 GLY A N 1
ATOM 2912 C CA . GLY A 1 362 ? -3.318 -6.547 5.09 1 97.44 362 GLY A CA 1
ATOM 2913 C C . GLY A 1 362 ? -3.295 -5.062 5.402 1 97.44 362 GLY A C 1
ATOM 2914 O O . GLY A 1 362 ? -4.348 -4.438 5.547 1 97.44 362 GLY A O 1
ATOM 2915 N N . LYS A 1 363 ? -2.148 -4.527 5.461 1 97 363 LYS A N 1
ATOM 2916 C CA . LYS A 1 363 ? -2.008 -3.113 5.797 1 97 363 LYS A CA 1
ATOM 2917 C C . LYS A 1 363 ? -0.651 -2.576 5.355 1 97 363 LYS A C 1
ATOM 2919 O O . LYS A 1 363 ? 0.329 -3.322 5.297 1 97 363 LYS A O 1
ATOM 2924 N N . PHE A 1 364 ? -0.612 -1.328 5.012 1 97.44 364 PHE A N 1
ATOM 2925 C CA . PHE A 1 364 ? 0.668 -0.657 4.812 1 97.44 364 PHE A CA 1
ATOM 2926 C C . PHE A 1 364 ? 1.238 -0.174 6.141 1 97.44 364 PHE A C 1
ATOM 2928 O O . PHE A 1 364 ? 0.54 0.47 6.926 1 97.44 364 PHE A O 1
ATOM 2935 N N . VAL A 1 365 ? 2.445 -0.462 6.402 1 97.94 365 VAL A N 1
ATOM 2936 C CA . VAL A 1 365 ? 3.145 -0.064 7.621 1 97.94 365 VAL A CA 1
ATOM 2937 C C . VAL A 1 365 ? 4.219 0.968 7.289 1 97.94 365 VAL A C 1
ATOM 2939 O O . VAL A 1 365 ? 5.047 0.747 6.398 1 97.94 365 VAL A O 1
ATOM 2942 N N . TYR A 1 366 ? 4.184 2.057 7.969 1 98.12 366 TYR A N 1
ATOM 2943 C CA . TYR A 1 366 ? 5.176 3.113 7.809 1 98.12 366 TYR A CA 1
ATOM 2944 C C . TYR A 1 366 ? 6.254 3.014 8.883 1 98.12 366 TYR A C 1
ATOM 2946 O O . TYR A 1 366 ? 5.961 2.707 10.039 1 98.12 366 TYR A O 1
ATOM 2954 N N . ASN A 1 367 ? 7.469 3.271 8.555 1 98.31 367 ASN A N 1
ATOM 2955 C CA . ASN A 1 367 ? 8.555 3.561 9.492 1 98.31 367 ASN A CA 1
ATOM 2956 C C . ASN A 1 367 ? 8.844 5.059 9.562 1 98.31 367 ASN A C 1
ATOM 2958 O O . ASN A 1 367 ? 9.602 5.586 8.75 1 98.31 367 ASN A O 1
ATOM 2962 N N . CYS A 1 368 ? 8.305 5.621 10.539 1 98.56 368 CYS A N 1
ATOM 2963 C CA . CYS A 1 368 ? 8.242 7.074 10.602 1 98.56 368 CYS A CA 1
ATOM 2964 C C . CYS A 1 368 ? 9.43 7.641 11.375 1 98.56 368 CYS A C 1
ATOM 2966 O O . CYS A 1 368 ? 10.133 6.906 12.07 1 98.56 368 CYS A O 1
ATOM 2968 N N . GLU A 1 369 ? 9.641 8.891 11.195 1 98.56 369 GLU A N 1
ATOM 2969 C CA . GLU A 1 369 ? 10.648 9.688 11.891 1 98.56 369 GLU A CA 1
ATOM 2970 C C . GLU A 1 369 ? 10.008 10.602 12.93 1 98.56 369 GLU A C 1
ATOM 2972 O O . GLU A 1 369 ? 8.969 11.211 12.672 1 98.56 369 GLU A O 1
ATOM 2977 N N . PHE A 1 370 ? 10.617 10.617 14.102 1 98.81 370 PHE A N 1
ATOM 2978 C CA . PHE A 1 370 ? 10.25 11.562 15.148 1 98.81 370 PHE A CA 1
ATOM 2979 C C . PHE A 1 370 ? 11.445 12.422 15.547 1 98.81 370 PHE A C 1
ATOM 2981 O O . PHE A 1 370 ? 12.547 11.906 15.75 1 98.81 370 PHE A O 1
ATOM 2988 N N . TRP A 1 371 ? 11.203 13.781 15.625 1 98.81 371 TRP A N 1
ATOM 2989 C CA . TRP A 1 371 ? 12.305 14.586 16.141 1 98.81 371 TRP A CA 1
ATOM 2990 C C . TRP A 1 371 ? 11.781 15.852 16.812 1 98.81 371 TRP A C 1
ATOM 2992 O O . TRP A 1 371 ? 10.617 16.219 16.656 1 98.81 371 TRP A O 1
ATOM 3002 N N . VAL A 1 372 ? 12.547 16.359 17.688 1 98.81 372 VAL A N 1
ATOM 3003 C CA . VAL A 1 372 ? 12.492 17.719 18.219 1 98.81 372 VAL A CA 1
ATOM 3004 C C . VAL A 1 372 ? 13.727 18.5 17.781 1 98.81 372 VAL A C 1
ATOM 3006 O O . VAL A 1 372 ? 14.859 18.078 18.031 1 98.81 372 VAL A O 1
ATOM 3009 N N . ALA A 1 373 ? 13.484 19.547 17.078 1 98.5 373 ALA A N 1
ATOM 3010 C CA . ALA A 1 373 ? 14.609 20.328 16.562 1 98.5 373 ALA A CA 1
ATOM 3011 C C . ALA A 1 373 ? 14.484 21.797 16.984 1 98.5 373 ALA A C 1
ATOM 3013 O O . ALA A 1 373 ? 13.383 22.281 17.234 1 98.5 373 ALA A O 1
ATOM 3014 N N . SER A 1 374 ? 15.562 22.5 17.078 1 97.31 374 SER A N 1
ATOM 3015 C CA . SER A 1 374 ? 15.648 23.922 17.375 1 97.31 374 SER A CA 1
ATOM 3016 C C . SER A 1 374 ? 16.656 24.609 16.453 1 97.31 374 SER A C 1
ATOM 3018 O O . SER A 1 374 ? 17.484 23.953 15.812 1 97.31 374 SER A O 1
ATOM 3020 N N . MET A 1 375 ? 16.453 25.953 16.328 1 94.06 375 MET A N 1
ATOM 3021 C CA . MET A 1 375 ? 17.422 26.688 15.531 1 94.06 375 MET A CA 1
ATOM 3022 C C . MET A 1 375 ? 18.781 26.719 16.203 1 94.06 375 MET A C 1
ATOM 3024 O O . MET A 1 375 ? 18.875 26.875 17.422 1 94.06 375 MET A O 1
ATOM 3028 N N . ARG A 1 376 ? 19.734 26.516 15.328 1 88.69 376 ARG A N 1
ATOM 3029 C CA . ARG A 1 376 ? 21.094 26.594 15.844 1 88.69 376 ARG A CA 1
ATOM 3030 C C . ARG A 1 376 ? 21.391 27.984 16.391 1 88.69 376 ARG A C 1
ATOM 3032 O O . ARG A 1 376 ? 21.016 29 15.773 1 88.69 376 ARG A O 1
ATOM 3039 N N . LYS A 1 377 ? 21.984 28.031 17.641 1 77.25 377 LYS A N 1
ATOM 3040 C CA . LYS A 1 377 ? 22.375 29.312 18.219 1 77.25 377 LYS A CA 1
ATOM 3041 C C . LYS A 1 377 ? 23.578 29.906 17.5 1 77.25 377 LYS A C 1
ATOM 3043 O O . LYS A 1 377 ? 24.516 29.188 17.141 1 77.25 377 LYS A O 1
ATOM 3048 N N . GLU A 1 378 ? 23.406 31.078 16.781 1 62.25 378 GLU A N 1
ATOM 3049 C CA . GLU A 1 378 ? 24.562 31.766 16.234 1 62.25 378 GLU A CA 1
ATOM 3050 C C . GLU A 1 378 ? 25.672 31.891 17.266 1 62.25 378 GLU A C 1
ATOM 3052 O O . GLU A 1 378 ? 25.422 32.188 18.422 1 62.25 378 GLU A O 1
ATOM 3057 N N . ALA A 1 379 ? 26.875 31.203 16.953 1 47.94 379 ALA A N 1
ATOM 3058 C CA . ALA A 1 379 ? 28.031 31.422 17.828 1 47.94 379 ALA A CA 1
ATOM 3059 C C . ALA A 1 379 ? 28.375 32.906 17.906 1 47.94 379 ALA A C 1
ATOM 3061 O O . ALA A 1 379 ? 28.297 33.625 16.906 1 47.94 379 ALA A O 1
ATOM 3062 N N . MET B 1 1 ? 2.48 -20.094 -34.844 1 76.81 1 MET B N 1
ATOM 3063 C CA . MET B 1 1 ? 2.037 -19 -33.969 1 76.81 1 MET B CA 1
ATOM 3064 C C . MET B 1 1 ? 1.145 -18.031 -34.75 1 76.81 1 MET B C 1
ATOM 3066 O O . MET B 1 1 ? 1.477 -17.625 -35.875 1 76.81 1 MET B O 1
ATOM 3070 N N . ASP B 1 2 ? -0.009 -17.844 -34.281 1 83.25 2 ASP B N 1
ATOM 3071 C CA . ASP B 1 2 ? -0.911 -16.938 -34.969 1 83.25 2 ASP B CA 1
ATOM 3072 C C . ASP B 1 2 ? -0.501 -15.484 -34.781 1 83.25 2 ASP B C 1
ATOM 3074 O O . ASP B 1 2 ? 0.39 -15.18 -33.969 1 83.25 2 ASP B O 1
ATOM 3078 N N . ALA B 1 3 ? -1.045 -14.594 -35.562 1 87.38 3 ALA B N 1
ATOM 3079 C CA . ALA B 1 3 ? -0.649 -13.188 -35.625 1 87.38 3 ALA B CA 1
ATOM 3080 C C . ALA B 1 3 ? -0.854 -12.492 -34.281 1 87.38 3 ALA B C 1
ATOM 3082 O O . ALA B 1 3 ? -0.044 -11.656 -33.875 1 87.38 3 ALA B O 1
ATOM 3083 N N . GLU B 1 4 ? -1.938 -12.797 -33.656 1 89.12 4 GLU B N 1
ATOM 3084 C CA . GLU B 1 4 ? -2.24 -12.18 -32.375 1 89.12 4 GLU B CA 1
ATOM 3085 C C . GLU B 1 4 ? -1.231 -12.602 -31.297 1 89.12 4 GLU B C 1
ATOM 3087 O O . GLU B 1 4 ? -0.774 -11.773 -30.516 1 89.12 4 GLU B O 1
ATOM 3092 N N . GLU B 1 5 ? -0.938 -13.805 -31.266 1 89.06 5 GLU B N 1
ATOM 3093 C CA . GLU B 1 5 ? 0.047 -14.336 -30.328 1 89.06 5 GLU B CA 1
ATOM 3094 C C . GLU B 1 5 ? 1.433 -13.758 -30.609 1 89.06 5 GLU B C 1
ATOM 3096 O O . GLU B 1 5 ? 2.166 -13.43 -29.672 1 89.06 5 GLU B O 1
ATOM 3101 N N . TYR B 1 6 ? 1.811 -13.641 -31.875 1 91.94 6 TYR B N 1
ATOM 3102 C CA . TYR B 1 6 ? 3.1 -13.07 -32.25 1 91.94 6 TYR B CA 1
ATOM 3103 C C . TYR B 1 6 ? 3.209 -11.625 -31.781 1 91.94 6 TYR B C 1
ATOM 3105 O O . TYR B 1 6 ? 4.246 -11.211 -31.266 1 91.94 6 TYR B O 1
ATOM 3113 N N . ALA B 1 7 ? 2.172 -10.914 -32 1 93.75 7 ALA B N 1
ATOM 3114 C CA . ALA B 1 7 ? 2.15 -9.516 -31.578 1 93.75 7 ALA B CA 1
ATOM 3115 C C . ALA B 1 7 ? 2.293 -9.398 -30.062 1 93.75 7 ALA B C 1
ATOM 3117 O O . ALA B 1 7 ? 3.01 -8.523 -29.578 1 93.75 7 ALA B O 1
ATOM 3118 N N . ALA B 1 8 ? 1.596 -10.227 -29.344 1 94.19 8 ALA B N 1
ATOM 3119 C CA . ALA B 1 8 ? 1.669 -10.219 -27.891 1 94.19 8 ALA B CA 1
ATOM 3120 C C . ALA B 1 8 ? 3.08 -10.547 -27.406 1 94.19 8 ALA B C 1
ATOM 3122 O O . ALA B 1 8 ? 3.619 -9.859 -26.531 1 94.19 8 ALA B O 1
ATOM 3123 N N . LEU B 1 9 ? 3.645 -11.531 -28.016 1 95.5 9 LEU B N 1
ATOM 3124 C CA . LEU B 1 9 ? 4.988 -11.977 -27.656 1 95.5 9 LEU B CA 1
ATOM 3125 C C . LEU B 1 9 ? 6.016 -10.891 -27.969 1 95.5 9 LEU B C 1
ATOM 3127 O O . LEU B 1 9 ? 6.871 -10.586 -27.125 1 95.5 9 LEU B O 1
ATOM 3131 N N . THR B 1 10 ? 5.957 -10.289 -29.109 1 96.62 10 THR B N 1
ATOM 3132 C CA . THR B 1 10 ? 6.965 -9.32 -29.516 1 96.62 10 THR B CA 1
ATOM 3133 C C . THR B 1 10 ? 6.801 -8.008 -28.766 1 96.62 10 THR B C 1
ATOM 3135 O O . THR B 1 10 ? 7.777 -7.285 -28.547 1 96.62 10 THR B O 1
ATOM 3138 N N . LYS B 1 11 ? 5.578 -7.73 -28.375 1 97.25 11 LYS B N 1
ATOM 3139 C CA . LYS B 1 11 ? 5.352 -6.578 -27.5 1 97.25 11 LYS B CA 1
ATOM 3140 C C . LYS B 1 11 ? 6.125 -6.715 -26.188 1 97.25 11 LYS B C 1
ATOM 3142 O O . LYS B 1 11 ? 6.715 -5.75 -25.719 1 97.25 11 LYS B O 1
ATOM 3147 N N . VAL B 1 12 ? 6.078 -7.883 -25.641 1 98 12 VAL B N 1
ATOM 3148 C CA . VAL B 1 12 ? 6.801 -8.188 -24.406 1 98 12 VAL B CA 1
ATOM 3149 C C . VAL B 1 12 ? 8.305 -8.102 -24.656 1 98 12 VAL B C 1
ATOM 3151 O O . VAL B 1 12 ? 9.031 -7.473 -23.891 1 98 12 VAL B O 1
ATOM 3154 N N . LEU B 1 13 ? 8.812 -8.672 -25.734 1 98.06 13 LEU B N 1
ATOM 3155 C CA . LEU B 1 13 ? 10.234 -8.633 -26.078 1 98.06 13 LEU B CA 1
ATOM 3156 C C . LEU B 1 13 ? 10.711 -7.199 -26.281 1 98.06 13 LEU B C 1
ATOM 3158 O O . LEU B 1 13 ? 11.797 -6.832 -25.844 1 98.06 13 LEU B O 1
ATOM 3162 N N . SER B 1 14 ? 9.867 -6.434 -26.875 1 98.19 14 SER B N 1
ATOM 3163 C CA . SER B 1 14 ? 10.195 -5.027 -27.094 1 98.19 14 SER B CA 1
ATOM 3164 C C . SER B 1 14 ? 10.375 -4.289 -25.766 1 98.19 14 SER B C 1
ATOM 3166 O O . SER B 1 14 ? 11.234 -3.418 -25.641 1 98.19 14 SER B O 1
ATOM 3168 N N . SER B 1 15 ? 9.547 -4.586 -24.781 1 98.62 15 SER B N 1
ATOM 3169 C CA . SER B 1 15 ? 9.656 -3.926 -23.484 1 98.62 15 SER B CA 1
ATOM 3170 C C . SER B 1 15 ? 10.953 -4.297 -22.781 1 98.62 15 SER B C 1
ATOM 3172 O O . SER B 1 15 ? 11.57 -3.461 -22.109 1 98.62 15 SER B O 1
ATOM 3174 N N . TYR B 1 16 ? 11.414 -5.535 -22.938 1 98.62 16 TYR B N 1
ATOM 3175 C CA . TYR B 1 16 ? 12.719 -5.93 -22.422 1 98.62 16 TYR B CA 1
ATOM 3176 C C . TYR B 1 16 ? 13.844 -5.219 -23.156 1 98.62 16 TYR B C 1
ATOM 3178 O O . TYR B 1 16 ? 14.773 -4.703 -22.531 1 98.62 16 TYR B O 1
ATOM 3186 N N . LEU B 1 17 ? 13.758 -5.172 -24.422 1 98.19 17 LEU B N 1
ATOM 3187 C CA . LEU B 1 17 ? 14.812 -4.645 -25.281 1 98.19 17 LEU B CA 1
ATOM 3188 C C . LEU B 1 17 ? 15.016 -3.152 -25.047 1 98.19 17 LEU B C 1
ATOM 3190 O O . LEU B 1 17 ? 16.156 -2.672 -25.016 1 98.19 17 LEU B O 1
ATOM 3194 N N . ASN B 1 18 ? 13.938 -2.449 -24.859 1 98.25 18 ASN B N 1
ATOM 3195 C CA . ASN B 1 18 ? 13.984 -0.994 -24.766 1 98.25 18 ASN B CA 1
ATOM 3196 C C . ASN B 1 18 ? 13.773 -0.504 -23.344 1 98.25 18 ASN B C 1
ATOM 3198 O O . ASN B 1 18 ? 13.383 0.644 -23.125 1 98.25 18 ASN B O 1
ATOM 3202 N N . PHE B 1 19 ? 13.984 -1.297 -22.422 1 98.56 19 PHE B N 1
ATOM 3203 C CA . PHE B 1 19 ? 13.688 -1.007 -21.031 1 98.56 19 PHE B CA 1
ATOM 3204 C C . PHE B 1 19 ? 14.531 0.156 -20.531 1 98.56 19 PHE B C 1
ATOM 3206 O O . PHE B 1 19 ? 14.039 1.016 -19.797 1 98.56 19 PHE B O 1
ATOM 3213 N N . GLY B 1 20 ? 15.797 0.14 -20.859 1 98.31 20 GLY B N 1
ATOM 3214 C CA . GLY B 1 20 ? 16.688 1.206 -20.422 1 98.31 20 GLY B CA 1
ATOM 3215 C C . GLY B 1 20 ? 16.219 2.582 -20.875 1 98.31 20 GLY B C 1
ATOM 3216 O O . GLY B 1 20 ? 16.281 3.539 -20.094 1 98.31 20 GLY B O 1
ATOM 3217 N N . LYS B 1 21 ? 15.859 2.654 -22.094 1 98 21 LYS B N 1
ATOM 3218 C CA . LYS B 1 21 ? 15.344 3.916 -22.609 1 98 21 LYS B CA 1
ATOM 3219 C C . LYS B 1 21 ? 14.109 4.371 -21.828 1 98 21 LYS B C 1
ATOM 3221 O O . LYS B 1 21 ? 13.992 5.547 -21.484 1 98 21 LYS B O 1
ATOM 3226 N N . TRP B 1 22 ? 13.234 3.461 -21.609 1 98 22 TRP B N 1
ATOM 3227 C CA . TRP B 1 22 ? 12.023 3.771 -20.844 1 98 22 TRP B CA 1
ATOM 3228 C C . TRP B 1 22 ? 12.367 4.223 -19.438 1 98 22 TRP B C 1
ATOM 3230 O O . TRP B 1 22 ? 11.781 5.184 -18.922 1 98 22 TRP B O 1
ATOM 3240 N N . GLN B 1 23 ? 13.297 3.561 -18.75 1 97.81 23 GLN B N 1
ATOM 3241 C CA . GLN B 1 23 ? 13.711 3.949 -17.406 1 97.81 23 GLN B CA 1
ATOM 3242 C C . GLN B 1 23 ? 14.32 5.348 -17.391 1 97.81 23 GLN B C 1
ATOM 3244 O O . GLN B 1 23 ? 14.086 6.129 -16.469 1 97.81 23 GLN B O 1
ATOM 3249 N N . THR B 1 24 ? 15.133 5.605 -18.391 1 97.94 24 THR B N 1
ATOM 3250 C CA . THR B 1 24 ? 15.719 6.938 -18.484 1 97.94 24 THR B CA 1
ATOM 3251 C C . THR B 1 24 ? 14.633 8.008 -18.578 1 97.94 24 THR B C 1
ATOM 3253 O O . THR B 1 24 ? 14.695 9.016 -17.875 1 97.94 24 THR B O 1
ATOM 3256 N N . GLU B 1 25 ? 13.656 7.727 -19.359 1 95.81 25 GLU B N 1
ATOM 3257 C CA . GLU B 1 25 ? 12.578 8.688 -19.578 1 95.81 25 GLU B CA 1
ATOM 3258 C C . GLU B 1 25 ? 11.711 8.836 -18.328 1 95.81 25 GLU B C 1
ATOM 3260 O O . GLU B 1 25 ? 11.188 9.922 -18.062 1 95.81 25 GLU B O 1
ATOM 3265 N N . THR B 1 26 ? 11.586 7.812 -17.562 1 94.75 26 THR B N 1
ATOM 3266 C CA . THR B 1 26 ? 10.602 7.828 -16.469 1 94.75 26 THR B CA 1
ATOM 3267 C C . THR B 1 26 ? 11.281 8.102 -15.133 1 94.75 26 THR B C 1
ATOM 3269 O O . THR B 1 26 ? 10.625 8.492 -14.172 1 94.75 26 THR B O 1
ATOM 3272 N N . VAL B 1 27 ? 12.602 7.859 -15.055 1 94.94 27 VAL B N 1
ATOM 3273 C CA . VAL B 1 27 ? 13.281 8.008 -13.773 1 94.94 27 VAL B CA 1
ATOM 3274 C C . VAL B 1 27 ? 14.211 9.227 -13.812 1 94.94 27 VAL B C 1
ATOM 3276 O O . VAL B 1 27 ? 14.141 10.102 -12.953 1 94.94 27 VAL B O 1
ATOM 3279 N N . ILE B 1 28 ? 14.961 9.391 -14.844 1 94.88 28 ILE B N 1
ATOM 3280 C CA . ILE B 1 28 ? 16 10.414 -14.914 1 94.88 28 ILE B CA 1
ATOM 3281 C C . ILE B 1 28 ? 15.391 11.742 -15.359 1 94.88 28 ILE B C 1
ATOM 3283 O O . ILE B 1 28 ? 15.578 12.773 -14.703 1 94.88 28 ILE B O 1
ATOM 3287 N N . THR B 1 29 ? 14.656 11.734 -16.406 1 94.44 29 THR B N 1
ATOM 3288 C CA . THR B 1 29 ? 14.18 12.945 -17.062 1 94.44 29 THR B CA 1
ATOM 3289 C C . THR B 1 29 ? 13.328 13.773 -16.109 1 94.44 29 THR B C 1
ATOM 3291 O O . THR B 1 29 ? 13.562 14.977 -15.938 1 94.44 29 THR B O 1
ATOM 3294 N N . PRO B 1 30 ? 12.344 13.156 -15.453 1 92.38 30 PRO B N 1
ATOM 3295 C CA . PRO B 1 30 ? 11.539 13.969 -14.531 1 92.38 30 PRO B CA 1
ATOM 3296 C C . PRO B 1 30 ? 12.367 14.547 -13.383 1 92.38 30 PRO B C 1
ATOM 3298 O O . PRO B 1 30 ? 12.133 15.68 -12.969 1 92.38 30 PRO B O 1
ATOM 3301 N N . ARG B 1 31 ? 13.312 13.867 -12.859 1 92.19 31 ARG B N 1
ATOM 3302 C CA . ARG B 1 31 ? 14.156 14.336 -11.766 1 92.19 31 ARG B CA 1
ATOM 3303 C C . ARG B 1 31 ? 15.055 15.484 -12.227 1 92.19 31 ARG B C 1
ATOM 3305 O O . ARG B 1 31 ? 15.281 16.438 -11.484 1 92.19 31 ARG B O 1
ATOM 3312 N N . ARG B 1 32 ? 15.57 15.312 -13.398 1 92.75 32 ARG B N 1
ATOM 3313 C CA . ARG B 1 32 ? 16.391 16.375 -13.969 1 92.75 32 ARG B CA 1
ATOM 3314 C C . ARG B 1 32 ? 15.562 17.656 -14.156 1 92.75 32 ARG B C 1
ATOM 3316 O O . ARG B 1 32 ? 16.047 18.75 -13.898 1 92.75 32 ARG B O 1
ATOM 3323 N N . ARG B 1 33 ? 14.43 17.5 -14.625 1 92 33 ARG B N 1
ATOM 3324 C CA . ARG B 1 33 ? 13.539 18.656 -14.805 1 92 33 ARG B CA 1
ATOM 3325 C C . ARG B 1 33 ? 13.273 19.344 -13.469 1 92 33 ARG B C 1
ATOM 3327 O O . ARG B 1 33 ? 13.336 20.578 -13.383 1 92 33 ARG B O 1
ATOM 3334 N N . LYS B 1 34 ? 12.891 18.594 -12.453 1 91.44 34 LYS B N 1
ATOM 3335 C CA . LYS B 1 34 ? 12.664 19.156 -11.125 1 91.44 34 LYS B CA 1
ATOM 3336 C C . LYS B 1 34 ? 13.898 19.906 -10.633 1 91.44 34 LYS B C 1
ATOM 3338 O O . LYS B 1 34 ? 13.773 20.984 -10.039 1 91.44 34 LYS B O 1
ATOM 3343 N N . TRP B 1 35 ? 15.062 19.297 -10.867 1 92.44 35 TRP B N 1
ATOM 3344 C CA . TRP B 1 35 ? 16.328 19.906 -10.484 1 92.44 35 TRP B CA 1
ATOM 3345 C C . TRP B 1 35 ? 16.5 21.266 -11.164 1 92.44 35 TRP B C 1
ATOM 3347 O O . TRP B 1 35 ? 16.906 22.234 -10.523 1 92.44 35 TRP B O 1
ATOM 3357 N N . GLN B 1 36 ? 16.125 21.328 -12.383 1 92.19 36 GLN B N 1
ATOM 3358 C CA . GLN B 1 36 ? 16.297 22.547 -13.172 1 92.19 36 GLN B CA 1
ATOM 3359 C C . GLN B 1 36 ? 15.328 23.641 -12.711 1 92.19 36 GLN B C 1
ATOM 3361 O O . GLN B 1 36 ? 15.594 24.828 -12.922 1 92.19 36 GLN B O 1
ATOM 3366 N N . LEU B 1 37 ? 14.297 23.266 -12.094 1 90.62 37 LEU B N 1
ATOM 3367 C CA . LEU B 1 37 ? 13.305 24.219 -11.625 1 90.62 37 LEU B CA 1
ATOM 3368 C C . LEU B 1 37 ? 13.727 24.844 -10.305 1 90.62 37 LEU B C 1
ATOM 3370 O O . LEU B 1 37 ? 13.18 25.859 -9.891 1 90.62 37 LEU B O 1
ATOM 3374 N N . LEU B 1 38 ? 14.656 24.266 -9.609 1 92.19 38 LEU B N 1
ATOM 3375 C CA . LEU B 1 38 ? 15.125 24.812 -8.336 1 92.19 38 LEU B CA 1
ATOM 3376 C C . LEU B 1 38 ? 15.984 26.047 -8.555 1 92.19 38 LEU B C 1
ATOM 3378 O O . LEU B 1 38 ? 16.703 26.141 -9.547 1 92.19 38 LEU B O 1
ATOM 3382 N N . SER B 1 39 ? 15.953 27.016 -7.641 1 92.69 39 SER B N 1
ATOM 3383 C CA . SER B 1 39 ? 16.844 28.156 -7.68 1 92.69 39 SER B CA 1
ATOM 3384 C C . SER B 1 39 ? 18.297 27.75 -7.434 1 92.69 39 SER B C 1
ATOM 3386 O O . SER B 1 39 ? 18.547 26.688 -6.855 1 92.69 39 SER B O 1
ATOM 3388 N N . PRO B 1 40 ? 19.234 28.578 -7.895 1 95.19 40 PRO B N 1
ATOM 3389 C CA . PRO B 1 40 ? 20.641 28.266 -7.609 1 95.19 40 PRO B CA 1
ATOM 3390 C C . PRO B 1 40 ? 20.922 28.125 -6.113 1 95.19 40 PRO B C 1
ATOM 3392 O O . PRO B 1 40 ? 21.734 27.281 -5.715 1 95.19 40 PRO B O 1
ATOM 3395 N N . GLU B 1 41 ? 20.312 28.906 -5.34 1 94.5 41 GLU B N 1
ATOM 3396 C CA . GLU B 1 41 ? 20.484 28.828 -3.893 1 94.5 41 GLU B CA 1
ATOM 3397 C C . GLU B 1 41 ? 20 27.484 -3.348 1 94.5 41 GLU B C 1
ATOM 3399 O O . GLU B 1 41 ? 20.672 26.875 -2.508 1 94.5 41 GLU B O 1
ATOM 3404 N N . ASP B 1 42 ? 18.875 27.047 -3.814 1 94.5 42 ASP B N 1
ATOM 3405 C CA . ASP B 1 42 ? 18.312 25.766 -3.373 1 94.5 42 ASP B CA 1
ATOM 3406 C C . ASP B 1 42 ? 19.188 24.609 -3.834 1 94.5 42 ASP B C 1
ATOM 3408 O O . ASP B 1 42 ? 19.375 23.625 -3.1 1 94.5 42 ASP B O 1
ATOM 3412 N N . ARG B 1 43 ? 19.719 24.688 -5 1 95.62 43 ARG B N 1
ATOM 3413 C CA . ARG B 1 43 ? 20.594 23.641 -5.527 1 95.62 43 ARG B CA 1
ATOM 3414 C C . ARG B 1 43 ? 21.844 23.484 -4.664 1 95.62 43 ARG B C 1
ATOM 3416 O O . ARG B 1 43 ? 22.359 22.375 -4.504 1 95.62 43 ARG B O 1
ATOM 3423 N N . ARG B 1 44 ? 22.297 24.547 -4.102 1 96.62 44 ARG B N 1
ATOM 3424 C CA . ARG B 1 44 ? 23.484 24.516 -3.26 1 96.62 44 ARG B CA 1
ATOM 3425 C C . ARG B 1 44 ? 23.234 23.719 -1.985 1 96.62 44 ARG B C 1
ATOM 3427 O O . ARG B 1 44 ? 24.172 23.172 -1.392 1 96.62 44 ARG B O 1
ATOM 3434 N N . LEU B 1 45 ? 21.984 23.594 -1.619 1 96.44 45 LEU B N 1
ATOM 3435 C CA . LEU B 1 45 ? 21.625 22.844 -0.423 1 96.44 45 LEU B CA 1
ATOM 3436 C C . LEU B 1 45 ? 21.688 21.344 -0.689 1 96.44 45 LEU B C 1
ATOM 3438 O O . LEU B 1 45 ? 21.656 20.531 0.247 1 96.44 45 LEU B O 1
ATOM 3442 N N . LEU B 1 46 ? 21.75 20.938 -1.966 1 96.25 46 LEU B N 1
ATOM 3443 C CA . LEU B 1 46 ? 21.656 19.547 -2.355 1 96.25 46 LEU B CA 1
ATOM 3444 C C . LEU B 1 46 ? 22.844 19.141 -3.232 1 96.25 46 LEU B C 1
ATOM 3446 O O . LEU B 1 46 ? 22.656 18.672 -4.355 1 96.25 46 LEU B O 1
ATOM 3450 N N . PRO B 1 47 ? 24.016 19.234 -2.729 1 95.12 47 PRO B N 1
ATOM 3451 C CA . PRO B 1 47 ? 25.203 19.047 -3.547 1 95.12 47 PRO B CA 1
ATOM 3452 C C . PRO B 1 47 ? 25.344 17.609 -4.066 1 95.12 47 PRO B C 1
ATOM 3454 O O . PRO B 1 47 ? 26.047 17.359 -5.043 1 95.12 47 PRO B O 1
ATOM 3457 N N . TRP B 1 48 ? 24.688 16.734 -3.488 1 95.25 48 TRP B N 1
ATOM 3458 C CA . TRP B 1 48 ? 24.797 15.312 -3.814 1 95.25 48 TRP B CA 1
ATOM 3459 C C . TRP B 1 48 ? 23.953 14.961 -5.031 1 95.25 48 TRP B C 1
ATOM 3461 O O . TRP B 1 48 ? 24.125 13.898 -5.633 1 95.25 48 TRP B O 1
ATOM 3471 N N . PHE B 1 49 ? 23.031 15.719 -5.465 1 96.06 49 PHE B N 1
ATOM 3472 C CA . PHE B 1 49 ? 21.922 15.328 -6.336 1 96.06 49 PHE B CA 1
ATOM 3473 C C . PHE B 1 49 ? 22.438 14.922 -7.715 1 96.06 49 PHE B C 1
ATOM 3475 O O . PHE B 1 49 ? 22.062 13.867 -8.227 1 96.06 49 PHE B O 1
ATOM 3482 N N . GLU B 1 50 ? 23.25 15.734 -8.336 1 96.5 50 GLU B N 1
ATOM 3483 C CA . GLU B 1 50 ? 23.703 15.453 -9.695 1 96.5 50 GLU B CA 1
ATOM 3484 C C . GLU B 1 50 ? 24.516 14.156 -9.758 1 96.5 50 GLU B C 1
ATOM 3486 O O . GLU B 1 50 ? 24.359 13.375 -10.703 1 96.5 50 GLU B O 1
ATOM 3491 N N . ARG B 1 51 ? 25.375 13.992 -8.805 1 97.25 51 ARG B N 1
ATOM 3492 C CA . ARG B 1 51 ? 26.125 12.742 -8.742 1 97.25 51 ARG B CA 1
ATOM 3493 C C . ARG B 1 51 ? 25.188 11.555 -8.578 1 97.25 51 ARG B C 1
ATOM 3495 O O . ARG B 1 51 ? 25.375 10.508 -9.195 1 97.25 51 ARG B O 1
ATOM 3502 N N . HIS B 1 52 ? 24.234 11.703 -7.73 1 96.88 52 HIS B N 1
ATOM 3503 C CA . HIS B 1 52 ? 23.266 10.641 -7.523 1 96.88 52 HIS B CA 1
ATOM 3504 C C . HIS B 1 52 ? 22.531 10.297 -8.82 1 96.88 52 HIS B C 1
ATOM 3506 O O . HIS B 1 52 ? 22.297 9.125 -9.117 1 96.88 52 HIS B O 1
ATOM 3512 N N . LEU B 1 53 ? 22.172 11.289 -9.609 1 96.5 53 LEU B N 1
ATOM 3513 C CA . LEU B 1 53 ? 21.516 11.07 -10.891 1 96.5 53 LEU B CA 1
ATOM 3514 C C . LEU B 1 53 ? 22.422 10.289 -11.836 1 96.5 53 LEU B C 1
ATOM 3516 O O . LEU B 1 53 ? 21.938 9.43 -12.586 1 96.5 53 LEU B O 1
ATOM 3520 N N . GLU B 1 54 ? 23.672 10.617 -11.828 1 97.94 54 GLU B N 1
ATOM 3521 C CA . GLU B 1 54 ? 24.625 9.883 -12.641 1 97.94 54 GLU B CA 1
ATOM 3522 C C . GLU B 1 54 ? 24.734 8.422 -12.211 1 97.94 54 GLU B C 1
ATOM 3524 O O . GLU B 1 54 ? 24.828 7.527 -13.047 1 97.94 54 GLU B O 1
ATOM 3529 N N . ASP B 1 55 ? 24.75 8.219 -10.922 1 98.19 55 ASP B N 1
ATOM 3530 C CA . ASP B 1 55 ? 24.766 6.855 -10.406 1 98.19 55 ASP B CA 1
ATOM 3531 C C . ASP B 1 55 ? 23.547 6.074 -10.914 1 98.19 55 ASP B C 1
ATOM 3533 O O . ASP B 1 55 ? 23.688 4.914 -11.312 1 98.19 55 ASP B O 1
ATOM 3537 N N . ILE B 1 56 ? 22.391 6.684 -10.859 1 98.12 56 ILE B N 1
ATOM 3538 C CA . ILE B 1 56 ? 21.172 6.035 -11.32 1 98.12 56 ILE B CA 1
ATOM 3539 C C . ILE B 1 56 ? 21.297 5.711 -12.812 1 98.12 56 ILE B C 1
ATOM 3541 O O . ILE B 1 56 ? 20.875 4.637 -13.25 1 98.12 56 ILE B O 1
ATOM 3545 N N . ARG B 1 57 ? 21.828 6.66 -13.578 1 98.31 57 ARG B N 1
ATOM 3546 C CA . ARG B 1 57 ? 22.016 6.441 -15.008 1 98.31 57 ARG B CA 1
ATOM 3547 C C . ARG B 1 57 ? 22.891 5.215 -15.258 1 98.31 57 ARG B C 1
ATOM 3549 O O . ARG B 1 57 ? 22.609 4.426 -16.172 1 98.31 57 ARG B O 1
ATOM 3556 N N . GLU B 1 58 ? 23.906 5.066 -14.508 1 98.5 58 GLU B N 1
ATOM 3557 C CA . GLU B 1 58 ? 24.781 3.906 -14.633 1 98.5 58 GLU B CA 1
ATOM 3558 C C . GLU B 1 58 ? 24.047 2.617 -14.289 1 98.5 58 GLU B C 1
ATOM 3560 O O . GLU B 1 58 ? 24.234 1.591 -14.945 1 98.5 58 GLU B O 1
ATOM 3565 N N . CYS B 1 59 ? 23.266 2.668 -13.258 1 98.75 59 CYS B N 1
ATOM 3566 C CA . CYS B 1 59 ? 22.453 1.514 -12.883 1 98.75 59 CYS B CA 1
ATOM 3567 C C . CYS B 1 59 ? 21.5 1.133 -14.008 1 98.75 59 CYS B C 1
ATOM 3569 O O . CYS B 1 59 ? 21.312 -0.051 -14.297 1 98.75 59 CYS B O 1
ATOM 3571 N N . ILE B 1 60 ? 20.906 2.137 -14.625 1 98.81 60 ILE B N 1
ATOM 3572 C CA . ILE B 1 60 ? 19.984 1.903 -15.734 1 98.81 60 ILE B CA 1
ATOM 3573 C C . ILE B 1 60 ? 20.703 1.211 -16.875 1 98.81 60 ILE B C 1
ATOM 3575 O O . ILE B 1 60 ? 20.172 0.297 -17.5 1 98.81 60 ILE B O 1
ATOM 3579 N N . ALA B 1 61 ? 21.922 1.614 -17.141 1 98.75 61 ALA B N 1
ATOM 3580 C CA . ALA B 1 61 ? 22.719 1.004 -18.203 1 98.75 61 ALA B CA 1
ATOM 3581 C C . ALA B 1 61 ? 22.953 -0.479 -17.922 1 98.75 61 ALA B C 1
ATOM 3583 O O . ALA B 1 61 ? 22.922 -1.299 -18.844 1 98.75 61 ALA B O 1
ATOM 3584 N N . ILE B 1 62 ? 23.188 -0.789 -16.734 1 98.75 62 ILE B N 1
ATOM 3585 C CA . ILE B 1 62 ? 23.406 -2.18 -16.359 1 98.75 62 ILE B CA 1
ATOM 3586 C C . ILE B 1 62 ? 22.109 -2.971 -16.5 1 98.75 62 ILE B C 1
ATOM 3588 O O . ILE B 1 62 ? 22.109 -4.074 -17.047 1 98.75 62 ILE B O 1
ATOM 3592 N N . ASN B 1 63 ? 20.984 -2.416 -15.992 1 98.81 63 ASN B N 1
ATOM 3593 C CA . ASN B 1 63 ? 19.688 -3.061 -16.188 1 98.81 63 ASN B CA 1
ATOM 3594 C C . ASN B 1 63 ? 19.391 -3.297 -17.672 1 98.81 63 ASN B C 1
ATOM 3596 O O . ASN B 1 63 ? 18.875 -4.355 -18.047 1 98.81 63 ASN B O 1
ATOM 3600 N N . GLU B 1 64 ? 19.719 -2.289 -18.422 1 98.69 64 GLU B N 1
ATOM 3601 C CA . GLU B 1 64 ? 19.5 -2.389 -19.859 1 98.69 64 GLU B CA 1
ATOM 3602 C C . GLU B 1 64 ? 20.312 -3.529 -20.469 1 98.69 64 GLU B C 1
ATOM 3604 O O . GLU B 1 64 ? 19.812 -4.301 -21.281 1 98.69 64 GLU B O 1
ATOM 3609 N N . SER B 1 65 ? 21.547 -3.559 -20.125 1 98.56 65 SER B N 1
ATOM 3610 C CA . SER B 1 65 ? 22.406 -4.637 -20.625 1 98.56 65 SER B CA 1
ATOM 3611 C C . SER B 1 65 ? 21.844 -6.004 -20.25 1 98.56 65 SER B C 1
ATOM 3613 O O . SER B 1 65 ? 21.812 -6.914 -21.094 1 98.56 65 SER B O 1
ATOM 3615 N N . PHE B 1 66 ? 21.391 -6.172 -19.109 1 98.56 66 PHE B N 1
ATOM 3616 C CA . PHE B 1 66 ? 20.812 -7.43 -18.641 1 98.56 66 PHE B CA 1
ATOM 3617 C C . PHE B 1 66 ? 19.578 -7.801 -19.453 1 98.56 66 PHE B C 1
ATOM 3619 O O . PHE B 1 66 ? 19.469 -8.922 -19.953 1 98.56 66 PHE B O 1
ATOM 3626 N N . THR B 1 67 ? 18.625 -6.84 -19.562 1 98.69 67 THR B N 1
ATOM 3627 C CA . THR B 1 67 ? 17.375 -7.148 -20.25 1 98.69 67 THR B CA 1
ATOM 3628 C C . THR B 1 67 ? 17.625 -7.445 -21.719 1 98.69 67 THR B C 1
ATOM 3630 O O . THR B 1 67 ? 16.938 -8.266 -22.328 1 98.69 67 THR B O 1
ATOM 3633 N N . LYS B 1 68 ? 18.609 -6.801 -22.344 1 97.81 68 LYS B N 1
ATOM 3634 C CA . LYS B 1 68 ? 19 -7.098 -23.719 1 97.81 68 LYS B CA 1
ATOM 3635 C C . LYS B 1 68 ? 19.578 -8.508 -23.844 1 97.81 68 LYS B C 1
ATOM 3637 O O . LYS B 1 68 ? 19.312 -9.203 -24.828 1 97.81 68 LYS B O 1
ATOM 3642 N N . ASP B 1 69 ? 20.375 -8.867 -22.859 1 97.31 69 ASP B N 1
ATOM 3643 C CA . ASP B 1 69 ? 20.922 -10.219 -22.828 1 97.31 69 ASP B CA 1
ATOM 3644 C C . ASP B 1 69 ? 19.797 -11.258 -22.797 1 97.31 69 ASP B C 1
ATOM 3646 O O . ASP B 1 69 ? 19.875 -12.297 -23.453 1 97.31 69 ASP B O 1
ATOM 3650 N N . VAL B 1 70 ? 18.766 -10.984 -22.047 1 97.62 70 VAL B N 1
ATOM 3651 C CA . VAL B 1 70 ? 17.625 -11.875 -21.969 1 97.62 70 VAL B CA 1
ATOM 3652 C C . VAL B 1 70 ? 16.984 -12.023 -23.344 1 97.62 70 VAL B C 1
ATOM 3654 O O . VAL B 1 70 ? 16.703 -13.141 -23.797 1 97.62 70 VAL B O 1
ATOM 3657 N N . VAL B 1 71 ? 16.766 -10.922 -24 1 97.44 71 VAL B N 1
ATOM 3658 C CA . VAL B 1 71 ? 16.141 -10.938 -25.328 1 97.44 71 VAL B CA 1
ATOM 3659 C C . VAL B 1 71 ? 17.016 -11.727 -26.297 1 97.44 71 VAL B C 1
ATOM 3661 O O . VAL B 1 71 ? 16.516 -12.562 -27.047 1 97.44 71 VAL B O 1
ATOM 3664 N N . GLU B 1 72 ? 18.281 -11.453 -26.266 1 95.44 72 GLU B N 1
ATOM 3665 C CA . GLU B 1 72 ? 19.203 -12.117 -27.172 1 95.44 72 GLU B CA 1
ATOM 3666 C C . GLU B 1 72 ? 19.203 -13.633 -26.969 1 95.44 72 GLU B C 1
ATOM 3668 O O . GLU B 1 72 ? 19.266 -14.391 -27.938 1 95.44 72 GLU B O 1
ATOM 3673 N N . ALA B 1 73 ? 19.062 -14.031 -25.781 1 94.69 73 ALA B N 1
ATOM 3674 C CA . ALA B 1 73 ? 19.109 -15.453 -25.453 1 94.69 73 ALA B CA 1
ATOM 3675 C C . ALA B 1 73 ? 17.797 -16.141 -25.812 1 94.69 73 ALA B C 1
ATOM 3677 O O . ALA B 1 73 ? 17.797 -17.297 -26.234 1 94.69 73 ALA B O 1
ATOM 3678 N N . ILE B 1 74 ? 16.719 -15.461 -25.688 1 94.19 74 ILE B N 1
ATOM 3679 C CA . ILE B 1 74 ? 15.438 -16.172 -25.594 1 94.19 74 ILE B CA 1
ATOM 3680 C C . ILE B 1 74 ? 14.656 -15.969 -26.891 1 94.19 74 ILE B C 1
ATOM 3682 O O . ILE B 1 74 ? 13.875 -16.844 -27.297 1 94.19 74 ILE B O 1
ATOM 3686 N N . ALA B 1 75 ? 14.797 -14.859 -27.594 1 92.88 75 ALA B N 1
ATOM 3687 C CA . ALA B 1 75 ? 13.945 -14.5 -28.734 1 92.88 75 ALA B CA 1
ATOM 3688 C C . ALA B 1 75 ? 13.93 -15.609 -29.781 1 92.88 75 ALA B C 1
ATOM 3690 O O . ALA B 1 75 ? 12.867 -16.047 -30.203 1 92.88 75 ALA B O 1
ATOM 3691 N N . ALA B 1 76 ? 15.07 -16.094 -30.094 1 90.44 76 ALA B N 1
ATOM 3692 C CA . ALA B 1 76 ? 15.18 -17.109 -31.125 1 90.44 76 ALA B CA 1
ATOM 3693 C C . ALA B 1 76 ? 14.531 -18.422 -30.672 1 90.44 76 ALA B C 1
ATOM 3695 O O . ALA B 1 76 ? 13.914 -19.125 -31.469 1 90.44 76 ALA B O 1
ATOM 3696 N N . GLU B 1 77 ? 14.648 -18.719 -29.438 1 91.56 77 GLU B N 1
ATOM 3697 C CA . GLU B 1 77 ? 14.07 -19.938 -28.859 1 91.56 77 GLU B CA 1
ATOM 3698 C C . GLU B 1 77 ? 12.547 -19.922 -28.969 1 91.56 77 GLU B C 1
ATOM 3700 O O . GLU B 1 77 ? 11.914 -20.969 -29.047 1 91.56 77 GLU B O 1
ATOM 3705 N N . TRP B 1 78 ? 12.016 -18.797 -29.078 1 91.75 78 TRP B N 1
ATOM 3706 C CA . TRP B 1 78 ? 10.562 -18.672 -29.109 1 91.75 78 TRP B CA 1
ATOM 3707 C C . TRP B 1 78 ? 10.07 -18.359 -30.516 1 91.75 78 TRP B C 1
ATOM 3709 O O . TRP B 1 78 ? 8.945 -17.891 -30.688 1 91.75 78 TRP B O 1
ATOM 3719 N N . GLY B 1 79 ? 10.961 -18.422 -31.438 1 88.06 79 GLY B N 1
ATOM 3720 C CA . GLY B 1 79 ? 10.586 -18.344 -32.844 1 88.06 79 GLY B CA 1
ATOM 3721 C C . GLY B 1 79 ? 10.539 -16.922 -33.375 1 88.06 79 GLY B C 1
ATOM 3722 O O . GLY B 1 79 ? 9.828 -16.625 -34.344 1 88.06 79 GLY B O 1
ATOM 3723 N N . VAL B 1 80 ? 10.992 -16.062 -32.656 1 89.75 80 VAL B N 1
ATOM 3724 C CA . VAL B 1 80 ? 10.938 -14.664 -33.062 1 89.75 80 VAL B CA 1
ATOM 3725 C C . VAL B 1 80 ? 12.273 -14.258 -33.688 1 89.75 80 VAL B C 1
ATOM 3727 O O . VAL B 1 80 ? 13.336 -14.648 -33.188 1 89.75 80 VAL B O 1
ATOM 3730 N N . SER B 1 81 ? 12.156 -13.578 -34.812 1 79.94 81 SER B N 1
ATOM 3731 C CA . SER B 1 81 ? 13.328 -13.164 -35.594 1 79.94 81 SER B CA 1
ATOM 3732 C C . SER B 1 81 ? 13.852 -11.812 -35.094 1 79.94 81 SER B C 1
ATOM 3734 O O . SER B 1 81 ? 13.617 -11.422 -33.969 1 79.94 81 SER B O 1
ATOM 3736 N N . SER B 1 82 ? 14.367 -11.039 -36.094 1 85 82 SER B N 1
ATOM 3737 C CA . SER B 1 82 ? 14.984 -9.742 -35.844 1 85 82 SER B CA 1
ATOM 3738 C C . SER B 1 82 ? 13.977 -8.742 -35.312 1 85 82 SER B C 1
ATOM 3740 O O . SER B 1 82 ? 12.781 -8.844 -35.562 1 85 82 SER B O 1
ATOM 3742 N N . PRO B 1 83 ? 14.406 -7.906 -34.344 1 89.88 83 PRO B N 1
ATOM 3743 C CA . PRO B 1 83 ? 13.523 -6.945 -33.688 1 89.88 83 PRO B CA 1
ATOM 3744 C C . PRO B 1 83 ? 12.797 -6.031 -34.656 1 89.88 83 PRO B C 1
ATOM 3746 O O . PRO B 1 83 ? 11.812 -5.387 -34.312 1 89.88 83 PRO B O 1
ATOM 3749 N N . GLU B 1 84 ? 13.219 -6.082 -35.844 1 88.38 84 GLU B N 1
ATOM 3750 C CA . GLU B 1 84 ? 12.531 -5.262 -36.844 1 88.38 84 GLU B CA 1
ATOM 3751 C C . GLU B 1 84 ? 11.086 -5.711 -37.031 1 88.38 84 GLU B C 1
ATOM 3753 O O . GLU B 1 84 ? 10.82 -6.891 -37.25 1 88.38 84 GLU B O 1
ATOM 3758 N N . GLY B 1 85 ? 10.172 -4.832 -36.812 1 88.81 85 GLY B N 1
ATOM 3759 C CA . GLY B 1 85 ? 8.766 -5.137 -37.031 1 88.81 85 GLY B CA 1
ATOM 3760 C C . GLY B 1 85 ? 8.055 -5.59 -35.781 1 88.81 85 GLY B C 1
ATOM 3761 O O . GLY B 1 85 ? 6.887 -5.977 -35.812 1 88.81 85 GLY B O 1
ATOM 3762 N N . TRP B 1 86 ? 8.789 -5.699 -34.656 1 94.69 86 TRP B N 1
ATOM 3763 C CA . TRP B 1 86 ? 8.156 -6.09 -33.406 1 94.69 86 TRP B CA 1
ATOM 3764 C C . TRP B 1 86 ? 7.055 -5.105 -33 1 94.69 86 TRP B C 1
ATOM 3766 O O . TRP B 1 86 ? 7.121 -3.924 -33.344 1 94.69 86 TRP B O 1
ATOM 3776 N N . ALA B 1 87 ? 6.023 -5.637 -32.406 1 95.69 87 ALA B N 1
ATOM 3777 C CA . ALA B 1 87 ? 4.996 -4.762 -31.859 1 95.69 87 ALA B CA 1
ATOM 3778 C C . ALA B 1 87 ? 5.586 -3.818 -30.812 1 95.69 87 ALA B C 1
ATOM 3780 O O . ALA B 1 87 ? 6.477 -4.203 -30.047 1 95.69 87 ALA B O 1
ATOM 3781 N N . VAL B 1 88 ? 5.066 -2.594 -30.797 1 96.06 88 VAL B N 1
ATOM 3782 C CA . VAL B 1 88 ? 5.574 -1.561 -29.906 1 96.06 88 VAL B CA 1
ATOM 3783 C C . VAL B 1 88 ? 5.012 -1.769 -28.5 1 96.06 88 VAL B C 1
ATOM 3785 O O . VAL B 1 88 ? 3.807 -1.983 -28.328 1 96.06 88 VAL B O 1
ATOM 3788 N N . ALA B 1 89 ? 5.887 -1.754 -27.5 1 97.38 89 ALA B N 1
ATOM 3789 C CA . ALA B 1 89 ? 5.477 -1.901 -26.109 1 97.38 89 ALA B CA 1
ATOM 3790 C C . ALA B 1 89 ? 4.812 -0.627 -25.594 1 97.38 89 ALA B C 1
ATOM 3792 O O . ALA B 1 89 ? 5.215 0.48 -25.953 1 97.38 89 ALA B O 1
ATOM 3793 N N . THR B 1 90 ? 3.826 -0.761 -24.781 1 97.19 90 THR B N 1
ATOM 3794 C CA . THR B 1 90 ? 3.205 0.347 -24.062 1 97.19 90 THR B CA 1
ATOM 3795 C C . THR B 1 90 ? 3.754 0.446 -22.656 1 97.19 90 THR B C 1
ATOM 3797 O O . THR B 1 90 ? 4.578 -0.371 -22.234 1 97.19 90 THR B O 1
ATOM 3800 N N . THR B 1 91 ? 3.301 1.412 -21.859 1 96.56 91 THR B N 1
ATOM 3801 C CA . THR B 1 91 ? 3.732 1.613 -20.484 1 96.56 91 THR B CA 1
ATOM 3802 C C . THR B 1 91 ? 3.418 0.385 -19.625 1 96.56 91 THR B C 1
ATOM 3804 O O . THR B 1 91 ? 4.18 0.039 -18.719 1 96.56 91 THR B O 1
ATOM 3807 N N . ASN B 1 92 ? 2.367 -0.21 -19.984 1 96.94 92 ASN B N 1
ATOM 3808 C CA . ASN B 1 92 ? 1.975 -1.394 -19.219 1 96.94 92 ASN B CA 1
ATOM 3809 C C . ASN B 1 92 ? 3.043 -2.482 -19.297 1 96.94 92 ASN B C 1
ATOM 3811 O O . ASN B 1 92 ? 3.406 -3.066 -18.266 1 96.94 92 ASN B O 1
ATOM 3815 N N . GLU B 1 93 ? 3.561 -2.783 -20.484 1 98.19 93 GLU B N 1
ATOM 3816 C CA . GLU B 1 93 ? 4.586 -3.814 -20.625 1 98.19 93 GLU B CA 1
ATOM 3817 C C . GLU B 1 93 ? 5.871 -3.428 -19.906 1 98.19 93 GLU B C 1
ATOM 3819 O O . GLU B 1 93 ? 6.523 -4.273 -19.297 1 98.19 93 GLU B O 1
ATOM 3824 N N . TYR B 1 94 ? 6.215 -2.188 -20 1 98.44 94 TYR B N 1
ATOM 3825 C CA . TYR B 1 94 ? 7.43 -1.726 -19.344 1 98.44 94 TYR B CA 1
ATOM 3826 C C . TYR B 1 94 ? 7.305 -1.846 -17.828 1 98.44 94 TYR B C 1
ATOM 3828 O O . TYR B 1 94 ? 8.258 -2.236 -17.141 1 98.44 94 TYR B O 1
ATOM 3836 N N . ASP B 1 95 ? 6.141 -1.52 -17.344 1 97.62 95 ASP B N 1
ATOM 3837 C CA . ASP B 1 95 ? 5.898 -1.633 -15.906 1 97.62 95 ASP B CA 1
ATOM 3838 C C . ASP B 1 95 ? 6.027 -3.082 -15.445 1 97.62 95 ASP B C 1
ATOM 3840 O O . ASP B 1 95 ? 6.473 -3.342 -14.32 1 97.62 95 ASP B O 1
ATOM 3844 N N . LYS B 1 96 ? 5.633 -3.977 -16.234 1 98.25 96 LYS B N 1
ATOM 3845 C CA . LYS B 1 96 ? 5.781 -5.391 -15.898 1 98.25 96 LYS B CA 1
ATOM 3846 C C . LYS B 1 96 ? 7.254 -5.785 -15.812 1 98.25 96 LYS B C 1
ATOM 3848 O O . LYS B 1 96 ? 7.641 -6.578 -14.953 1 98.25 96 LYS B O 1
ATOM 3853 N N . VAL B 1 97 ? 8.039 -5.258 -16.688 1 98.75 97 VAL B N 1
ATOM 3854 C CA . VAL B 1 97 ? 9.469 -5.551 -16.625 1 98.75 97 VAL B CA 1
ATOM 3855 C C . VAL B 1 97 ? 10.055 -5 -15.328 1 98.75 97 VAL B C 1
ATOM 3857 O O . VAL B 1 97 ? 10.852 -5.668 -14.664 1 98.75 97 VAL B O 1
ATOM 3860 N N . ARG B 1 98 ? 9.672 -3.781 -15.039 1 98.12 98 ARG B N 1
ATOM 3861 C CA . ARG B 1 98 ? 10.109 -3.203 -13.773 1 98.12 98 ARG B CA 1
ATOM 3862 C C . ARG B 1 98 ? 9.742 -4.105 -12.602 1 98.12 98 ARG B C 1
ATOM 3864 O O . ARG B 1 98 ? 10.578 -4.379 -11.734 1 98.12 98 ARG B O 1
ATOM 3871 N N . SER B 1 99 ? 8.531 -4.578 -12.586 1 97.69 99 SER B N 1
ATOM 3872 C CA . SER B 1 99 ? 8.062 -5.473 -11.539 1 97.69 99 SER B CA 1
ATOM 3873 C C . SER B 1 99 ? 8.852 -6.777 -11.523 1 97.69 99 SER B C 1
ATOM 3875 O O . SER B 1 99 ? 9.109 -7.344 -10.461 1 97.69 99 SER B O 1
ATOM 3877 N N . ILE B 1 100 ? 9.234 -7.238 -12.617 1 98.5 100 ILE B N 1
ATOM 3878 C CA . ILE B 1 100 ? 9.984 -8.484 -12.727 1 98.5 100 ILE B CA 1
ATOM 3879 C C . ILE B 1 100 ? 11.352 -8.32 -12.078 1 98.5 100 ILE B C 1
ATOM 3881 O O . ILE B 1 100 ? 11.852 -9.242 -11.43 1 98.5 100 ILE B O 1
ATOM 3885 N N . LEU B 1 101 ? 11.977 -7.191 -12.242 1 98.44 101 LEU B N 1
ATOM 3886 C CA . LEU B 1 101 ? 13.258 -6.969 -11.578 1 98.44 101 LEU B CA 1
ATOM 3887 C C . LEU B 1 101 ? 13.109 -7.086 -10.062 1 98.44 101 LEU B C 1
ATOM 3889 O O . LEU B 1 101 ? 13.969 -7.66 -9.398 1 98.44 101 LEU B O 1
ATOM 3893 N N . LEU B 1 102 ? 12.047 -6.562 -9.57 1 98.12 102 LEU B N 1
ATOM 3894 C CA . LEU B 1 102 ? 11.781 -6.688 -8.141 1 98.12 102 LEU B CA 1
ATOM 3895 C C . LEU B 1 102 ? 11.547 -8.148 -7.758 1 98.12 102 LEU B C 1
ATOM 3897 O O . LEU B 1 102 ? 12.055 -8.609 -6.734 1 98.12 102 LEU B O 1
ATOM 3901 N N . GLN B 1 103 ? 10.852 -8.836 -8.539 1 98.31 103 GLN B N 1
ATOM 3902 C CA . GLN B 1 103 ? 10.539 -10.242 -8.258 1 98.31 103 GLN B CA 1
ATOM 3903 C C . GLN B 1 103 ? 11.789 -11.109 -8.391 1 98.31 103 GLN B C 1
ATOM 3905 O O . GLN B 1 103 ? 11.914 -12.125 -7.707 1 98.31 103 GLN B O 1
ATOM 3910 N N . LEU B 1 104 ? 12.688 -10.719 -9.289 1 98.62 104 LEU B N 1
ATOM 3911 C CA . LEU B 1 104 ? 13.977 -11.398 -9.367 1 98.62 104 LEU B CA 1
ATOM 3912 C C . LEU B 1 104 ? 14.727 -11.305 -8.047 1 98.62 104 LEU B C 1
ATOM 3914 O O . LEU B 1 104 ? 15.289 -12.289 -7.574 1 98.62 104 LEU B O 1
ATOM 3918 N N . ALA B 1 105 ? 14.68 -10.125 -7.52 1 98.12 105 ALA B N 1
ATOM 3919 C CA . ALA B 1 105 ? 15.312 -9.938 -6.215 1 98.12 105 ALA B CA 1
ATOM 3920 C C . ALA B 1 105 ? 14.648 -10.805 -5.152 1 98.12 105 ALA B C 1
ATOM 3922 O O . ALA B 1 105 ? 15.32 -11.383 -4.297 1 98.12 105 ALA B O 1
ATOM 3923 N N . ARG B 1 106 ? 13.383 -10.953 -5.195 1 97.69 106 ARG B N 1
ATOM 3924 C CA . ARG B 1 106 ? 12.609 -11.742 -4.242 1 97.69 106 ARG B CA 1
ATOM 3925 C C . ARG B 1 106 ? 12.891 -13.234 -4.41 1 97.69 106 ARG B C 1
ATOM 3927 O O . ARG B 1 106 ? 13.141 -13.938 -3.428 1 97.69 106 ARG B O 1
ATOM 3934 N N . GLU B 1 107 ? 12.914 -13.727 -5.602 1 98 107 GLU B N 1
ATOM 3935 C CA . GLU B 1 107 ? 12.852 -15.164 -5.836 1 98 107 GLU B CA 1
ATOM 3936 C C . GLU B 1 107 ? 14.234 -15.734 -6.137 1 98 107 GLU B C 1
ATOM 3938 O O . GLU B 1 107 ? 14.523 -16.891 -5.816 1 98 107 GLU B O 1
ATOM 3943 N N . TRP B 1 108 ? 15.125 -14.914 -6.758 1 98.44 108 TRP B N 1
ATOM 3944 C CA . TRP B 1 108 ? 16.328 -15.523 -7.305 1 98.44 108 TRP B CA 1
ATOM 3945 C C . TRP B 1 108 ? 17.578 -14.82 -6.793 1 98.44 108 TRP B C 1
ATOM 3947 O O . TRP B 1 108 ? 18.609 -14.781 -7.484 1 98.44 108 TRP B O 1
ATOM 3957 N N . SER B 1 109 ? 17.438 -14.203 -5.617 1 98.19 109 SER B N 1
ATOM 3958 C CA . SER B 1 109 ? 18.609 -13.594 -4.996 1 98.19 109 SER B CA 1
ATOM 3959 C C . SER B 1 109 ? 18.75 -14.016 -3.535 1 98.19 109 SER B C 1
ATOM 3961 O O . SER B 1 109 ? 17.781 -14.484 -2.93 1 98.19 109 SER B O 1
ATOM 3963 N N . ASP B 1 110 ? 19.969 -13.812 -2.994 1 97.44 110 ASP B N 1
ATOM 3964 C CA . ASP B 1 110 ? 20.203 -14.039 -1.571 1 97.44 110 ASP B CA 1
ATOM 3965 C C . ASP B 1 110 ? 19.391 -13.07 -0.719 1 97.44 110 ASP B C 1
ATOM 3967 O O . ASP B 1 110 ? 18.938 -13.422 0.376 1 97.44 110 ASP B O 1
ATOM 3971 N N . GLN B 1 111 ? 19.156 -11.984 -1.262 1 95.19 111 GLN B N 1
ATOM 3972 C CA . GLN B 1 111 ? 18.438 -10.953 -0.522 1 95.19 111 GLN B CA 1
ATOM 3973 C C . GLN B 1 111 ? 16.984 -11.352 -0.302 1 95.19 111 GLN B C 1
ATOM 3975 O O . GLN B 1 111 ? 16.359 -10.945 0.684 1 95.19 111 GLN B O 1
ATOM 3980 N N . GLY B 1 112 ? 16.453 -12.141 -1.182 1 96.44 112 GLY B N 1
ATOM 3981 C CA . GLY B 1 112 ? 15.062 -12.539 -1.095 1 96.44 112 GLY B CA 1
ATOM 3982 C C . GLY B 1 112 ? 14.852 -13.789 -0.255 1 96.44 112 GLY B C 1
ATOM 3983 O O . GLY B 1 112 ? 13.711 -14.227 -0.058 1 96.44 112 GLY B O 1
ATOM 3984 N N . ALA B 1 113 ? 15.938 -14.352 0.32 1 96.56 113 ALA B N 1
ATOM 3985 C CA . ALA B 1 113 ? 15.891 -15.648 0.996 1 96.56 113 ALA B CA 1
ATOM 3986 C C . ALA B 1 113 ? 14.938 -15.609 2.184 1 96.56 113 ALA B C 1
ATOM 3988 O O . ALA B 1 113 ? 14.156 -16.547 2.391 1 96.56 113 ALA B O 1
ATOM 3989 N N . GLU B 1 114 ? 14.945 -14.562 2.934 1 95.06 114 GLU B N 1
ATOM 3990 C CA . GLU B 1 114 ? 14.102 -14.469 4.117 1 95.06 114 GLU B CA 1
ATOM 3991 C C . GLU B 1 114 ? 12.625 -14.414 3.736 1 95.06 114 GLU B C 1
ATOM 3993 O O . GLU B 1 114 ? 11.781 -15.023 4.395 1 95.06 114 GLU B O 1
ATOM 3998 N N . GLU B 1 115 ? 12.328 -13.656 2.771 1 95.19 115 GLU B N 1
ATOM 3999 C CA . GLU B 1 115 ? 10.945 -13.578 2.299 1 95.19 115 GLU B CA 1
ATOM 4000 C C . GLU B 1 115 ? 10.469 -14.93 1.762 1 95.19 115 GLU B C 1
ATOM 4002 O O . GLU B 1 115 ? 9.352 -15.352 2.047 1 95.19 115 GLU B O 1
ATOM 4007 N N . ARG B 1 116 ? 11.273 -15.641 1.027 1 96.88 116 ARG B N 1
ATOM 4008 C CA . ARG B 1 116 ? 10.922 -16.938 0.464 1 96.88 116 ARG B CA 1
ATOM 4009 C C . ARG B 1 116 ? 10.695 -17.969 1.564 1 96.88 116 ARG B C 1
ATOM 4011 O O . ARG B 1 116 ? 9.844 -18.844 1.429 1 96.88 116 ARG B O 1
ATOM 4018 N N . LYS B 1 117 ? 11.453 -17.844 2.592 1 96.44 117 LYS B N 1
ATOM 4019 C CA . LYS B 1 117 ? 11.383 -18.812 3.682 1 96.44 117 LYS B CA 1
ATOM 4020 C C . LYS B 1 117 ? 9.969 -18.906 4.254 1 96.44 117 LYS B C 1
ATOM 4022 O O . LYS B 1 117 ? 9.5 -19.984 4.629 1 96.44 117 LYS B O 1
ATOM 4027 N N . VAL B 1 118 ? 9.258 -17.812 4.25 1 96.88 118 VAL B N 1
ATOM 4028 C CA . VAL B 1 118 ? 7.93 -17.797 4.855 1 96.88 118 VAL B CA 1
ATOM 4029 C C . VAL B 1 118 ? 6.953 -18.594 3.986 1 96.88 118 VAL B C 1
ATOM 4031 O O . VAL B 1 118 ? 6.406 -19.609 4.426 1 96.88 118 VAL B O 1
ATOM 4034 N N . ALA B 1 119 ? 6.82 -18.188 2.762 1 96.38 119 ALA B N 1
ATOM 4035 C CA . ALA B 1 119 ? 5.828 -18.812 1.901 1 96.38 119 ALA B CA 1
ATOM 4036 C C . ALA B 1 119 ? 6.344 -20.141 1.355 1 96.38 119 ALA B C 1
ATOM 4038 O O . ALA B 1 119 ? 5.734 -21.188 1.576 1 96.38 119 ALA B O 1
ATOM 4039 N N . PHE B 1 120 ? 7.508 -20.172 0.69 1 98.19 120 PHE B N 1
ATOM 4040 C CA . PHE B 1 120 ? 8.055 -21.375 0.08 1 98.19 120 PHE B CA 1
ATOM 4041 C C . PHE B 1 120 ? 8.43 -22.391 1.146 1 98.19 120 PHE B C 1
ATOM 4043 O O . PHE B 1 120 ? 8.164 -23.594 0.992 1 98.19 120 PHE B O 1
ATOM 4050 N N . GLY B 1 121 ? 9.039 -21.859 2.225 1 98.19 121 GLY B N 1
ATOM 4051 C CA . GLY B 1 121 ? 9.453 -22.766 3.287 1 98.19 121 GLY B CA 1
ATOM 4052 C C . GLY B 1 121 ? 8.305 -23.562 3.871 1 98.19 121 GLY B C 1
ATOM 4053 O O . GLY B 1 121 ? 8.422 -24.781 4.051 1 98.19 121 GLY B O 1
ATOM 4054 N N . MET B 1 122 ? 7.207 -22.922 4.121 1 98.12 122 MET B N 1
ATOM 4055 C CA . MET B 1 122 ? 6.059 -23.609 4.703 1 98.12 122 MET B CA 1
ATOM 4056 C C . MET B 1 122 ? 5.523 -24.672 3.754 1 98.12 122 MET B C 1
ATOM 4058 O O . MET B 1 122 ? 5.172 -25.781 4.184 1 98.12 122 MET B O 1
ATOM 4062 N N . ILE B 1 123 ? 5.473 -24.375 2.516 1 98.81 123 ILE B N 1
ATOM 4063 C CA . ILE B 1 123 ? 4.969 -25.297 1.502 1 98.81 123 ILE B CA 1
ATOM 4064 C C . ILE B 1 123 ? 5.906 -26.5 1.386 1 98.81 123 ILE B C 1
ATOM 4066 O O . ILE B 1 123 ? 5.461 -27.656 1.415 1 98.81 123 ILE B O 1
ATOM 4070 N N . LEU B 1 124 ? 7.199 -26.234 1.308 1 98.75 124 LEU B N 1
ATOM 4071 C CA . LEU B 1 124 ? 8.203 -27.281 1.143 1 98.75 124 LEU B CA 1
ATOM 4072 C C . LEU B 1 124 ? 8.242 -28.188 2.361 1 98.75 124 LEU B C 1
ATOM 4074 O O . LEU B 1 124 ? 8.273 -29.406 2.225 1 98.75 124 LEU B O 1
ATOM 4078 N N . ASP B 1 125 ? 8.203 -27.562 3.531 1 98.5 125 ASP B N 1
ATOM 4079 C CA . ASP B 1 125 ? 8.203 -28.344 4.762 1 98.5 125 ASP B CA 1
ATOM 4080 C C . ASP B 1 125 ? 6.996 -29.266 4.816 1 98.5 125 ASP B C 1
ATOM 4082 O O . ASP B 1 125 ? 7.121 -30.438 5.203 1 98.5 125 ASP B O 1
ATOM 4086 N N . GLN B 1 126 ? 5.883 -28.75 4.441 1 98.44 126 GLN B N 1
ATOM 4087 C CA . GLN B 1 126 ? 4.66 -29.547 4.453 1 98.44 126 GLN B CA 1
ATOM 4088 C C . GLN B 1 126 ? 4.758 -30.719 3.48 1 98.44 126 GLN B C 1
ATOM 4090 O O . GLN B 1 126 ? 4.379 -31.844 3.812 1 98.44 126 GLN B O 1
ATOM 4095 N N . LEU B 1 127 ? 5.27 -30.516 2.295 1 98.69 127 LEU B N 1
ATOM 4096 C CA . LEU B 1 127 ? 5.387 -31.547 1.277 1 98.69 127 LEU B CA 1
ATOM 4097 C C . LEU B 1 127 ? 6.387 -32.625 1.704 1 98.69 127 LEU B C 1
ATOM 4099 O O . LEU B 1 127 ? 6.141 -33.812 1.528 1 98.69 127 LEU B O 1
ATOM 4103 N N . GLU B 1 128 ? 7.477 -32.156 2.266 1 98.56 128 GLU B N 1
ATOM 4104 C CA . GLU B 1 128 ? 8.484 -33.125 2.725 1 98.56 128 GLU B CA 1
ATOM 4105 C C . GLU B 1 128 ? 7.961 -33.969 3.887 1 98.56 128 GLU B C 1
ATOM 4107 O O . GLU B 1 128 ? 8.328 -35.125 4.031 1 98.56 128 GLU B O 1
ATOM 4112 N N . SER B 1 129 ? 7.141 -33.344 4.664 1 98.25 129 SER B N 1
ATOM 4113 C CA . SER B 1 129 ? 6.516 -34.094 5.754 1 98.25 129 SER B CA 1
ATOM 4114 C C . SER B 1 129 ? 5.531 -35.125 5.219 1 98.25 129 SER B C 1
ATOM 4116 O O . SER B 1 129 ? 5.469 -36.25 5.727 1 98.25 129 SER B O 1
ATOM 4118 N N . LEU B 1 130 ? 4.762 -34.812 4.219 1 97.62 130 LEU B N 1
ATOM 4119 C CA . LEU B 1 130 ? 3.777 -35.719 3.619 1 97.62 130 LEU B CA 1
ATOM 4120 C C . LEU B 1 130 ? 4.465 -36.844 2.857 1 97.62 130 LEU B C 1
ATOM 4122 O O . LEU B 1 130 ? 3.953 -37.969 2.809 1 97.62 130 LEU B O 1
ATOM 4126 N N . TYR B 1 131 ? 5.559 -36.5 2.297 1 98.31 131 TYR B N 1
ATOM 4127 C CA . TYR B 1 131 ? 6.324 -37.438 1.491 1 98.31 131 TYR B CA 1
ATOM 4128 C C . TYR B 1 131 ? 7.781 -37.469 1.941 1 98.31 131 TYR B C 1
ATOM 4130 O O . TYR B 1 131 ? 8.672 -37.031 1.223 1 98.31 131 TYR B O 1
ATOM 4138 N N . PRO B 1 132 ? 8.078 -38.188 2.963 1 98.31 132 PRO B N 1
ATOM 4139 C CA . PRO B 1 132 ? 9.398 -38.125 3.6 1 98.31 132 PRO B CA 1
ATOM 4140 C C . PRO B 1 132 ? 10.477 -38.844 2.812 1 98.31 132 PRO B C 1
ATOM 4142 O O . PRO B 1 132 ? 11.664 -38.531 2.936 1 98.31 132 PRO B O 1
ATOM 4145 N N . ASP B 1 133 ? 10.148 -39.875 2.02 1 98.31 133 ASP B N 1
ATOM 4146 C CA . ASP B 1 133 ? 11.125 -40.625 1.257 1 98.31 133 ASP B CA 1
ATOM 4147 C C . ASP B 1 133 ? 11.461 -39.938 -0.064 1 98.31 133 ASP B C 1
ATOM 4149 O O . ASP B 1 133 ? 10.648 -39.938 -0.994 1 98.31 133 ASP B O 1
ATOM 4153 N N . ILE B 1 134 ? 12.633 -39.469 -0.152 1 97.81 134 ILE B N 1
ATOM 4154 C CA . ILE B 1 134 ? 13.039 -38.688 -1.308 1 97.81 134 ILE B CA 1
ATOM 4155 C C . ILE B 1 134 ? 12.992 -39.531 -2.566 1 97.81 134 ILE B C 1
ATOM 4157 O O . ILE B 1 134 ? 12.695 -39.031 -3.656 1 97.81 134 ILE B O 1
ATOM 4161 N N . TYR B 1 135 ? 13.227 -40.812 -2.498 1 97.75 135 TYR B N 1
ATOM 4162 C CA . TYR B 1 135 ? 13.289 -41.688 -3.664 1 97.75 135 TYR B CA 1
ATOM 4163 C C . TYR B 1 135 ? 11.898 -41.906 -4.242 1 97.75 135 TYR B C 1
ATOM 4165 O O . TYR B 1 135 ? 11.758 -42.219 -5.43 1 97.75 135 TYR B O 1
ATOM 4173 N N . SER B 1 136 ? 10.93 -41.719 -3.447 1 98.06 136 SER B N 1
ATOM 4174 C CA . SER B 1 136 ? 9.562 -41.938 -3.916 1 98.06 136 SER B CA 1
ATOM 4175 C C . SER B 1 136 ? 8.953 -40.625 -4.434 1 98.06 136 SER B C 1
ATOM 4177 O O . SER B 1 136 ? 7.906 -40.656 -5.086 1 98.06 136 SER B O 1
ATOM 4179 N N . ARG B 1 137 ? 9.562 -39.531 -4.262 1 98.62 137 ARG B N 1
ATOM 4180 C CA . ARG B 1 137 ? 9 -38.219 -4.594 1 98.62 137 ARG B CA 1
ATOM 4181 C C . ARG B 1 137 ? 8.922 -38.031 -6.105 1 98.62 137 ARG B C 1
ATOM 4183 O O . ARG B 1 137 ? 8.07 -37.281 -6.594 1 98.62 137 ARG B O 1
ATOM 4190 N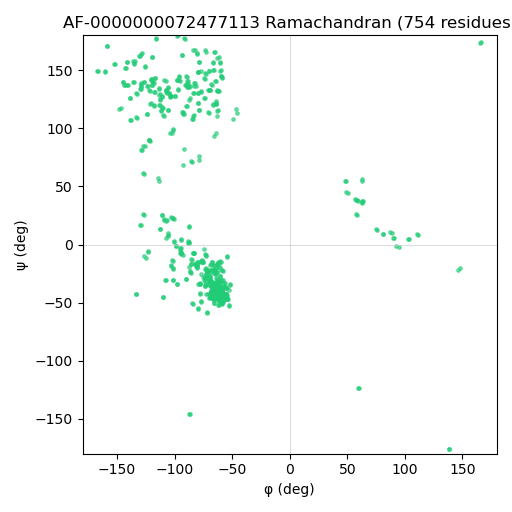 N . GLN B 1 138 ? 9.781 -38.656 -6.844 1 98.19 138 GLN B N 1
ATOM 4191 C CA . GLN B 1 138 ? 9.758 -38.531 -8.297 1 98.19 138 GLN B CA 1
ATOM 4192 C C . GLN B 1 138 ? 8.422 -39.031 -8.867 1 98.19 138 GLN B C 1
ATOM 4194 O O . GLN B 1 138 ? 8.055 -38.656 -9.992 1 98.19 138 GLN B O 1
ATOM 4199 N N . ASP B 1 139 ? 7.688 -39.844 -8.07 1 98.06 139 ASP B N 1
ATOM 4200 C CA . ASP B 1 139 ? 6.398 -40.375 -8.5 1 98.06 139 ASP B CA 1
ATOM 4201 C C . ASP B 1 139 ? 5.25 -39.5 -7.992 1 98.06 139 ASP B C 1
ATOM 4203 O O . ASP B 1 139 ? 4.086 -39.75 -8.289 1 98.06 139 ASP B O 1
ATOM 4207 N N . VAL B 1 140 ? 5.523 -38.5 -7.242 1 98.5 140 VAL B N 1
ATOM 4208 C CA . VAL B 1 140 ? 4.535 -37.531 -6.746 1 98.5 140 VAL B CA 1
ATOM 4209 C C . VAL B 1 140 ? 4.438 -36.344 -7.703 1 98.5 140 VAL B C 1
ATOM 4211 O O . VAL B 1 140 ? 5.352 -35.531 -7.773 1 98.5 140 VAL B O 1
ATOM 4214 N N . LYS B 1 141 ? 3.299 -36.188 -8.391 1 98.62 141 LYS B N 1
ATOM 4215 C CA . LYS B 1 141 ? 3.105 -35.125 -9.375 1 98.62 141 LYS B CA 1
ATOM 4216 C C . LYS B 1 141 ? 2.531 -33.875 -8.719 1 98.62 141 LYS B C 1
ATOM 4218 O O . LYS B 1 141 ? 1.416 -33.906 -8.195 1 98.62 141 LYS B O 1
ATOM 4223 N N . VAL B 1 142 ? 3.258 -32.781 -8.797 1 98.88 142 VAL B N 1
ATOM 4224 C CA . VAL B 1 142 ? 2.861 -31.516 -8.195 1 98.88 142 VAL B CA 1
ATOM 4225 C C . VAL B 1 142 ? 2.576 -30.484 -9.281 1 98.88 142 VAL B C 1
ATOM 4227 O O . VAL B 1 142 ? 3.381 -30.312 -10.203 1 98.88 142 VAL B O 1
ATOM 4230 N N . LEU B 1 143 ? 1.439 -29.844 -9.219 1 98.88 143 LEU B N 1
ATOM 4231 C CA . LEU B 1 143 ? 1.089 -28.75 -10.109 1 98.88 143 LEU B CA 1
ATOM 4232 C C . LEU B 1 143 ? 1.192 -27.406 -9.391 1 98.88 143 LEU B C 1
ATOM 4234 O O . LEU B 1 143 ? 0.677 -27.266 -8.281 1 98.88 143 LEU B O 1
ATOM 4238 N N . VAL B 1 144 ? 1.878 -26.453 -10 1 98.88 144 VAL B N 1
ATOM 4239 C CA . VAL B 1 144 ? 2.027 -25.125 -9.438 1 98.88 144 VAL B CA 1
ATOM 4240 C C . VAL B 1 144 ? 1.485 -24.078 -10.414 1 98.88 144 VAL B C 1
ATOM 4242 O O . VAL B 1 144 ? 2.236 -23.531 -11.227 1 98.88 144 VAL B O 1
ATOM 4245 N N . PRO B 1 145 ? 0.19 -23.734 -10.328 1 98.69 145 PRO B N 1
ATOM 4246 C CA . PRO B 1 145 ? -0.317 -22.625 -11.141 1 98.69 145 PRO B CA 1
ATOM 4247 C C . PRO B 1 145 ? 0.202 -21.266 -10.68 1 98.69 145 PRO B C 1
ATOM 4249 O O . PRO B 1 145 ? 0.377 -21.047 -9.477 1 98.69 145 PRO B O 1
ATOM 4252 N N . GLY B 1 146 ? 0.346 -20.359 -11.633 1 98.12 146 GLY B N 1
ATOM 4253 C CA . GLY B 1 146 ? 0.973 -19.078 -11.305 1 98.12 146 GLY B CA 1
ATOM 4254 C C . GLY B 1 146 ? 2.412 -19.234 -10.844 1 98.12 146 GLY B C 1
ATOM 4255 O O . GLY B 1 146 ? 2.787 -18.734 -9.781 1 98.12 146 GLY B O 1
ATOM 4256 N N . ALA B 1 147 ? 3.211 -19.859 -11.672 1 98.31 147 ALA B N 1
ATOM 4257 C CA . ALA B 1 147 ? 4.555 -20.266 -11.273 1 98.31 147 ALA B CA 1
ATOM 4258 C C . ALA B 1 147 ? 5.512 -19.078 -11.273 1 98.31 147 ALA B C 1
ATOM 4260 O O . ALA B 1 147 ? 6.613 -19.156 -10.727 1 98.31 147 ALA B O 1
ATOM 4261 N N . GLY B 1 148 ? 5.113 -17.984 -11.906 1 97.5 148 GLY B N 1
ATOM 4262 C CA . GLY B 1 148 ? 5.941 -16.797 -11.922 1 97.5 148 GLY B CA 1
ATOM 4263 C C . GLY B 1 148 ? 7.312 -17.031 -12.531 1 97.5 148 GLY B C 1
ATOM 4264 O O . GLY B 1 148 ? 7.422 -17.531 -13.641 1 97.5 148 GLY B O 1
ATOM 4265 N N . LEU B 1 149 ? 8.344 -16.75 -11.812 1 98.25 149 LEU B N 1
ATOM 4266 C CA . LEU B 1 149 ? 9.703 -16.844 -12.32 1 98.25 149 LEU B CA 1
ATOM 4267 C C . LEU B 1 149 ? 10.258 -18.25 -12.133 1 98.25 149 LEU B C 1
ATOM 4269 O O . LEU B 1 149 ? 11.445 -18.484 -12.352 1 98.25 149 LEU B O 1
ATOM 4273 N N . GLY B 1 150 ? 9.492 -19.172 -11.609 1 98.06 150 GLY B N 1
ATOM 4274 C CA . GLY B 1 150 ? 9.805 -20.594 -11.633 1 98.06 150 GLY B CA 1
ATOM 4275 C C . GLY B 1 150 ? 10.594 -21.047 -10.414 1 98.06 150 GLY B C 1
ATOM 4276 O O . GLY B 1 150 ? 11 -22.203 -10.336 1 98.06 150 GLY B O 1
ATOM 4277 N N . ARG B 1 151 ? 10.797 -20.172 -9.461 1 98.44 151 ARG B N 1
ATOM 4278 C CA . ARG B 1 151 ? 11.648 -20.531 -8.328 1 98.44 151 ARG B CA 1
ATOM 4279 C C . ARG B 1 151 ? 11.023 -21.641 -7.504 1 98.44 151 ARG B C 1
ATOM 4281 O O . ARG B 1 151 ? 11.711 -22.609 -7.133 1 98.44 151 ARG B O 1
ATOM 4288 N N . LEU B 1 152 ? 9.758 -21.516 -7.184 1 98.69 152 LEU B N 1
ATOM 4289 C CA . LEU B 1 152 ? 9.109 -22.547 -6.387 1 98.69 152 LEU B CA 1
ATOM 4290 C C . LEU B 1 152 ? 9.133 -23.891 -7.117 1 98.69 152 LEU B C 1
ATOM 4292 O O . LEU B 1 152 ? 9.367 -24.938 -6.5 1 98.69 152 LEU B O 1
ATOM 4296 N N . VAL B 1 153 ? 8.891 -23.875 -8.414 1 98.69 153 VAL B N 1
ATOM 4297 C CA . VAL B 1 153 ? 8.961 -25.078 -9.227 1 98.69 153 VAL B CA 1
ATOM 4298 C C . VAL B 1 153 ? 10.352 -25.703 -9.102 1 98.69 153 VAL B C 1
ATOM 4300 O O . VAL B 1 153 ? 10.484 -26.906 -8.852 1 98.69 153 VAL B O 1
ATOM 4303 N N . PHE B 1 154 ? 11.375 -24.891 -9.219 1 98.38 154 PHE B N 1
ATOM 4304 C CA . PHE B 1 154 ? 12.758 -25.328 -9.102 1 98.38 154 PHE B CA 1
ATOM 4305 C C . PHE B 1 154 ? 13.016 -25.953 -7.734 1 98.38 154 PHE B C 1
ATOM 4307 O O . PHE B 1 154 ? 13.641 -27.016 -7.633 1 98.38 154 PHE B O 1
ATOM 4314 N N . GLU B 1 155 ? 12.523 -25.312 -6.676 1 98.44 155 GLU B N 1
ATOM 4315 C CA . GLU B 1 155 ? 12.719 -25.812 -5.32 1 98.44 155 GLU B CA 1
ATOM 4316 C C . GLU B 1 155 ? 12.078 -27.188 -5.141 1 98.44 155 GLU B C 1
ATOM 4318 O O . GLU B 1 155 ? 12.664 -28.062 -4.508 1 98.44 155 GLU B O 1
ATOM 4323 N N . LEU B 1 156 ? 10.93 -27.344 -5.648 1 98.81 156 LEU B N 1
ATOM 4324 C CA . LEU B 1 156 ? 10.227 -28.609 -5.539 1 98.81 156 LEU B CA 1
ATOM 4325 C C . LEU B 1 156 ? 10.961 -29.703 -6.293 1 98.81 156 LEU B C 1
ATOM 4327 O O . LEU B 1 156 ? 11.148 -30.812 -5.77 1 98.81 156 LEU B O 1
ATOM 4331 N N . VAL B 1 157 ? 11.406 -29.391 -7.488 1 98.62 157 VAL B N 1
ATOM 4332 C CA . VAL B 1 157 ? 12.156 -30.344 -8.305 1 98.62 157 VAL B CA 1
ATOM 4333 C C . VAL B 1 157 ? 13.461 -30.703 -7.59 1 98.62 157 VAL B C 1
ATOM 4335 O O . VAL B 1 157 ? 13.844 -31.875 -7.559 1 98.62 157 VAL B O 1
ATOM 4338 N N . SER B 1 158 ? 14.086 -29.719 -6.996 1 98.06 158 SER B N 1
ATOM 4339 C CA . SER B 1 158 ? 15.336 -29.922 -6.277 1 98.06 158 SER B CA 1
ATOM 4340 C C . SER B 1 158 ? 15.141 -30.859 -5.09 1 98.06 158 SER B C 1
ATOM 4342 O O . SER B 1 158 ? 16.109 -31.422 -4.574 1 98.06 158 SER B O 1
ATOM 4344 N N . ARG B 1 159 ? 13.953 -31.047 -4.668 1 98.06 159 ARG B N 1
ATOM 4345 C CA . ARG B 1 159 ? 13.641 -31.938 -3.549 1 98.06 159 ARG B CA 1
ATOM 4346 C C . ARG B 1 159 ? 13.117 -33.281 -4.043 1 98.06 159 ARG B C 1
ATOM 4348 O O . ARG B 1 159 ? 12.68 -34.094 -3.244 1 98.06 159 ARG B O 1
ATOM 4355 N N . GLY B 1 160 ? 13.078 -33.469 -5.312 1 98.44 160 GLY B N 1
ATOM 4356 C CA . GLY B 1 160 ? 12.812 -34.781 -5.895 1 98.44 160 GLY B CA 1
ATOM 4357 C C . GLY B 1 160 ? 11.398 -34.906 -6.414 1 98.44 160 GLY B C 1
ATOM 4358 O O . GLY B 1 160 ? 11.008 -36 -6.875 1 98.44 160 GLY B O 1
ATOM 4359 N N . PHE B 1 161 ? 10.602 -33.875 -6.398 1 98.88 161 PHE B N 1
ATOM 4360 C CA . PHE B 1 161 ? 9.219 -33.969 -6.84 1 98.88 161 PHE B CA 1
ATOM 4361 C C . PHE B 1 161 ? 9.117 -33.719 -8.344 1 98.88 161 PHE B C 1
ATOM 4363 O O . PHE B 1 161 ? 9.789 -32.844 -8.891 1 98.88 161 PHE B O 1
ATOM 4370 N N . TRP B 1 162 ? 8.328 -34.562 -9.062 1 98.75 162 TRP B N 1
ATOM 4371 C CA . TRP B 1 162 ? 7.918 -34.156 -10.414 1 98.75 162 TRP B CA 1
ATOM 4372 C C . TRP B 1 162 ? 6.992 -32.938 -10.375 1 98.75 162 TRP B C 1
ATOM 4374 O O . TRP B 1 162 ? 5.941 -33 -9.727 1 98.75 162 TRP B O 1
ATOM 4384 N N . THR B 1 163 ? 7.383 -31.891 -11.008 1 98.81 163 THR B N 1
ATOM 4385 C CA . THR B 1 163 ? 6.629 -30.656 -10.836 1 98.81 163 THR B CA 1
ATOM 4386 C C . THR B 1 163 ? 6.352 -30 -12.188 1 98.81 163 THR B C 1
ATOM 4388 O O . THR B 1 163 ? 7.254 -29.859 -13.016 1 98.81 163 THR B O 1
ATOM 4391 N N . GLN B 1 164 ? 5.105 -29.625 -12.445 1 98.56 164 GLN B N 1
ATOM 4392 C CA . GLN B 1 164 ? 4.719 -28.828 -13.602 1 98.56 164 GLN B CA 1
ATOM 4393 C C . GLN B 1 164 ? 4.266 -27.422 -13.18 1 98.56 164 GLN B C 1
ATOM 4395 O O . GLN B 1 164 ? 3.332 -27.281 -12.383 1 98.56 164 GLN B O 1
ATOM 4400 N N . GLY B 1 165 ? 4.945 -26.406 -13.625 1 98.56 165 GLY B N 1
ATOM 4401 C CA . GLY B 1 165 ? 4.52 -25.031 -13.438 1 98.56 165 GLY B CA 1
ATOM 4402 C C . GLY B 1 165 ? 3.623 -24.531 -14.555 1 98.56 165 GLY B C 1
ATOM 4403 O O . GLY B 1 165 ? 3.832 -24.859 -15.727 1 98.56 165 GLY B O 1
ATOM 4404 N N . ASN B 1 166 ? 2.594 -23.75 -14.211 1 98.56 166 ASN B N 1
ATOM 4405 C CA . ASN B 1 166 ? 1.713 -23.078 -15.172 1 98.56 166 ASN B CA 1
ATOM 4406 C C . ASN B 1 166 ? 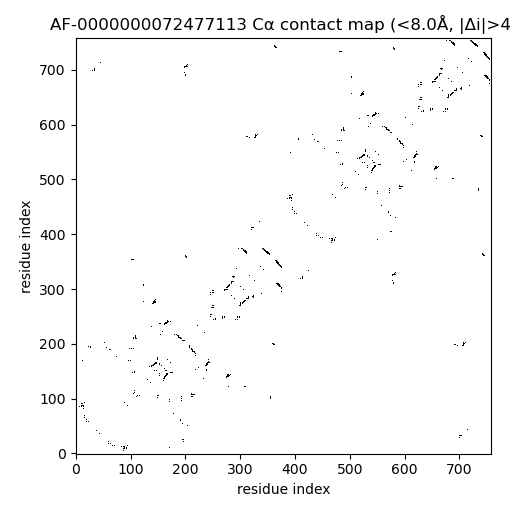1.791 -21.562 -15.047 1 98.56 166 ASN B C 1
ATOM 4408 O O . ASN B 1 166 ? 1.794 -21.031 -13.938 1 98.56 166 ASN B O 1
ATOM 4412 N N . GLU B 1 167 ? 1.958 -20.922 -16.141 1 98 167 GLU B N 1
ATOM 4413 C CA . GLU B 1 167 ? 2.082 -19.469 -16.141 1 98 167 GLU B CA 1
ATOM 4414 C C . GLU B 1 167 ? 1.43 -18.859 -17.391 1 98 167 GLU B C 1
ATOM 4416 O O . GLU B 1 167 ? 1.549 -19.406 -18.484 1 98 167 GLU B O 1
ATOM 4421 N N . PHE B 1 168 ? 0.768 -17.766 -17.172 1 96.12 168 PHE B N 1
ATOM 4422 C CA . PHE B 1 168 ? 0.039 -17.094 -18.25 1 96.12 168 PHE B CA 1
ATOM 4423 C C . PHE B 1 168 ? 0.865 -15.953 -18.828 1 96.12 168 PHE B C 1
ATOM 4425 O O . PHE B 1 168 ? 0.799 -15.688 -20.031 1 96.12 168 PHE B O 1
ATOM 4432 N N . SER B 1 169 ? 1.635 -15.258 -18.125 1 96.81 169 SER B N 1
ATOM 4433 C CA . SER B 1 169 ? 2.328 -14.039 -18.516 1 96.81 169 SER B CA 1
ATOM 4434 C C . SER B 1 169 ? 3.572 -14.336 -19.344 1 96.81 169 SER B C 1
ATOM 4436 O O . SER B 1 169 ? 4.535 -14.914 -18.828 1 96.81 169 SER B O 1
ATOM 4438 N N . TYR B 1 170 ? 3.605 -13.789 -20.531 1 96.81 170 TYR B N 1
ATOM 4439 C CA . TYR B 1 170 ? 4.793 -13.938 -21.375 1 96.81 170 TYR B CA 1
ATOM 4440 C C . TYR B 1 170 ? 6.008 -13.297 -20.703 1 96.81 170 TYR B C 1
ATOM 4442 O O . TYR B 1 170 ? 7.125 -13.797 -20.844 1 96.81 170 TYR B O 1
ATOM 4450 N N . HIS B 1 171 ? 5.793 -12.195 -20.047 1 98.31 171 HIS B N 1
ATOM 4451 C CA . HIS B 1 171 ? 6.898 -11.555 -19.344 1 98.31 171 HIS B CA 1
ATOM 4452 C C . HIS B 1 171 ? 7.586 -12.523 -18.391 1 98.31 171 HIS B C 1
ATOM 4454 O O . HIS B 1 171 ? 8.812 -12.656 -18.406 1 98.31 171 HIS B O 1
ATOM 4460 N N . MET B 1 172 ? 6.77 -13.219 -17.625 1 98.25 172 MET B N 1
ATOM 4461 C CA . MET B 1 172 ? 7.27 -14.172 -16.641 1 98.25 172 MET B CA 1
ATOM 4462 C C . MET B 1 172 ? 7.895 -15.383 -17.312 1 98.25 172 MET B C 1
ATOM 4464 O O . MET B 1 172 ? 8.969 -15.844 -16.906 1 98.25 172 MET B O 1
ATOM 4468 N N . LEU B 1 173 ? 7.246 -15.844 -18.328 1 97.69 173 LEU B N 1
ATOM 4469 C CA . LEU B 1 173 ? 7.691 -17.047 -19.016 1 97.69 173 LEU B CA 1
ATOM 4470 C C . LEU B 1 173 ? 9.062 -16.844 -19.641 1 97.69 173 LEU B C 1
ATOM 4472 O O . LEU B 1 173 ? 9.938 -17.703 -19.547 1 97.69 173 LEU B O 1
ATOM 4476 N N . LEU B 1 174 ? 9.25 -15.766 -20.297 1 97.69 174 LEU B N 1
ATOM 4477 C CA . LEU B 1 174 ? 10.516 -15.484 -20.953 1 97.69 174 LEU B CA 1
ATOM 4478 C C . LEU B 1 174 ? 11.648 -15.367 -19.938 1 97.69 174 LEU B C 1
ATOM 4480 O O . LEU B 1 174 ? 12.719 -15.945 -20.141 1 97.69 174 LEU B O 1
ATOM 4484 N N . MET B 1 175 ? 11.406 -14.656 -18.922 1 98.38 175 MET B N 1
ATOM 4485 C CA . MET B 1 175 ? 12.43 -14.477 -17.891 1 98.38 175 MET B CA 1
ATOM 4486 C C . MET B 1 175 ? 12.719 -15.797 -17.172 1 98.38 175 MET B C 1
ATOM 4488 O O . MET B 1 175 ? 13.883 -16.125 -16.922 1 98.38 175 MET B O 1
ATOM 4492 N N . SER B 1 176 ? 11.688 -16.531 -16.812 1 97.69 176 SER B N 1
ATOM 4493 C CA . SER B 1 176 ? 11.891 -17.828 -16.172 1 97.69 176 SER B CA 1
ATOM 4494 C C . SER B 1 176 ? 12.695 -18.766 -17.062 1 97.69 176 SER B C 1
ATOM 4496 O O . SER B 1 176 ? 13.555 -19.5 -16.578 1 97.69 176 SER B O 1
ATOM 4498 N N . ASN B 1 177 ? 12.383 -18.734 -18.328 1 96.75 177 ASN B N 1
ATOM 4499 C CA . ASN B 1 177 ? 13.148 -19.531 -19.297 1 96.75 177 ASN B CA 1
ATOM 4500 C C . ASN B 1 177 ? 14.625 -19.156 -19.266 1 96.75 177 ASN B C 1
ATOM 4502 O O . ASN B 1 177 ? 15.492 -20.031 -19.266 1 96.75 177 ASN B O 1
ATOM 4506 N N . TYR B 1 178 ? 14.914 -17.938 -19.297 1 97.5 178 TYR B N 1
ATOM 4507 C CA . TYR B 1 178 ? 16.281 -17.453 -19.25 1 97.5 178 TYR B CA 1
ATOM 4508 C C . TYR B 1 178 ? 17 -17.938 -18 1 97.5 178 TYR B C 1
ATOM 4510 O O . TYR B 1 178 ? 18.109 -18.469 -18.078 1 97.5 178 TYR B O 1
ATOM 4518 N N . LEU B 1 179 ? 16.375 -17.781 -16.797 1 97.31 179 LEU B N 1
ATOM 4519 C CA . LEU B 1 179 ? 16.953 -18.156 -15.516 1 97.31 179 LEU B CA 1
ATOM 4520 C C . LEU B 1 179 ? 17.219 -19.656 -15.453 1 97.31 179 LEU B C 1
ATOM 4522 O O . LEU B 1 179 ? 18.281 -20.078 -15.008 1 97.31 179 LEU B O 1
ATOM 4526 N N . LEU B 1 180 ? 16.281 -20.406 -15.938 1 94.75 180 LEU B N 1
ATOM 4527 C CA . LEU B 1 180 ? 16.328 -21.859 -15.758 1 94.75 180 LEU B CA 1
ATOM 4528 C C . LEU B 1 180 ? 17.266 -22.5 -16.781 1 94.75 180 LEU B C 1
ATOM 4530 O O . LEU B 1 180 ? 17.844 -23.562 -16.531 1 94.75 180 LEU B O 1
ATOM 4534 N N . ASN B 1 181 ? 17.531 -21.734 -17.906 1 94.12 181 ASN B N 1
ATOM 4535 C CA . ASN B 1 181 ? 18.234 -22.438 -18.984 1 94.12 181 ASN B CA 1
ATOM 4536 C C . ASN B 1 181 ? 19.5 -21.719 -19.391 1 94.12 181 ASN B C 1
ATOM 4538 O O . ASN B 1 181 ? 20.344 -22.281 -20.094 1 94.12 181 ASN B O 1
ATOM 4542 N N . HIS B 1 182 ? 19.703 -20.516 -18.953 1 95.75 182 HIS B N 1
ATOM 4543 C CA . HIS B 1 182 ? 20.812 -19.75 -19.516 1 95.75 182 HIS B CA 1
ATOM 4544 C C . HIS B 1 182 ? 21.688 -19.156 -18.406 1 95.75 182 HIS B C 1
ATOM 4546 O O . HIS B 1 182 ? 22.422 -18.203 -18.656 1 95.75 182 HIS B O 1
ATOM 4552 N N . CYS B 1 183 ? 21.531 -19.688 -17.219 1 95.5 183 CYS B N 1
ATOM 4553 C CA . CYS B 1 183 ? 22.375 -19.234 -16.109 1 95.5 183 CYS B CA 1
ATOM 4554 C C . CYS B 1 183 ? 23.156 -20.391 -15.508 1 95.5 183 CYS B C 1
ATOM 4556 O O . CYS B 1 183 ? 22.75 -20.969 -14.5 1 95.5 183 CYS B O 1
ATOM 4558 N N . PRO B 1 184 ? 24.328 -20.688 -15.984 1 92.81 184 PRO B N 1
ATOM 4559 C CA . PRO B 1 184 ? 25.078 -21.875 -15.555 1 92.81 184 PRO B CA 1
ATOM 4560 C C . PRO B 1 184 ? 25.812 -21.656 -14.234 1 92.81 184 PRO B C 1
ATOM 4562 O O . PRO B 1 184 ? 26.234 -22.625 -13.594 1 92.81 184 PRO B O 1
ATOM 4565 N N . TYR B 1 185 ? 25.984 -20.344 -13.836 1 95.38 185 TYR B N 1
ATOM 4566 C CA . TYR B 1 185 ? 26.688 -20.047 -12.594 1 95.38 185 TYR B CA 1
ATOM 4567 C C . TYR B 1 185 ? 25.875 -19.094 -11.719 1 95.38 185 TYR B C 1
ATOM 4569 O O . TYR B 1 185 ? 25.234 -18.172 -12.227 1 95.38 185 TYR B O 1
ATOM 4577 N N . PRO B 1 186 ? 25.875 -19.391 -10.398 1 97.31 186 PRO B N 1
ATOM 4578 C CA . PRO B 1 186 ? 25.234 -18.406 -9.516 1 97.31 186 PRO B CA 1
ATOM 4579 C C . PRO B 1 186 ? 25.875 -17.031 -9.578 1 97.31 186 PRO B C 1
ATOM 4581 O O . PRO B 1 186 ? 27.062 -16.922 -9.875 1 97.31 186 PRO B O 1
ATOM 4584 N N . HIS B 1 187 ? 25.062 -15.977 -9.344 1 97.5 187 HIS B N 1
ATOM 4585 C CA . HIS B 1 187 ? 25.516 -14.594 -9.242 1 97.5 187 HIS B CA 1
ATOM 4586 C C . HIS B 1 187 ? 26.234 -14.148 -10.516 1 97.5 187 HIS B C 1
ATOM 4588 O O . HIS B 1 187 ? 27.25 -13.461 -10.453 1 97.5 187 HIS B O 1
ATOM 4594 N N . SER B 1 188 ? 25.719 -14.594 -11.648 1 95.62 188 SER B N 1
ATOM 4595 C CA . SER B 1 188 ? 26.344 -14.297 -12.938 1 95.62 188 SER B CA 1
ATOM 4596 C C . SER B 1 188 ? 25.875 -12.945 -13.477 1 95.62 188 SER B C 1
ATOM 4598 O O . SER B 1 188 ? 26.469 -12.422 -14.422 1 95.62 188 SER B O 1
ATOM 4600 N N . ALA B 1 189 ? 24.844 -12.391 -12.891 1 96.75 189 ALA B N 1
ATOM 4601 C CA . ALA B 1 189 ? 24.344 -11.086 -13.312 1 96.75 189 ALA B CA 1
ATOM 4602 C C . ALA B 1 189 ? 24.047 -10.203 -12.102 1 96.75 189 ALA B C 1
ATOM 4604 O O . ALA B 1 189 ? 23.828 -10.703 -11 1 96.75 189 ALA B O 1
ATOM 4605 N N . SER B 1 190 ? 24.078 -8.898 -12.375 1 97.5 190 SER B N 1
ATOM 4606 C CA . SER B 1 190 ? 23.672 -7.914 -11.383 1 97.5 190 SER B CA 1
ATOM 4607 C C . SER B 1 190 ? 22.562 -7.012 -11.914 1 97.5 190 SER B C 1
ATOM 4609 O O . SER B 1 190 ? 22.594 -6.605 -13.078 1 97.5 190 SER B O 1
ATOM 4611 N N . ILE B 1 191 ? 21.625 -6.793 -11.086 1 98.62 191 ILE B N 1
ATOM 4612 C CA . ILE B 1 191 ? 20.547 -5.883 -11.477 1 98.62 191 ILE B CA 1
ATOM 4613 C C . ILE B 1 191 ? 20.344 -4.836 -10.383 1 98.62 191 ILE B C 1
ATOM 4615 O O . ILE B 1 191 ? 20.828 -4.996 -9.258 1 98.62 191 ILE B O 1
ATOM 4619 N N . PHE B 1 192 ? 19.656 -3.793 -10.75 1 98.56 192 PHE B N 1
ATOM 4620 C CA . PHE B 1 192 ? 19.344 -2.693 -9.844 1 98.56 192 PHE B CA 1
ATOM 4621 C C . PHE B 1 192 ? 17.844 -2.426 -9.805 1 98.56 192 PHE B C 1
ATOM 4623 O O . PHE B 1 192 ? 17.359 -1.497 -10.453 1 98.56 192 PHE B O 1
ATOM 4630 N N . PRO B 1 193 ? 17.125 -3.166 -8.961 1 98.25 193 PRO B N 1
ATOM 4631 C CA . PRO B 1 193 ? 15.664 -3.152 -9.023 1 98.25 193 PRO B CA 1
ATOM 4632 C C . PRO B 1 193 ? 15.047 -1.976 -8.273 1 98.25 193 PRO B C 1
ATOM 4634 O O . PRO B 1 193 ? 13.852 -1.699 -8.422 1 98.25 193 PRO B O 1
ATOM 4637 N N . PHE B 1 194 ? 15.797 -1.152 -7.512 1 97.75 194 PHE B N 1
ATOM 4638 C CA . PHE B 1 194 ? 15.18 -0.245 -6.547 1 97.75 194 PHE B CA 1
ATOM 4639 C C . PHE B 1 194 ? 15.375 1.206 -6.973 1 97.75 194 PHE B C 1
ATOM 4641 O O . PHE B 1 194 ? 15.109 2.125 -6.195 1 97.75 194 PHE B O 1
ATOM 4648 N N . ILE B 1 195 ? 15.766 1.455 -8.156 1 96.94 195 ILE B N 1
ATOM 4649 C CA . ILE B 1 195 ? 16.219 2.785 -8.539 1 96.94 195 ILE B CA 1
ATOM 4650 C C . ILE B 1 195 ? 15.023 3.686 -8.812 1 96.94 195 ILE B C 1
ATOM 4652 O O . ILE B 1 195 ? 15.164 4.91 -8.898 1 96.94 195 ILE B O 1
ATOM 4656 N N . SER B 1 196 ? 13.828 3.09 -8.969 1 92.62 196 SER B N 1
ATOM 4657 C CA . SER B 1 196 ? 12.688 3.854 -9.469 1 92.62 196 SER B CA 1
ATOM 4658 C C . SER B 1 196 ? 11.953 4.559 -8.328 1 92.62 196 SER B C 1
ATOM 4660 O O . SER B 1 196 ? 11.227 5.527 -8.555 1 92.62 196 SER B O 1
ATOM 4662 N N . LYS B 1 197 ? 12.039 4.137 -7.141 1 90.75 197 LYS B N 1
ATOM 4663 C CA . LYS B 1 197 ? 11.242 4.664 -6.039 1 90.75 197 LYS B CA 1
ATOM 4664 C C . LYS B 1 197 ? 12.047 5.66 -5.207 1 90.75 197 LYS B C 1
ATOM 4666 O O . LYS B 1 197 ? 13.148 5.344 -4.746 1 90.75 197 LYS B O 1
ATOM 4671 N N . GLY B 1 198 ? 11.484 6.855 -4.992 1 93.44 198 GLY B N 1
ATOM 4672 C CA . GLY B 1 198 ? 12.109 7.871 -4.156 1 93.44 198 GLY B CA 1
ATOM 4673 C C . GLY B 1 198 ? 11.477 7.977 -2.781 1 93.44 198 GLY B C 1
ATOM 4674 O O . GLY B 1 198 ? 12.062 8.547 -1.861 1 93.44 198 GLY B O 1
ATOM 4675 N N . SER B 1 199 ? 10.281 7.457 -2.623 1 96 199 SER B N 1
ATOM 4676 C CA . SER B 1 199 ? 9.578 7.426 -1.344 1 96 199 SER B CA 1
ATOM 4677 C C . SER B 1 199 ? 10.094 6.285 -0.465 1 96 199 SER B C 1
ATOM 4679 O O . SER B 1 199 ? 10.547 5.258 -0.972 1 96 199 SER B O 1
ATOM 4681 N N . HIS B 1 200 ? 10.055 6.535 0.872 1 97.31 200 HIS B N 1
ATOM 4682 C CA . HIS B 1 200 ? 10.383 5.52 1.862 1 97.31 200 HIS B CA 1
ATOM 4683 C C . HIS B 1 200 ? 11.828 5.062 1.724 1 97.31 200 HIS B C 1
ATOM 4685 O O . HIS B 1 200 ? 12.125 3.875 1.854 1 97.31 200 HIS B O 1
ATOM 4691 N N . VAL B 1 201 ? 12.711 5.977 1.396 1 97.81 201 VAL B N 1
ATOM 4692 C CA . VAL B 1 201 ? 14.125 5.656 1.24 1 97.81 201 VAL B CA 1
ATOM 4693 C C . VAL B 1 201 ? 14.906 6.141 2.461 1 97.81 201 VAL B C 1
ATOM 4695 O O . VAL B 1 201 ? 14.797 7.305 2.852 1 97.81 201 VAL B O 1
ATOM 4698 N N . GLY B 1 202 ? 15.695 5.285 3.088 1 97.88 202 GLY B N 1
ATOM 4699 C CA . GLY B 1 202 ? 16.531 5.66 4.223 1 97.88 202 GLY B CA 1
ATOM 4700 C C . GLY B 1 202 ? 17.781 6.41 3.82 1 97.88 202 GLY B C 1
ATOM 4701 O O . GLY B 1 202 ? 18.078 7.469 4.375 1 97.88 202 GLY B O 1
ATOM 4702 N N . LYS B 1 203 ? 18.453 5.82 2.854 1 97.44 203 LYS B N 1
ATOM 4703 C CA . LYS B 1 203 ? 19.656 6.379 2.252 1 97.44 203 LYS B CA 1
ATOM 4704 C C . LYS B 1 203 ? 19.625 6.258 0.731 1 97.44 203 LYS B C 1
ATOM 4706 O O . LYS B 1 203 ? 19.172 5.238 0.196 1 97.44 203 LYS B O 1
ATOM 4711 N N . ARG B 1 204 ? 20.094 7.316 0.056 1 95.94 204 ARG B N 1
ATOM 4712 C CA . ARG B 1 204 ? 20.047 7.309 -1.402 1 95.94 204 ARG B CA 1
ATOM 4713 C C . ARG B 1 204 ? 20.828 6.121 -1.966 1 95.94 204 ARG B C 1
ATOM 4715 O O . ARG B 1 204 ? 20.469 5.582 -3.014 1 95.94 204 ARG B O 1
ATOM 4722 N N . LEU B 1 205 ? 21.859 5.691 -1.256 1 96.5 205 LEU B N 1
ATOM 4723 C CA . LEU B 1 205 ? 22.688 4.57 -1.715 1 96.5 205 LEU B CA 1
ATOM 4724 C C . LEU B 1 205 ? 21.875 3.277 -1.726 1 96.5 205 LEU B C 1
ATOM 4726 O O . LEU B 1 205 ? 22.219 2.326 -2.426 1 96.5 205 LEU B O 1
ATOM 4730 N N . ASN B 1 206 ? 20.828 3.227 -0.929 1 96.81 206 ASN B N 1
ATOM 4731 C CA . ASN B 1 206 ? 19.969 2.049 -0.934 1 96.81 206 ASN B CA 1
ATOM 4732 C C . ASN B 1 206 ? 19.266 1.87 -2.279 1 96.81 206 ASN B C 1
ATOM 4734 O O . ASN B 1 206 ? 18.906 0.751 -2.654 1 96.81 206 ASN B O 1
ATOM 4738 N N . MET B 1 207 ? 19.078 2.939 -3.01 1 96.38 207 MET B N 1
ATOM 4739 C CA . MET B 1 207 ? 18.391 2.914 -4.297 1 96.38 207 MET B CA 1
ATOM 4740 C C . MET B 1 207 ? 19.281 2.293 -5.375 1 96.38 207 MET B C 1
ATOM 4742 O O . MET B 1 207 ? 18.781 1.694 -6.324 1 96.38 207 MET B O 1
ATOM 4746 N N . VAL B 1 208 ? 20.594 2.469 -5.203 1 97.88 208 VAL B N 1
ATOM 4747 C CA . VAL B 1 208 ? 21.5 2.078 -6.277 1 97.88 208 VAL B CA 1
ATOM 4748 C C . VAL B 1 208 ? 22.312 0.862 -5.848 1 97.88 208 VAL B C 1
ATOM 4750 O O . VAL B 1 208 ? 23.438 0.662 -6.316 1 97.88 208 VAL B O 1
ATOM 4753 N N . ARG B 1 209 ? 21.781 0.126 -4.969 1 97.25 209 ARG B N 1
ATOM 4754 C CA . ARG B 1 209 ? 22.484 -1.077 -4.543 1 97.25 209 ARG B CA 1
ATOM 4755 C C . ARG B 1 209 ? 22.234 -2.23 -5.508 1 97.25 209 ARG B C 1
ATOM 4757 O O . ARG B 1 209 ? 21.109 -2.416 -5.98 1 97.25 209 ARG B O 1
ATOM 4764 N N . PRO B 1 210 ? 23.25 -3.01 -5.812 1 97.88 210 PRO B N 1
ATOM 4765 C CA . PRO B 1 210 ? 23.109 -4.137 -6.738 1 97.88 210 PRO B CA 1
ATOM 4766 C C . PRO B 1 210 ? 22.484 -5.363 -6.082 1 97.88 210 PRO B C 1
ATOM 4768 O O . PRO B 1 210 ? 22.609 -5.555 -4.867 1 97.88 210 PRO B O 1
ATOM 4771 N N . VAL B 1 211 ? 21.797 -6.09 -6.824 1 98.31 211 VAL B N 1
ATOM 4772 C CA . VAL B 1 211 ? 21.312 -7.418 -6.465 1 98.31 211 VAL B CA 1
ATOM 4773 C C . VAL B 1 211 ? 21.844 -8.445 -7.457 1 98.31 211 VAL B C 1
ATOM 4775 O O . VAL B 1 211 ? 21.594 -8.344 -8.664 1 98.31 211 VAL B O 1
ATOM 4778 N N . SER B 1 212 ? 22.547 -9.414 -6.957 1 98.38 212 SER B N 1
ATOM 4779 C CA . SER B 1 212 ? 23.109 -10.445 -7.828 1 98.38 212 SER B CA 1
ATOM 4780 C C . SER B 1 212 ? 22.125 -11.602 -8.008 1 98.38 212 SER B C 1
ATOM 4782 O O . SER B 1 212 ? 21.484 -12.023 -7.043 1 98.38 212 SER B O 1
ATOM 4784 N N . ILE B 1 213 ? 22.047 -12.047 -9.227 1 98.44 213 ILE B N 1
ATOM 4785 C CA . ILE B 1 213 ? 21.156 -13.156 -9.531 1 98.44 213 ILE B CA 1
ATOM 4786 C C . ILE B 1 213 ? 21.812 -14.094 -10.539 1 98.44 213 ILE B C 1
ATOM 4788 O O . ILE B 1 213 ? 22.719 -13.688 -11.273 1 98.44 213 ILE B O 1
ATOM 4792 N N . PRO B 1 214 ? 21.391 -15.352 -10.594 1 98.44 214 PRO B N 1
ATOM 4793 C CA . PRO B 1 214 ? 20.594 -16.016 -9.562 1 98.44 214 PRO B CA 1
ATOM 4794 C C . PRO B 1 214 ? 21.438 -16.469 -8.367 1 98.44 214 PRO B C 1
ATOM 4796 O O . PRO B 1 214 ? 22.656 -16.609 -8.484 1 98.44 214 PRO B O 1
ATOM 4799 N N . ASP B 1 215 ? 20.828 -16.656 -7.203 1 98.31 215 ASP B N 1
ATOM 4800 C CA . ASP B 1 215 ? 21.562 -17.094 -6.027 1 98.31 215 ASP B CA 1
ATOM 4801 C C . ASP B 1 215 ? 21.891 -18.578 -6.113 1 98.31 215 ASP B C 1
ATOM 4803 O O . ASP B 1 215 ? 22.75 -19.078 -5.387 1 98.31 215 ASP B O 1
ATOM 4807 N N . VAL B 1 216 ? 21.234 -19.25 -7.008 1 97.62 216 VAL B N 1
ATOM 4808 C CA . VAL B 1 216 ? 21.484 -20.672 -7.289 1 97.62 216 VAL B CA 1
ATOM 4809 C C . VAL B 1 216 ? 21.328 -20.938 -8.789 1 97.62 216 VAL B C 1
ATOM 4811 O O . VAL B 1 216 ? 20.438 -20.344 -9.43 1 97.62 216 VAL B O 1
ATOM 4814 N N . SER B 1 217 ? 22.219 -21.703 -9.336 1 95.75 217 SER B N 1
ATOM 4815 C CA . SER B 1 217 ? 22.094 -22.078 -10.742 1 95.75 217 SER B CA 1
ATOM 4816 C C . SER B 1 217 ? 21.297 -23.375 -10.898 1 95.75 217 SER B C 1
ATOM 4818 O O . SER B 1 217 ? 21.5 -24.328 -10.141 1 95.75 217 SER B O 1
ATOM 4820 N N . PRO B 1 218 ? 20.438 -23.406 -11.844 1 93.31 218 PRO B N 1
ATOM 4821 C CA . PRO B 1 218 ? 19.719 -24.656 -12.094 1 93.31 218 PRO B CA 1
ATOM 4822 C C . PRO B 1 218 ? 20.641 -25.812 -12.453 1 93.31 218 PRO B C 1
ATOM 4824 O O . PRO B 1 218 ? 20.234 -26.984 -12.375 1 93.31 218 PRO B O 1
ATOM 4827 N N . SER B 1 219 ? 21.844 -25.562 -12.766 1 92.94 219 SER B N 1
ATOM 4828 C CA . SER B 1 219 ? 22.844 -26.594 -13.07 1 92.94 219 SER B CA 1
ATOM 4829 C C . SER B 1 219 ? 23.078 -27.5 -11.867 1 92.94 219 SER B C 1
ATOM 4831 O O . SER B 1 219 ? 23.609 -28.594 -12.008 1 92.94 219 SER B O 1
ATOM 4833 N N . VAL B 1 220 ? 22.672 -27.078 -10.773 1 95.31 220 VAL B N 1
ATOM 4834 C CA . VAL B 1 220 ? 22.875 -27.828 -9.547 1 95.31 220 VAL B CA 1
ATOM 4835 C C . VAL B 1 220 ? 22.094 -29.141 -9.609 1 95.31 220 VAL B C 1
ATOM 4837 O O . VAL B 1 220 ? 22.438 -30.109 -8.938 1 95.31 220 VAL B O 1
ATOM 4840 N N . LEU B 1 221 ? 21.094 -29.219 -10.422 1 95.62 221 LEU B N 1
ATOM 4841 C CA . LEU B 1 221 ? 20.281 -30.422 -10.578 1 95.62 221 LEU B CA 1
ATOM 4842 C C . LEU B 1 221 ? 21.125 -31.594 -11.055 1 95.62 221 LEU B C 1
ATOM 4844 O O . LEU B 1 221 ? 20.859 -32.75 -10.688 1 95.62 221 LEU B O 1
ATOM 4848 N N . SER B 1 222 ? 22.156 -31.297 -11.82 1 94.25 222 SER B N 1
ATOM 4849 C CA . SER B 1 222 ? 23.094 -32.344 -12.25 1 94.25 222 SER B CA 1
ATOM 4850 C C . SER B 1 222 ? 23.891 -32.875 -11.07 1 94.25 222 SER B C 1
ATOM 4852 O O . SER B 1 222 ? 24.188 -34.094 -11.023 1 94.25 222 SER B O 1
ATOM 4854 N N . GLU B 1 223 ? 24.172 -32 -10.211 1 95.06 223 GLU B N 1
ATOM 4855 C CA . GLU B 1 223 ? 24.875 -32.438 -9 1 95.06 223 GLU B CA 1
ATOM 4856 C C . GLU B 1 223 ? 23.984 -33.312 -8.141 1 95.06 223 GLU B C 1
ATOM 4858 O O . GLU B 1 223 ? 24.453 -34.312 -7.559 1 95.06 223 GLU B O 1
ATOM 4863 N N . TYR B 1 224 ? 22.781 -32.969 -8.086 1 95.81 224 TYR B N 1
ATOM 4864 C CA . TYR B 1 224 ? 21.844 -33.812 -7.336 1 95.81 224 TYR B CA 1
ATOM 4865 C C . TYR B 1 224 ? 21.703 -35.188 -7.969 1 95.81 224 TYR B C 1
ATOM 4867 O O . TYR B 1 224 ? 21.656 -36.188 -7.266 1 95.81 224 TYR B O 1
ATOM 4875 N N . TYR B 1 225 ? 21.672 -35.219 -9.266 1 95.81 225 TYR B N 1
ATOM 4876 C CA . TYR B 1 225 ? 21.609 -36.469 -9.992 1 95.81 225 TYR B CA 1
ATOM 4877 C C . TYR B 1 225 ? 22.75 -37.406 -9.586 1 95.81 225 TYR B C 1
ATOM 4879 O O . TYR B 1 225 ? 22.531 -38.594 -9.336 1 95.81 225 TYR B O 1
ATOM 4887 N N . GLN B 1 226 ? 23.922 -36.844 -9.469 1 96.44 226 GLN B N 1
ATOM 4888 C CA . GLN B 1 226 ? 25.094 -37.625 -9.078 1 96.44 226 GLN B CA 1
ATOM 4889 C C . GLN B 1 226 ? 25.016 -38.031 -7.605 1 96.44 226 GLN B C 1
ATOM 4891 O O . GLN B 1 226 ? 25.328 -39.156 -7.254 1 96.44 226 GLN B O 1
ATOM 4896 N N . LYS B 1 227 ? 24.609 -37.094 -6.848 1 96.44 227 LYS B N 1
ATOM 4897 C CA . LYS B 1 227 ? 24.531 -37.312 -5.406 1 96.44 227 LYS B CA 1
ATOM 4898 C C . LYS B 1 227 ? 23.641 -38.5 -5.086 1 96.44 227 LYS B C 1
ATOM 4900 O O . LYS B 1 227 ? 23.922 -39.281 -4.172 1 96.44 227 LYS B O 1
ATOM 4905 N N . TYR B 1 228 ? 22.609 -38.656 -5.863 1 97.06 228 TYR B N 1
ATOM 4906 C CA . TYR B 1 228 ? 21.656 -39.719 -5.613 1 97.06 228 TYR B CA 1
ATOM 4907 C C . TYR B 1 228 ? 21.891 -40.875 -6.562 1 97.06 228 TYR B C 1
ATOM 4909 O O . TYR B 1 228 ? 20.969 -41.625 -6.883 1 97.06 228 TYR B O 1
ATOM 4917 N N . GLU B 1 229 ? 23.047 -41 -7.082 1 95.81 229 GLU B N 1
ATOM 4918 C CA . GLU B 1 229 ? 23.547 -42.125 -7.863 1 95.81 229 GLU B CA 1
ATOM 4919 C C . GLU B 1 229 ? 22.688 -42.375 -9.086 1 95.81 229 GLU B C 1
ATOM 4921 O O . GLU B 1 229 ? 22.406 -43.531 -9.422 1 95.81 229 GLU B O 1
ATOM 4926 N N . GLY B 1 230 ? 22.062 -41.344 -9.508 1 94.69 230 GLY B N 1
ATOM 4927 C CA . GLY B 1 230 ? 21.281 -41.469 -10.734 1 94.69 230 GLY B CA 1
ATOM 4928 C C . GLY B 1 230 ? 19.922 -42.094 -10.516 1 94.69 230 GLY B C 1
ATOM 4929 O O . GLY B 1 230 ? 19.219 -42.406 -11.484 1 94.69 230 GLY B O 1
ATOM 4930 N N . LYS B 1 231 ? 19.594 -42.25 -9.328 1 96.94 231 LYS B N 1
ATOM 4931 C CA . LYS B 1 231 ? 18.328 -42.938 -9.023 1 96.94 231 LYS B CA 1
ATOM 4932 C C . LYS B 1 231 ? 17.156 -41.969 -9.148 1 96.94 231 LYS B C 1
ATOM 4934 O O . LYS B 1 231 ? 16 -42.406 -9.234 1 96.94 231 LYS B O 1
ATOM 4939 N N . ILE B 1 232 ? 17.422 -40.781 -9.117 1 97.62 232 ILE B N 1
ATOM 4940 C CA . ILE B 1 232 ? 16.391 -39.75 -9.305 1 97.62 232 ILE B CA 1
ATOM 4941 C C . ILE B 1 232 ? 16.703 -38.906 -10.547 1 97.62 232 ILE B C 1
ATOM 4943 O O . ILE B 1 232 ? 17.75 -38.281 -10.617 1 97.62 232 ILE B O 1
ATOM 4947 N N . PRO B 1 233 ? 15.859 -38.875 -11.531 1 97.5 233 PRO B N 1
ATOM 4948 C CA . PRO B 1 233 ? 16.125 -38.156 -12.773 1 97.5 233 PRO B CA 1
ATOM 4949 C C . PRO B 1 233 ? 15.75 -36.656 -12.68 1 97.5 233 PRO B C 1
ATOM 4951 O O . PRO B 1 233 ? 14.828 -36.219 -13.359 1 97.5 233 PRO B O 1
ATOM 4954 N N . PHE B 1 234 ? 16.453 -35.875 -11.977 1 97.19 234 PHE B N 1
ATOM 4955 C CA . PHE B 1 234 ? 16.172 -34.469 -11.695 1 97.19 234 PHE B CA 1
ATOM 4956 C C . PHE B 1 234 ? 15.945 -33.688 -12.984 1 97.19 234 PHE B C 1
ATOM 4958 O O . PHE B 1 234 ? 15.094 -32.812 -13.039 1 97.19 234 PHE B O 1
ATOM 4965 N N . GLY B 1 235 ? 16.625 -33.906 -14.016 1 93.88 235 GLY B N 1
ATOM 4966 C CA . GLY B 1 235 ? 16.516 -33.219 -15.289 1 93.88 235 GLY B CA 1
ATOM 4967 C C . GLY B 1 235 ? 15.172 -33.438 -15.969 1 93.88 235 GLY B C 1
ATOM 4968 O O . GLY B 1 235 ? 14.781 -32.656 -16.844 1 93.88 235 GLY B O 1
ATOM 4969 N N . ASP B 1 236 ? 14.461 -34.469 -15.602 1 96.38 236 ASP B N 1
ATOM 4970 C CA . ASP B 1 236 ? 13.203 -34.844 -16.25 1 96.38 236 ASP B CA 1
ATOM 4971 C C . ASP B 1 236 ? 12.008 -34.531 -15.344 1 96.38 236 ASP B C 1
ATOM 4973 O O . ASP B 1 236 ? 10.867 -34.844 -15.68 1 96.38 236 ASP B O 1
ATOM 4977 N N . LEU B 1 237 ? 12.289 -33.906 -14.266 1 98.06 237 LEU B N 1
ATOM 4978 C CA . LEU B 1 237 ? 11.242 -33.75 -13.266 1 98.06 237 LEU B CA 1
ATOM 4979 C C . LEU B 1 237 ? 10.531 -32.406 -13.445 1 98.06 237 LEU B C 1
ATOM 4981 O O . LEU B 1 237 ? 9.508 -32.156 -12.805 1 98.06 237 LEU B O 1
ATOM 4985 N N . MET B 1 238 ? 11.016 -31.562 -14.32 1 97.56 238 MET B N 1
ATOM 4986 C CA . MET B 1 238 ? 10.5 -30.203 -14.414 1 97.56 238 MET B CA 1
ATOM 4987 C C . MET B 1 238 ? 9.781 -29.984 -15.742 1 97.56 238 MET B C 1
ATOM 4989 O O . MET B 1 238 ? 10.281 -30.391 -16.797 1 97.56 238 MET B O 1
ATOM 4993 N N . SER B 1 239 ? 8.648 -29.391 -15.688 1 96.31 239 SER B N 1
ATOM 4994 C CA . SER B 1 239 ? 7.953 -28.938 -16.891 1 96.31 239 SER B CA 1
ATOM 4995 C C . SER B 1 239 ? 7.238 -27.609 -16.641 1 96.31 239 SER B C 1
ATOM 4997 O O . SER B 1 239 ? 6.922 -27.266 -15.508 1 96.31 239 SER B O 1
ATOM 4999 N N . MET B 1 240 ? 7.09 -26.828 -17.703 1 96 240 MET B N 1
ATOM 5000 C CA . MET B 1 240 ? 6.375 -25.562 -17.656 1 96 240 MET B CA 1
ATOM 5001 C C . MET B 1 240 ? 5.34 -25.469 -18.766 1 96 240 MET B C 1
ATOM 5003 O O . MET B 1 240 ? 5.617 -25.859 -19.906 1 96 240 MET B O 1
ATOM 5007 N N . THR B 1 241 ? 4.172 -25.047 -18.422 1 96.06 241 THR B N 1
ATOM 5008 C CA . THR B 1 241 ? 3.133 -24.844 -19.422 1 96.06 241 THR B CA 1
ATOM 5009 C C . THR B 1 241 ? 2.715 -23.375 -19.484 1 96.06 241 THR B C 1
ATOM 5011 O O . THR B 1 241 ? 2.658 -22.703 -18.453 1 96.06 241 THR B O 1
ATOM 5014 N N . ALA B 1 242 ? 2.438 -22.938 -20.703 1 94.62 242 ALA B N 1
ATOM 5015 C CA . ALA B 1 242 ? 2.014 -21.562 -20.938 1 94.62 242 ALA B CA 1
ATOM 5016 C C . ALA B 1 242 ? 0.523 -21.484 -21.266 1 94.62 242 ALA B C 1
ATOM 5018 O O . ALA B 1 242 ? 0.03 -22.234 -22.094 1 94.62 242 ALA B O 1
ATOM 5019 N N . GLY B 1 243 ? -0.2 -20.594 -20.578 1 93.75 243 GLY B N 1
ATOM 5020 C CA . GLY B 1 243 ? -1.608 -20.391 -20.875 1 93.75 243 GLY B CA 1
ATOM 5021 C C . GLY B 1 243 ? -2.469 -20.234 -19.641 1 93.75 243 GLY B C 1
ATOM 5022 O O . GLY B 1 243 ? -1.954 -20.203 -18.516 1 93.75 243 GLY B O 1
ATOM 5023 N N . SER B 1 244 ? -3.748 -20.141 -19.859 1 93.94 244 SER B N 1
ATOM 5024 C CA . SER B 1 244 ? -4.723 -19.969 -18.781 1 93.94 244 SER B CA 1
ATOM 5025 C C . SER B 1 244 ? -4.863 -21.234 -17.953 1 93.94 244 SER B C 1
ATOM 5027 O O . SER B 1 244 ? -5.031 -22.328 -18.5 1 93.94 244 SER B O 1
ATOM 5029 N N . PHE B 1 245 ? -4.836 -21.062 -16.656 1 96.88 245 PHE B N 1
ATOM 5030 C CA . PHE B 1 245 ? -4.961 -22.188 -15.734 1 96.88 245 PHE B CA 1
ATOM 5031 C C . PHE B 1 245 ? -6.285 -22.922 -15.953 1 96.88 245 PHE B C 1
ATOM 5033 O O . PHE B 1 245 ? -6.305 -24.141 -16.141 1 96.88 245 PHE B O 1
ATOM 5040 N N . THR B 1 246 ? -7.379 -22.172 -15.969 1 95.25 246 THR B N 1
ATOM 5041 C CA . THR B 1 246 ? -8.703 -22.781 -16.078 1 95.25 246 THR B CA 1
ATOM 5042 C C . THR B 1 246 ? -8.906 -23.391 -17.453 1 95.25 246 THR B C 1
ATOM 5044 O O . THR B 1 246 ? -9.586 -24.406 -17.594 1 95.25 246 THR B O 1
ATOM 5047 N N . ASP B 1 247 ? -8.266 -22.844 -18.5 1 92.81 247 ASP B N 1
ATOM 5048 C CA . ASP B 1 247 ? -8.414 -23.375 -19.844 1 92.81 247 ASP B CA 1
ATOM 5049 C C . ASP B 1 247 ? -7.652 -24.688 -20 1 92.81 247 ASP B C 1
ATOM 5051 O O . ASP B 1 247 ? -8.117 -25.609 -20.688 1 92.81 247 ASP B O 1
ATOM 5055 N N . LEU B 1 248 ? -6.52 -24.781 -19.344 1 94.38 248 LEU B N 1
ATOM 5056 C CA . LEU B 1 248 ? -5.633 -25.922 -19.562 1 94.38 248 LEU B CA 1
ATOM 5057 C C . LEU B 1 248 ? -5.965 -27.062 -18.594 1 94.38 248 LEU B C 1
ATOM 5059 O O . LEU B 1 248 ? -5.777 -28.234 -18.938 1 94.38 248 LEU B O 1
ATOM 5063 N N . TYR B 1 249 ? -6.473 -26.688 -17.422 1 96.06 249 TYR B N 1
ATOM 5064 C CA . TYR B 1 249 ? -6.559 -27.703 -16.375 1 96.06 249 TYR B CA 1
ATOM 5065 C C . TYR B 1 249 ? -7.988 -27.859 -15.883 1 96.06 249 TYR B C 1
ATOM 5067 O O . TYR B 1 249 ? -8.289 -28.781 -15.117 1 96.06 249 TYR B O 1
ATOM 5075 N N . GLY B 1 250 ? -8.891 -27.031 -16.328 1 94.31 250 GLY B N 1
ATOM 5076 C CA . GLY B 1 250 ? -10.258 -27.047 -15.828 1 94.31 250 GLY B CA 1
ATOM 5077 C C . GLY B 1 250 ? -11.125 -28.078 -16.516 1 94.31 250 GLY B C 1
ATOM 5078 O O . GLY B 1 250 ? -10.695 -28.719 -17.469 1 94.31 250 GLY B O 1
ATOM 5079 N N . PRO B 1 251 ? -12.305 -28.344 -15.945 1 92.81 251 PRO B N 1
ATOM 5080 C CA . PRO B 1 251 ? -13.25 -29.234 -16.609 1 92.81 251 PRO B CA 1
ATOM 5081 C C . PRO B 1 251 ? -13.719 -28.719 -17.969 1 92.81 251 PRO B C 1
ATOM 5083 O O . PRO B 1 251 ? -13.586 -27.516 -18.25 1 92.81 251 PRO B O 1
ATOM 5086 N N . PRO B 1 252 ? -14.242 -29.562 -18.766 1 87.25 252 PRO B N 1
ATOM 5087 C CA . PRO B 1 252 ? -14.672 -29.156 -20.109 1 87.25 252 PRO B CA 1
ATOM 5088 C C . PRO B 1 252 ? -15.719 -28.047 -20.078 1 87.25 252 PRO B C 1
ATOM 5090 O O . PRO B 1 252 ? -15.836 -27.281 -21.031 1 87.25 252 PRO B O 1
ATOM 5093 N N . SER B 1 253 ? -16.391 -27.891 -19.047 1 82.19 253 SER B N 1
ATOM 5094 C CA . SER B 1 253 ? -17.469 -26.906 -18.953 1 82.19 253 SER B CA 1
ATOM 5095 C C . SER B 1 253 ? -16.922 -25.484 -18.875 1 82.19 253 SER B C 1
ATOM 5097 O O . SER B 1 253 ? -17.641 -24.516 -19.094 1 82.19 253 SER B O 1
ATOM 5099 N N . LEU B 1 254 ? -15.711 -25.281 -18.484 1 81.38 254 LEU B N 1
ATOM 5100 C CA . LEU B 1 254 ? -15.133 -23.953 -18.328 1 81.38 254 LEU B CA 1
ATOM 5101 C C . LEU B 1 254 ? -14.531 -23.453 -19.641 1 81.38 254 LEU B C 1
ATOM 5103 O O . LEU B 1 254 ? -14.25 -22.266 -19.797 1 81.38 254 LEU B O 1
ATOM 5107 N N . THR B 1 255 ? -14.242 -24.234 -20.562 1 67.06 255 THR B N 1
ATOM 5108 C CA . THR B 1 255 ? -13.477 -23.828 -21.734 1 67.06 255 THR B CA 1
ATOM 5109 C C . THR B 1 255 ? -14.398 -23.281 -22.812 1 67.06 255 THR B C 1
ATOM 5111 O O . THR B 1 255 ? -15.531 -23.766 -22.969 1 67.06 255 THR B O 1
ATOM 5114 N N . GLY B 1 256 ? -14.148 -22.078 -23.25 1 56.19 256 GLY B N 1
ATOM 5115 C CA . GLY B 1 256 ? -14.75 -21.547 -24.453 1 56.19 256 GLY B CA 1
ATOM 5116 C C . GLY B 1 256 ? -14.211 -22.203 -25.719 1 56.19 256 GLY B C 1
ATOM 5117 O O . GLY B 1 256 ? -14.633 -21.875 -26.828 1 56.19 256 GLY B O 1
ATOM 5118 N N . SER B 1 257 ? -13 -22.766 -25.672 1 53.19 257 SER B N 1
ATOM 5119 C CA . SER B 1 257 ? -12.305 -23.062 -26.922 1 53.19 257 SER B CA 1
ATOM 5120 C C . SER B 1 257 ? -12.844 -24.328 -27.562 1 53.19 257 SER B C 1
ATOM 5122 O O . SER B 1 257 ? -12.328 -25.422 -27.328 1 53.19 257 SER B O 1
ATOM 5124 N N . ASP B 1 258 ? -13.961 -24.281 -28.156 1 53.44 258 ASP B N 1
ATOM 5125 C CA . ASP B 1 258 ? -14.578 -25.297 -29 1 53.44 258 ASP B CA 1
ATOM 5126 C C . ASP B 1 258 ? -13.773 -25.516 -30.281 1 53.44 258 ASP B C 1
ATOM 5128 O O . ASP B 1 258 ? -13.414 -24.547 -30.969 1 53.44 258 ASP B O 1
ATOM 5132 N N . GLY B 1 259 ? -12.805 -26.516 -30.344 1 57.62 259 GLY B N 1
ATOM 5133 C CA . GLY B 1 259 ? -12.453 -27 -31.672 1 57.62 259 GLY B CA 1
ATOM 5134 C C . GLY B 1 259 ? -11 -27.422 -31.781 1 57.62 259 GLY B C 1
ATOM 5135 O O . GLY B 1 259 ? -10.594 -28.016 -32.781 1 57.62 259 GLY B O 1
ATOM 5136 N N . ASP B 1 260 ? -10.109 -26.891 -30.797 1 65.56 260 ASP B N 1
ATOM 5137 C CA . ASP B 1 260 ? -8.727 -27.328 -30.953 1 65.56 260 ASP B CA 1
ATOM 5138 C C . ASP B 1 260 ? -8.492 -28.672 -30.281 1 65.56 260 ASP B C 1
ATOM 5140 O O . ASP B 1 260 ? -8.508 -28.781 -29.047 1 65.56 260 ASP B O 1
ATOM 5144 N N . GLU B 1 261 ? -8.312 -29.734 -31.094 1 72.25 261 GLU B N 1
ATOM 5145 C CA . GLU B 1 261 ? -8.164 -31.109 -30.625 1 72.25 261 GLU B CA 1
ATOM 5146 C C . GLU B 1 261 ? -6.984 -31.234 -29.656 1 72.25 261 GLU B C 1
ATOM 5148 O O . GLU B 1 261 ? -7.066 -31.969 -28.672 1 72.25 261 GLU B O 1
ATOM 5153 N N . VAL B 1 262 ? -5.848 -30.703 -29.922 1 77.88 262 VAL B N 1
ATOM 5154 C CA . VAL B 1 262 ? -4.656 -30.781 -29.078 1 77.88 262 VAL B CA 1
ATOM 5155 C C . VAL B 1 262 ? -4.941 -30.156 -27.719 1 77.88 262 VAL B C 1
ATOM 5157 O O . VAL B 1 262 ? -4.586 -30.734 -26.672 1 77.88 262 VAL B O 1
ATOM 5160 N N . ALA B 1 263 ? -5.586 -29.109 -27.781 1 77.88 263 ALA B N 1
ATOM 5161 C CA . ALA B 1 263 ? -5.957 -28.438 -26.547 1 77.88 263 ALA B CA 1
ATOM 5162 C C . ALA B 1 263 ? -6.934 -29.281 -25.734 1 77.88 263 ALA B C 1
ATOM 5164 O O . ALA B 1 263 ? -6.809 -29.391 -24.5 1 77.88 263 ALA B O 1
ATOM 5165 N N . THR B 1 264 ? -7.758 -29.891 -26.406 1 81.5 264 THR B N 1
ATOM 5166 C CA . THR B 1 264 ? -8.742 -30.734 -25.75 1 81.5 264 THR B CA 1
ATOM 5167 C C . THR B 1 264 ? -8.07 -31.969 -25.141 1 81.5 264 THR B C 1
ATOM 5169 O O . THR B 1 264 ? -8.383 -32.344 -24 1 81.5 264 THR B O 1
ATOM 5172 N N . GLU B 1 265 ? -7.223 -32.531 -25.828 1 85.12 265 GLU B N 1
ATOM 5173 C CA . GLU B 1 265 ? -6.5 -33.688 -25.312 1 85.12 265 GLU B CA 1
ATOM 5174 C C . GLU B 1 265 ? -5.672 -33.312 -24.078 1 85.12 265 GLU B C 1
ATOM 5176 O O . GLU B 1 265 ? -5.629 -34.094 -23.109 1 85.12 265 GLU B O 1
ATOM 5181 N N . PHE B 1 266 ? -4.996 -32.281 -24.125 1 87.94 266 PHE B N 1
ATOM 5182 C CA . PHE B 1 266 ? -4.191 -31.812 -23 1 87.94 266 PHE B CA 1
ATOM 5183 C C . PHE B 1 266 ? -5.055 -31.625 -21.75 1 87.94 266 PHE B C 1
ATOM 5185 O O . PHE B 1 266 ? -4.672 -32.031 -20.656 1 87.94 266 PHE B O 1
ATOM 5192 N N . ARG B 1 267 ? -6.145 -31.078 -21.969 1 86.06 267 ARG B N 1
ATOM 5193 C CA . ARG B 1 267 ? -7.066 -30.844 -20.859 1 86.06 267 ARG B CA 1
ATOM 5194 C C . ARG B 1 267 ? -7.523 -32.156 -20.25 1 86.06 267 ARG B C 1
ATOM 5196 O O . ARG B 1 267 ? -7.609 -32.312 -19.031 1 86.06 267 ARG B O 1
ATOM 5203 N N . GLU B 1 268 ? -7.816 -33.094 -21.125 1 87.38 268 GLU B N 1
ATOM 5204 C CA . GLU B 1 268 ? -8.273 -34.375 -20.641 1 87.38 268 GLU B CA 1
ATOM 5205 C C . GLU B 1 268 ? -7.168 -35.094 -19.859 1 87.38 268 GLU B C 1
ATOM 5207 O O . GLU B 1 268 ? -7.441 -35.781 -18.875 1 87.38 268 GLU B O 1
ATOM 5212 N N . GLN B 1 269 ? -6.016 -34.875 -20.297 1 91.5 269 GLN B N 1
ATOM 5213 C CA . GLN B 1 269 ? -4.879 -35.531 -19.656 1 91.5 269 GLN B CA 1
ATOM 5214 C C . GLN B 1 269 ? -4.645 -34.969 -18.25 1 91.5 269 GLN B C 1
ATOM 5216 O O . GLN B 1 269 ? -4.004 -35.625 -17.422 1 91.5 269 GLN B O 1
ATOM 5221 N N . ASN B 1 270 ? -5.184 -33.875 -18 1 94 270 ASN B N 1
ATOM 5222 C CA . ASN B 1 270 ? -4.934 -33.219 -16.719 1 94 270 ASN B CA 1
ATOM 5223 C C . ASN B 1 270 ? -6.027 -33.562 -15.703 1 94 270 ASN B C 1
ATOM 5225 O O . ASN B 1 270 ? -5.93 -33.156 -14.539 1 94 270 ASN B O 1
ATOM 5229 N N . HIS B 1 271 ? -7.051 -34.25 -16.141 1 95.88 271 HIS B N 1
ATOM 5230 C CA . HIS B 1 271 ? -8.078 -34.719 -15.203 1 95.88 271 HIS B CA 1
ATOM 5231 C C . HIS B 1 271 ? -7.504 -35.719 -14.203 1 95.88 271 HIS B C 1
ATOM 5233 O O . HIS B 1 271 ? -6.934 -36.75 -14.594 1 95.88 271 HIS B O 1
ATOM 5239 N N . GLN B 1 272 ? -7.586 -35.438 -12.914 1 97.12 272 GLN B N 1
ATOM 5240 C CA . GLN B 1 272 ? -7.129 -36.312 -11.82 1 97.12 272 GLN B CA 1
ATOM 5241 C C . GLN B 1 272 ? -5.703 -36.781 -12.062 1 97.12 272 GLN B C 1
ATOM 5243 O O . GLN B 1 272 ? -5.414 -37.969 -11.906 1 97.12 272 GLN B O 1
ATOM 5248 N N . ALA B 1 273 ? -4.906 -35.875 -12.461 1 97.62 273 ALA B N 1
ATOM 5249 C CA . ALA B 1 273 ? -3.561 -36.25 -12.883 1 97.62 273 ALA B CA 1
ATOM 5250 C C . ALA B 1 273 ? -2.535 -35.938 -11.797 1 97.62 273 ALA B C 1
ATOM 5252 O O . ALA B 1 273 ? -1.423 -36.469 -11.812 1 97.62 273 ALA B O 1
ATOM 5253 N N . TYR B 1 274 ? -2.893 -35.188 -10.812 1 98.5 274 TYR B N 1
ATOM 5254 C CA . TYR B 1 274 ? -1.884 -34.656 -9.906 1 98.5 274 TYR B CA 1
ATOM 5255 C C . TYR B 1 274 ? -2.143 -35.125 -8.477 1 98.5 274 TYR B C 1
ATOM 5257 O O . TYR B 1 274 ? -3.293 -35.188 -8.039 1 98.5 274 TYR B O 1
ATOM 5265 N N . ASP B 1 275 ? -1.078 -35.406 -7.758 1 98.56 275 ASP B N 1
ATOM 5266 C CA . ASP B 1 275 ? -1.146 -35.781 -6.348 1 98.56 275 ASP B CA 1
ATOM 5267 C C . ASP B 1 275 ? -1.315 -34.531 -5.465 1 98.56 275 ASP B C 1
ATOM 5269 O O . ASP B 1 275 ? -1.949 -34.594 -4.41 1 98.56 275 ASP B O 1
ATOM 5273 N N . VAL B 1 276 ? -0.719 -33.469 -5.883 1 98.81 276 VAL B N 1
ATOM 5274 C CA . VAL B 1 276 ? -0.746 -32.25 -5.109 1 98.81 276 VAL B CA 1
ATOM 5275 C C . VAL B 1 276 ? -0.901 -31.047 -6.047 1 98.81 276 VAL B C 1
ATOM 5277 O O . VAL B 1 276 ? -0.265 -30.984 -7.102 1 98.81 276 VAL B O 1
ATOM 5280 N N . VAL B 1 277 ? -1.713 -30.094 -5.715 1 98.88 277 VAL B N 1
ATOM 5281 C CA . VAL B 1 277 ? -1.76 -28.766 -6.309 1 98.88 277 VAL B CA 1
ATOM 5282 C C . VAL B 1 277 ? -1.317 -27.719 -5.285 1 98.88 277 VAL B C 1
ATOM 5284 O O . VAL B 1 277 ? -1.84 -27.672 -4.168 1 98.88 277 VAL B O 1
ATOM 5287 N N . VAL B 1 278 ? -0.322 -26.938 -5.656 1 98.94 278 VAL B N 1
ATOM 5288 C CA . VAL B 1 278 ? 0.212 -25.906 -4.77 1 98.94 278 VAL B CA 1
ATOM 5289 C C . VAL B 1 278 ? -0.126 -24.516 -5.32 1 98.94 278 VAL B C 1
ATOM 5291 O O . VAL B 1 278 ? 0.308 -24.156 -6.418 1 98.94 278 VAL B O 1
ATOM 5294 N N . THR B 1 279 ? -0.919 -23.797 -4.605 1 98.81 279 THR B N 1
ATOM 5295 C CA . THR B 1 279 ? -1.2 -22.406 -4.945 1 98.81 279 THR B CA 1
ATOM 5296 C C . THR B 1 279 ? -0.474 -21.453 -3.996 1 98.81 279 THR B C 1
ATOM 5298 O O . THR B 1 279 ? -0.709 -21.469 -2.787 1 98.81 279 THR B O 1
ATOM 5301 N N . CYS B 1 280 ? 0.412 -20.703 -4.52 1 98.75 280 CYS B N 1
ATOM 5302 C CA . CYS B 1 280 ? 1.206 -19.734 -3.76 1 98.75 280 CYS B CA 1
ATOM 5303 C C . CYS B 1 280 ? 1.062 -18.344 -4.332 1 98.75 280 CYS B C 1
ATOM 5305 O O . CYS B 1 280 ? 1.548 -18.062 -5.43 1 98.75 280 CYS B O 1
ATOM 5307 N N . PHE B 1 281 ? 0.398 -17.391 -3.545 1 98.25 281 PHE B N 1
ATOM 5308 C CA . PHE B 1 281 ? 0.07 -16.062 -4.078 1 98.25 281 PHE B CA 1
ATOM 5309 C C . PHE B 1 281 ? -0.593 -16.188 -5.445 1 98.25 281 PHE B C 1
ATOM 5311 O O . PHE B 1 281 ? -0.185 -15.523 -6.398 1 98.25 281 PHE B O 1
ATOM 5318 N N . PHE B 1 282 ? -1.687 -16.984 -5.512 1 98.31 282 PHE B N 1
ATOM 5319 C CA . PHE B 1 282 ? -2.275 -17.281 -6.812 1 98.31 282 PHE B CA 1
ATOM 5320 C C . PHE B 1 282 ? -3.789 -17.109 -6.773 1 98.31 282 PHE B C 1
ATOM 5322 O O . PHE B 1 282 ? -4.379 -16.531 -7.688 1 98.31 282 PHE B O 1
ATOM 5329 N N . LEU B 1 283 ? -4.477 -17.562 -5.738 1 97.56 283 LEU B N 1
ATOM 5330 C CA . LEU B 1 283 ? -5.934 -17.578 -5.688 1 97.56 283 LEU B CA 1
ATOM 5331 C C . LEU B 1 283 ? -6.504 -16.188 -5.895 1 97.56 283 LEU B C 1
ATOM 5333 O O . LEU B 1 283 ? -7.543 -16.016 -6.543 1 97.56 283 LEU B O 1
ATOM 5337 N N . ASP B 1 284 ? -5.805 -15.227 -5.352 1 96.25 284 ASP B N 1
ATOM 5338 C CA . ASP B 1 284 ? -6.316 -13.859 -5.379 1 96.25 284 ASP B CA 1
ATOM 5339 C C . ASP B 1 284 ? -6.223 -13.266 -6.785 1 96.25 284 ASP B C 1
ATOM 5341 O O . ASP B 1 284 ? -6.781 -12.195 -7.055 1 96.25 284 ASP B O 1
ATOM 5345 N N . THR B 1 285 ? -5.551 -13.938 -7.699 1 95.62 285 THR B N 1
ATOM 5346 C CA . THR B 1 285 ? -5.43 -13.453 -9.07 1 95.62 285 THR B CA 1
ATOM 5347 C C . THR B 1 285 ? -6.652 -13.859 -9.898 1 95.62 285 THR B C 1
ATOM 5349 O O . THR B 1 285 ? -6.828 -13.398 -11.02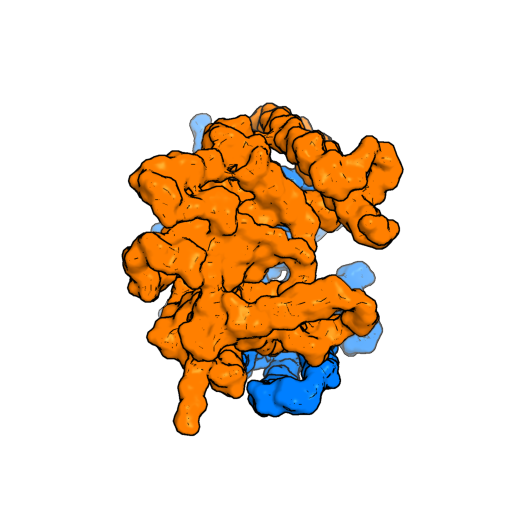3 1 95.62 285 THR B O 1
ATOM 5352 N N . ALA B 1 286 ? -7.535 -14.656 -9.375 1 94.31 286 ALA B N 1
ATOM 5353 C CA . ALA B 1 286 ? -8.672 -15.195 -10.109 1 94.31 286 ALA B CA 1
ATOM 5354 C C . ALA B 1 286 ? -9.695 -14.102 -10.43 1 94.31 286 ALA B C 1
ATOM 5356 O O . ALA B 1 286 ? -10.086 -13.344 -9.547 1 94.31 286 ALA B O 1
ATOM 5357 N N . SER B 1 287 ? -10.094 -14.133 -11.656 1 91.5 287 SER B N 1
ATOM 5358 C CA . SER B 1 287 ? -11.258 -13.305 -11.977 1 91.5 287 SER B CA 1
ATOM 5359 C C . SER B 1 287 ? -12.539 -13.906 -11.406 1 91.5 287 SER B C 1
ATOM 5361 O O . SER B 1 287 ? -13.477 -13.18 -11.07 1 91.5 287 SER B O 1
ATOM 5363 N N . ASN B 1 288 ? -12.594 -15.172 -11.367 1 93.12 288 ASN B N 1
ATOM 5364 C CA . ASN B 1 288 ? -13.625 -15.953 -10.695 1 93.12 288 ASN B CA 1
ATOM 5365 C C . ASN B 1 288 ? -13.023 -17.078 -9.867 1 93.12 288 ASN B C 1
ATOM 5367 O O . ASN B 1 288 ? -12.586 -18.094 -10.406 1 93.12 288 ASN B O 1
ATOM 5371 N N . VAL B 1 289 ? -13.086 -16.969 -8.57 1 95.56 289 VAL B N 1
ATOM 5372 C CA . VAL B 1 289 ? -12.391 -17.891 -7.676 1 95.56 289 VAL B CA 1
ATOM 5373 C C . VAL B 1 289 ? -13.094 -19.234 -7.68 1 95.56 289 VAL B C 1
ATOM 5375 O O . VAL B 1 289 ? -12.461 -20.281 -7.461 1 95.56 289 VAL B O 1
ATOM 5378 N N . ILE B 1 290 ? -14.352 -19.312 -7.973 1 96.25 290 ILE B N 1
ATOM 5379 C CA . ILE B 1 290 ? -15.086 -20.578 -8.055 1 96.25 290 ILE B CA 1
ATOM 5380 C C . ILE B 1 290 ? -14.484 -21.453 -9.156 1 96.25 290 ILE B C 1
ATOM 5382 O O . ILE B 1 290 ? -14.273 -22.641 -8.961 1 96.25 290 ILE B O 1
ATOM 5386 N N . ASP B 1 291 ? -14.195 -20.828 -10.258 1 95.56 291 ASP B N 1
ATOM 5387 C CA . ASP B 1 291 ? -13.602 -21.547 -11.375 1 95.56 291 ASP B CA 1
ATOM 5388 C C . ASP B 1 291 ? -12.219 -22.078 -11.016 1 95.56 291 ASP B C 1
ATOM 5390 O O . ASP B 1 291 ? -11.828 -23.172 -11.453 1 95.56 291 ASP B O 1
ATOM 5394 N N . TYR B 1 292 ? -11.422 -21.312 -10.289 1 97.06 292 TYR B N 1
ATOM 5395 C CA . TYR B 1 292 ? -10.117 -21.781 -9.836 1 97.06 292 TYR B CA 1
ATOM 5396 C C . TYR B 1 292 ? -10.258 -23.016 -8.953 1 97.06 292 TYR B C 1
ATOM 5398 O O . TYR B 1 292 ? -9.555 -24.016 -9.156 1 97.06 292 TYR B O 1
ATOM 5406 N N . ILE B 1 293 ? -11.195 -22.953 -8.023 1 97.69 293 ILE B N 1
ATOM 5407 C CA . ILE B 1 293 ? -11.383 -24.062 -7.098 1 97.69 293 ILE B CA 1
ATOM 5408 C C . ILE B 1 293 ? -11.891 -25.297 -7.863 1 97.69 293 ILE B C 1
ATOM 5410 O O . ILE B 1 293 ? -11.43 -26.406 -7.633 1 97.69 293 ILE B O 1
ATOM 5414 N N . ARG B 1 294 ? -12.82 -25.047 -8.758 1 96.56 294 ARG B N 1
ATOM 5415 C CA . ARG B 1 294 ? -13.32 -26.125 -9.609 1 96.56 294 ARG B CA 1
ATOM 5416 C C . ARG B 1 294 ? -12.188 -26.766 -10.391 1 96.56 294 ARG B C 1
ATOM 5418 O O . ARG B 1 294 ? -12.141 -28 -10.531 1 96.56 294 ARG B O 1
ATOM 5425 N N . THR B 1 295 ? -11.312 -25.969 -10.906 1 97.38 295 THR B N 1
ATOM 5426 C CA . THR B 1 295 ? -10.18 -26.453 -11.688 1 97.38 295 THR B CA 1
ATOM 5427 C C . THR B 1 295 ? -9.211 -27.234 -10.805 1 97.38 295 THR B C 1
ATOM 5429 O O . THR B 1 295 ? -8.742 -28.297 -11.203 1 97.38 295 THR B O 1
ATOM 5432 N N . ILE B 1 296 ? -8.922 -26.766 -9.609 1 98.38 296 ILE B N 1
ATOM 5433 C CA . ILE B 1 296 ? -8.062 -27.469 -8.664 1 98.38 296 ILE B CA 1
ATOM 5434 C C . ILE B 1 296 ? -8.648 -28.844 -8.359 1 98.38 296 ILE B C 1
ATOM 5436 O O . ILE B 1 296 ? -7.941 -29.859 -8.398 1 98.38 296 ILE B O 1
ATOM 5440 N N . LYS B 1 297 ? -9.914 -28.859 -8.078 1 96.88 297 LYS B N 1
ATOM 5441 C CA . LYS B 1 297 ? -10.609 -30.109 -7.789 1 96.88 297 LYS B CA 1
ATOM 5442 C C . LYS B 1 297 ? -10.508 -31.078 -8.969 1 96.88 297 LYS B C 1
ATOM 5444 O O . LYS B 1 297 ? -10.281 -32.281 -8.773 1 96.88 297 LYS B O 1
ATOM 5449 N N . HIS B 1 298 ? -10.633 -30.531 -10.148 1 96.5 298 HIS B N 1
ATOM 5450 C CA . HIS B 1 298 ? -10.633 -31.344 -11.367 1 96.5 298 HIS B CA 1
ATOM 5451 C C . HIS B 1 298 ? -9.281 -32 -11.602 1 96.5 298 HIS B C 1
ATOM 5453 O O . HIS B 1 298 ? -9.219 -33.156 -12.039 1 96.5 298 HIS B O 1
ATOM 5459 N N . CYS B 1 299 ? -8.203 -31.312 -11.25 1 96.44 299 CYS B N 1
ATOM 5460 C CA . CYS B 1 299 ? -6.859 -31.781 -11.555 1 96.44 299 CYS B CA 1
ATOM 5461 C C . CYS B 1 299 ? -6.359 -32.719 -10.484 1 96.44 299 CYS B C 1
ATOM 5463 O O . CYS B 1 299 ? -5.438 -33.5 -10.727 1 96.44 299 CYS B O 1
ATOM 5465 N N . LEU B 1 300 ? -6.973 -32.719 -9.352 1 97.75 300 LEU B N 1
ATOM 5466 C CA . LEU B 1 300 ? -6.48 -33.5 -8.227 1 97.75 300 LEU B CA 1
ATOM 5467 C C . LEU B 1 300 ? -6.945 -34.938 -8.32 1 97.75 300 LEU B C 1
ATOM 5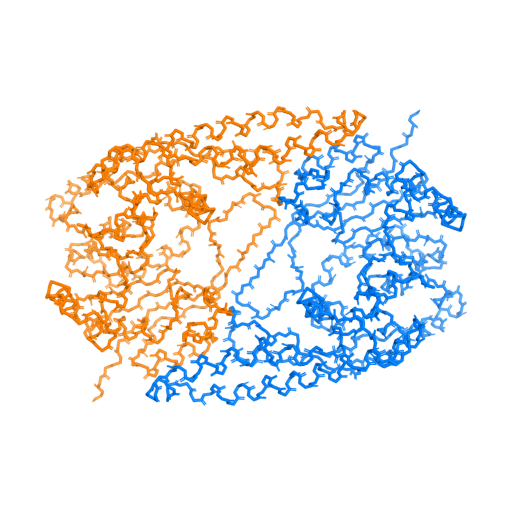469 O O . LEU B 1 300 ? -8.102 -35.219 -8.656 1 97.75 300 LEU B O 1
ATOM 5473 N N . LYS B 1 301 ? -6.027 -35.844 -8.055 1 96.94 301 LYS B N 1
ATOM 5474 C CA . LYS B 1 301 ? -6.414 -37.219 -7.816 1 96.94 301 LYS B CA 1
ATOM 5475 C C . LYS B 1 301 ? -7.344 -37.344 -6.609 1 96.94 301 LYS B C 1
ATOM 5477 O O . LYS B 1 301 ? -7.371 -36.438 -5.754 1 96.94 301 LYS B O 1
ATOM 5482 N N . PRO B 1 302 ? -8.195 -38.406 -6.477 1 92.94 302 PRO B N 1
ATOM 5483 C CA . PRO B 1 302 ? -9.109 -38.562 -5.348 1 92.94 302 PRO B CA 1
ATOM 5484 C C . PRO B 1 302 ? -8.414 -38.438 -3.996 1 92.94 302 PRO B C 1
ATOM 5486 O O . PRO B 1 302 ? -8.984 -37.875 -3.059 1 92.94 302 PRO B O 1
ATOM 5489 N N . ASP B 1 303 ? -7.117 -38.906 -3.861 1 91.38 303 ASP B N 1
ATOM 5490 C CA . ASP B 1 303 ? -6.383 -38.781 -2.607 1 91.38 303 ASP B CA 1
ATOM 5491 C C . ASP B 1 303 ? -5.375 -37.625 -2.672 1 91.38 303 ASP B C 1
ATOM 5493 O O . ASP B 1 303 ? -4.449 -37.562 -1.858 1 91.38 303 ASP B O 1
ATOM 5497 N N . GLY B 1 304 ? -5.676 -36.719 -3.561 1 97.25 304 GLY B N 1
ATOM 5498 C CA . GLY B 1 304 ? -4.73 -35.625 -3.76 1 97.25 304 GLY B CA 1
ATOM 5499 C C . GLY B 1 304 ? -4.855 -34.531 -2.717 1 97.25 304 GLY B C 1
ATOM 5500 O O . GLY B 1 304 ? -5.82 -34.5 -1.953 1 97.25 304 GLY B O 1
ATOM 5501 N N . LYS B 1 305 ? -3.838 -33.688 -2.635 1 98.31 305 LYS B N 1
ATOM 5502 C CA . LYS B 1 305 ? -3.791 -32.594 -1.654 1 98.31 305 LYS B CA 1
ATOM 5503 C C . LYS B 1 305 ? -3.711 -31.25 -2.34 1 98.31 305 LYS B C 1
ATOM 5505 O O . LYS B 1 305 ? -3.066 -31.109 -3.383 1 98.31 305 LYS B O 1
ATOM 5510 N N . TRP B 1 306 ? -4.398 -30.297 -1.763 1 98.81 306 TRP B N 1
ATOM 5511 C CA . TRP B 1 306 ? -4.301 -28.891 -2.154 1 98.81 306 TRP B CA 1
ATOM 5512 C C . TRP B 1 306 ? -3.6 -28.078 -1.074 1 98.81 306 TRP B C 1
ATOM 5514 O O . TRP B 1 306 ? -4.125 -27.922 0.03 1 98.81 306 TRP B O 1
ATOM 5524 N N . ILE B 1 307 ? -2.414 -27.609 -1.352 1 98.88 307 ILE B N 1
ATOM 5525 C CA . ILE B 1 307 ? -1.65 -26.766 -0.443 1 98.88 307 ILE B CA 1
ATOM 5526 C C . ILE B 1 307 ? -1.698 -25.312 -0.925 1 98.88 307 ILE B C 1
ATOM 5528 O O . ILE B 1 307 ? -1.374 -25.031 -2.08 1 98.88 307 ILE B O 1
ATOM 5532 N N . ASN B 1 308 ? -2.084 -24.406 -0.035 1 98.88 308 ASN B N 1
ATOM 5533 C CA . ASN B 1 308 ? -2.229 -23 -0.397 1 98.88 308 ASN B CA 1
ATOM 5534 C C . ASN B 1 308 ? -1.435 -22.109 0.541 1 98.88 308 ASN B C 1
ATOM 5536 O O . ASN B 1 308 ? -1.349 -22.359 1.741 1 98.88 308 ASN B O 1
ATOM 5540 N N . PHE B 1 309 ? -0.837 -21.125 -0.032 1 98.81 309 PHE B N 1
ATOM 5541 C CA . PHE B 1 309 ? -0.315 -19.984 0.71 1 98.81 309 PHE B CA 1
ATOM 5542 C C . PHE B 1 309 ? -0.597 -18.672 -0.029 1 98.81 309 PHE B C 1
ATOM 5544 O O . PHE B 1 309 ? -0.206 -18.516 -1.188 1 98.81 309 PHE B O 1
ATOM 5551 N N . GLY B 1 310 ? -1.233 -17.734 0.667 1 98.5 310 GLY B N 1
ATOM 5552 C CA . GLY B 1 310 ? -1.384 -16.453 -0.024 1 98.5 310 GLY B CA 1
ATOM 5553 C C . GLY B 1 310 ? -2.395 -15.539 0.633 1 98.5 310 GLY B C 1
ATOM 5554 O O . GLY B 1 310 ? -3.068 -15.93 1.588 1 98.5 310 GLY B O 1
ATOM 5555 N N . PRO B 1 311 ? -2.445 -14.359 0.125 1 98.19 311 PRO B N 1
ATOM 5556 C CA . PRO B 1 311 ? -3.352 -13.336 0.648 1 98.19 311 PRO B CA 1
ATOM 5557 C C . PRO B 1 311 ? -4.711 -13.336 -0.052 1 98.19 311 PRO B C 1
ATOM 5559 O O . PRO B 1 311 ? -4.953 -14.172 -0.929 1 98.19 311 PRO B O 1
ATOM 5562 N N . LEU B 1 312 ? -5.57 -12.516 0.392 1 97.44 312 LEU B N 1
ATOM 5563 C CA . LEU B 1 312 ? -6.859 -12.289 -0.249 1 97.44 312 LEU B CA 1
ATOM 5564 C C . LEU B 1 312 ? -6.945 -10.875 -0.82 1 97.44 312 LEU B C 1
ATOM 5566 O O . LEU B 1 312 ? -7.855 -10.117 -0.481 1 97.44 312 LEU B O 1
ATOM 5570 N N . LEU B 1 313 ? -5.965 -10.539 -1.656 1 96.75 313 LEU B N 1
ATOM 5571 C CA . LEU B 1 313 ? -5.922 -9.312 -2.441 1 96.75 313 LEU B CA 1
ATOM 5572 C C . LEU B 1 313 ? -6.551 -9.523 -3.816 1 96.75 313 LEU B C 1
ATOM 5574 O O . LEU B 1 313 ? -5.852 -9.844 -4.781 1 96.75 313 LEU B O 1
ATOM 5578 N N . TRP B 1 314 ? -7.816 -9.445 -3.871 1 95.69 314 TRP B N 1
ATOM 5579 C CA . TRP B 1 314 ? -8.547 -9.75 -5.098 1 95.69 314 TRP B CA 1
ATOM 5580 C C . TRP B 1 314 ? -8.164 -8.773 -6.211 1 95.69 314 TRP B C 1
ATOM 5582 O O . TRP B 1 314 ? -8.617 -7.625 -6.219 1 95.69 314 TRP B O 1
ATOM 5592 N N . HIS B 1 315 ? -7.449 -9.25 -7.246 1 93.44 315 HIS B N 1
ATOM 5593 C CA . HIS B 1 315 ? -6.844 -8.438 -8.297 1 93.44 315 HIS B CA 1
ATOM 5594 C C . HIS B 1 315 ? -7.91 -7.801 -9.18 1 93.44 315 HIS B C 1
ATOM 5596 O O . HIS B 1 315 ? -7.648 -6.797 -9.852 1 93.44 315 HIS B O 1
ATOM 5602 N N . TRP B 1 316 ? -9.039 -8.344 -9.203 1 91.75 316 TRP B N 1
ATOM 5603 C CA . TRP B 1 316 ? -10.07 -7.875 -10.117 1 91.75 316 TRP B CA 1
ATOM 5604 C C . TRP B 1 316 ? -11.188 -7.16 -9.367 1 91.75 316 TRP B C 1
ATOM 5606 O O . TRP B 1 316 ? -12.312 -7.059 -9.859 1 91.75 316 TRP B O 1
ATOM 5616 N N . GLU B 1 317 ? -10.75 -6.73 -8.18 1 90.12 317 GLU B N 1
ATOM 5617 C CA . GLU B 1 317 ? -11.688 -5.918 -7.418 1 90.12 317 GLU B CA 1
ATOM 5618 C C . GLU B 1 317 ? -12.008 -4.613 -8.148 1 90.12 317 GLU B C 1
ATOM 5620 O O . GLU B 1 317 ? -11.117 -3.959 -8.68 1 90.12 317 GLU B O 1
ATOM 5625 N N . ASP B 1 318 ? -13.234 -4.148 -8.328 1 76.44 318 ASP B N 1
ATOM 5626 C CA . ASP B 1 318 ? -13.727 -2.904 -8.914 1 76.44 318 ASP B CA 1
ATOM 5627 C C . ASP B 1 318 ? -13.617 -2.939 -10.438 1 76.44 318 ASP B C 1
ATOM 5629 O O . ASP B 1 318 ? -13.484 -1.896 -11.078 1 76.44 318 ASP B O 1
ATOM 5633 N N . VAL B 1 319 ? -13.367 -4.148 -11.016 1 79.12 319 VAL B N 1
ATOM 5634 C CA . VAL B 1 319 ? -13.43 -4.336 -12.461 1 79.12 319 VAL B CA 1
ATOM 5635 C C . VAL B 1 319 ? -14.742 -5.027 -12.836 1 79.12 319 VAL B C 1
ATOM 5637 O O . VAL B 1 319 ? -14.828 -6.258 -12.812 1 79.12 319 VAL B O 1
ATOM 5640 N N . PRO B 1 320 ? -15.664 -4.254 -13.195 1 69.06 320 PRO B N 1
ATOM 5641 C CA . PRO B 1 320 ? -17.031 -4.766 -13.305 1 69.06 320 PRO B CA 1
ATOM 5642 C C . PRO B 1 320 ? -17.188 -5.777 -14.438 1 69.06 320 PRO B C 1
ATOM 5644 O O . PRO B 1 320 ? -18.156 -6.539 -14.461 1 69.06 320 PRO B O 1
ATOM 5647 N N . GLU B 1 321 ? -16.25 -5.832 -15.32 1 71.25 321 GLU B N 1
ATOM 5648 C CA . GLU B 1 321 ? -16.406 -6.715 -16.469 1 71.25 321 GLU B CA 1
ATOM 5649 C C . GLU B 1 321 ? -16.172 -8.172 -16.078 1 71.25 321 GLU B C 1
ATOM 5651 O O . GLU B 1 321 ? -16.594 -9.086 -16.797 1 71.25 321 GLU B O 1
ATOM 5656 N N . TYR B 1 322 ? -15.609 -8.305 -14.938 1 67.94 322 TYR B N 1
ATOM 5657 C CA . TYR B 1 322 ? -15.312 -9.688 -14.602 1 67.94 322 TYR B CA 1
ATOM 5658 C C . TYR B 1 322 ? -16.25 -10.203 -13.516 1 67.94 322 TYR B C 1
ATOM 5660 O O . TYR B 1 322 ? -16.656 -9.445 -12.625 1 67.94 322 TYR B O 1
ATOM 5668 N N . SER B 1 323 ? -16.672 -11.438 -13.656 1 61.72 323 SER B N 1
ATOM 5669 C CA . SER B 1 323 ? -17.703 -12.078 -12.852 1 61.72 323 SER B CA 1
ATOM 5670 C C . SER B 1 323 ? -17.188 -12.422 -11.461 1 61.72 323 SER B C 1
ATOM 5672 O O . SER B 1 323 ? -17.969 -12.68 -10.547 1 61.72 323 SER B O 1
ATOM 5674 N N . GLY B 1 324 ? -16.031 -12.242 -11.133 1 70.12 324 GLY B N 1
ATOM 5675 C CA . GLY B 1 324 ? -15.648 -12.797 -9.844 1 70.12 324 GLY B CA 1
ATOM 5676 C C . GLY B 1 324 ? -15.859 -11.844 -8.688 1 70.12 324 GLY B C 1
ATOM 5677 O O . GLY B 1 324 ? -15.711 -10.625 -8.844 1 70.12 324 GLY B O 1
ATOM 5678 N N . LEU B 1 325 ? -16.469 -12.539 -7.57 1 83.12 325 LEU B N 1
ATOM 5679 C CA . LEU B 1 325 ? -16.766 -11.82 -6.332 1 83.12 325 LEU B CA 1
ATOM 5680 C C . LEU B 1 325 ? -15.57 -11.875 -5.383 1 83.12 325 LEU B C 1
ATOM 5682 O O . LEU B 1 325 ? -14.828 -12.859 -5.363 1 83.12 325 LEU B O 1
ATOM 5686 N N . GLU B 1 326 ? -15.375 -10.789 -4.68 1 92.12 326 GLU B N 1
ATOM 5687 C CA . GLU B 1 326 ? -14.406 -10.773 -3.59 1 92.12 326 GLU B CA 1
ATOM 5688 C C . GLU B 1 326 ? -14.93 -11.539 -2.375 1 92.12 326 GLU B C 1
ATOM 5690 O O . GLU 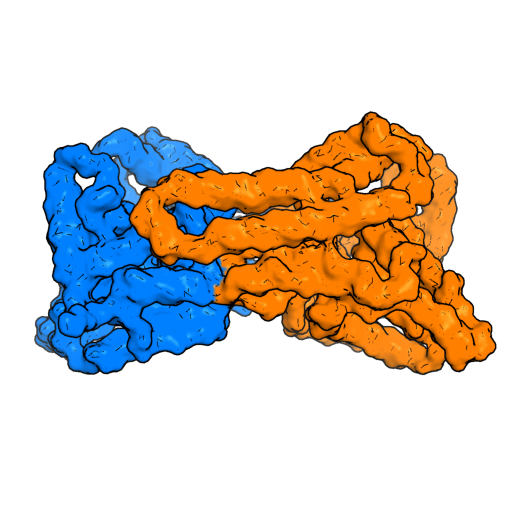B 1 326 ? -16.047 -11.297 -1.921 1 92.12 326 GLU B O 1
ATOM 5695 N N . MET B 1 327 ? -14.117 -12.492 -1.929 1 94.56 327 MET B N 1
ATOM 5696 C CA . MET B 1 327 ? -14.508 -13.32 -0.791 1 94.56 327 MET B CA 1
ATOM 5697 C C . MET B 1 327 ? -13.695 -12.953 0.45 1 94.56 327 MET B C 1
ATOM 5699 O O . MET B 1 327 ? -12.484 -12.75 0.369 1 94.56 327 MET B O 1
ATOM 5703 N N . SER B 1 328 ? -14.484 -12.805 1.59 1 97.31 328 SER B N 1
ATOM 5704 C CA . SER B 1 328 ? -13.742 -12.773 2.848 1 97.31 328 SER B CA 1
ATOM 5705 C C . SER B 1 328 ? -13.078 -14.117 3.123 1 97.31 328 SER B C 1
ATOM 5707 O O . SER B 1 328 ? -13.398 -15.125 2.482 1 97.31 328 SER B O 1
ATOM 5709 N N . ARG B 1 329 ? -12.148 -14.156 4.062 1 98.25 329 ARG B N 1
ATOM 5710 C CA . ARG B 1 329 ? -11.516 -15.398 4.477 1 98.25 329 ARG B CA 1
ATOM 5711 C C . ARG B 1 329 ? -12.555 -16.453 4.855 1 98.25 329 ARG B C 1
ATOM 5713 O O . ARG B 1 329 ? -12.508 -17.578 4.379 1 98.25 329 ARG B O 1
ATOM 5720 N N . ALA B 1 330 ? -13.5 -16.047 5.773 1 98.06 330 ALA B N 1
ATOM 5721 C CA . ALA B 1 330 ? -14.523 -16.969 6.25 1 98.06 330 ALA B CA 1
ATOM 5722 C C . ALA B 1 330 ? -15.352 -17.516 5.09 1 98.06 330 ALA B C 1
ATOM 5724 O O . ALA B 1 330 ? -15.633 -18.719 5.035 1 98.06 330 ALA B O 1
ATOM 5725 N N . ASP B 1 331 ? -15.711 -16.656 4.184 1 97.62 331 ASP B N 1
ATOM 5726 C CA . ASP B 1 331 ? -16.547 -17.062 3.057 1 97.62 331 ASP B CA 1
ATOM 5727 C C . ASP B 1 331 ? -15.789 -17.984 2.107 1 97.62 331 ASP B C 1
ATOM 5729 O O . ASP B 1 331 ? -16.359 -18.922 1.543 1 97.62 331 ASP B O 1
ATOM 5733 N N . LEU B 1 332 ? -14.539 -17.688 1.872 1 97.94 332 LEU B N 1
ATOM 5734 C CA . LEU B 1 332 ? -13.719 -18.531 1.002 1 97.94 332 LEU B CA 1
ATOM 5735 C C . LEU B 1 332 ? -13.586 -19.938 1.569 1 97.94 332 LEU B C 1
ATOM 5737 O O . LEU B 1 332 ? -13.695 -20.922 0.833 1 97.94 332 LEU B O 1
ATOM 5741 N N . LEU B 1 333 ? -13.32 -20.047 2.861 1 98.19 333 LEU B N 1
ATOM 5742 C CA . LEU B 1 333 ? -13.195 -21.344 3.514 1 98.19 333 LEU B CA 1
ATOM 5743 C C . LEU B 1 333 ? -14.5 -22.125 3.42 1 98.19 333 LEU B C 1
ATOM 5745 O O . LEU B 1 333 ? -14.492 -23.328 3.133 1 98.19 333 LEU B O 1
ATOM 5749 N N . GLU B 1 334 ? -15.609 -21.391 3.668 1 97.62 334 GLU B N 1
ATOM 5750 C CA . GLU B 1 334 ? -16.922 -22.016 3.541 1 97.62 334 GLU B CA 1
ATOM 5751 C C . GLU B 1 334 ? -17.156 -22.516 2.117 1 97.62 334 GLU B C 1
ATOM 5753 O O . GLU B 1 334 ? -17.703 -23.594 1.912 1 97.62 334 GLU B O 1
ATOM 5758 N N . LEU B 1 335 ? -16.812 -21.703 1.203 1 97.62 335 LEU B N 1
ATOM 5759 C CA . LEU B 1 335 ? -16.969 -22.062 -0.203 1 97.62 335 LEU B CA 1
ATOM 5760 C C . LEU B 1 335 ? -16.156 -23.328 -0.527 1 97.62 335 LEU B C 1
ATOM 5762 O O . LEU B 1 335 ? -16.672 -24.234 -1.183 1 97.62 335 LEU B O 1
ATOM 5766 N N . CYS B 1 336 ? -14.898 -23.391 -0.14 1 98.06 336 CYS B N 1
ATOM 5767 C CA . CYS B 1 336 ? -14.055 -24.547 -0.372 1 98.06 336 CYS B CA 1
ATOM 5768 C C . CYS B 1 336 ? -14.695 -25.812 0.206 1 98.06 336 CYS B C 1
ATOM 5770 O O . CYS B 1 336 ? -14.727 -26.859 -0.447 1 98.06 336 CYS B O 1
ATOM 5772 N N . GLN B 1 337 ? -15.219 -25.688 1.402 1 97.56 337 GLN B N 1
ATOM 5773 C CA . GLN B 1 337 ? -15.875 -26.812 2.043 1 97.56 337 GLN B CA 1
ATOM 5774 C C . GLN B 1 337 ? -17.125 -27.25 1.27 1 97.56 337 GLN B C 1
ATOM 5776 O O . GLN B 1 337 ? -17.344 -28.438 1.064 1 97.56 337 GLN B O 1
ATOM 5781 N N . ALA B 1 338 ? -17.875 -26.25 0.884 1 97 338 ALA B N 1
ATOM 5782 C CA . ALA B 1 338 ? -19.078 -26.531 0.117 1 97 338 ALA B CA 1
ATOM 5783 C C . ALA B 1 338 ? -18.75 -27.234 -1.196 1 97 338 ALA B C 1
ATOM 5785 O O . ALA B 1 338 ? -19.547 -28.031 -1.7 1 97 338 ALA B O 1
ATOM 5786 N N . MET B 1 339 ? -17.594 -27 -1.671 1 96.94 339 MET B N 1
ATOM 5787 C CA . MET B 1 339 ? -17.203 -27.578 -2.953 1 96.94 339 MET B CA 1
ATOM 5788 C C . MET B 1 339 ? -16.453 -28.891 -2.75 1 96.94 339 MET B C 1
ATOM 5790 O O . MET B 1 339 ? -15.906 -29.453 -3.703 1 96.94 339 MET B O 1
ATOM 5794 N N . GLY B 1 340 ? -16.344 -29.344 -1.492 1 96.44 340 GLY B N 1
ATOM 5795 C CA . GLY B 1 340 ? -15.945 -30.719 -1.256 1 96.44 340 GLY B CA 1
ATOM 5796 C C . GLY B 1 340 ? -14.57 -30.844 -0.629 1 96.44 340 GLY B C 1
ATOM 5797 O O . GLY B 1 340 ? -14.039 -31.953 -0.497 1 96.44 340 GLY B O 1
ATOM 5798 N N . PHE B 1 341 ? -14.008 -29.734 -0.232 1 97.94 341 PHE B N 1
ATOM 5799 C CA . PHE B 1 341 ? -12.695 -29.812 0.385 1 97.94 341 PHE B CA 1
ATOM 5800 C C . PHE B 1 341 ? -12.805 -29.844 1.904 1 97.94 341 PHE B C 1
ATOM 5802 O O . PHE B 1 341 ? -13.711 -29.234 2.477 1 97.94 341 PHE B O 1
ATOM 5809 N N . GLU B 1 342 ? -11.938 -30.578 2.498 1 97.38 342 GLU B N 1
ATOM 5810 C CA . GLU B 1 342 ? -11.719 -30.578 3.943 1 97.38 342 GLU B CA 1
ATOM 5811 C C . GLU B 1 342 ? -10.305 -30.125 4.293 1 97.38 342 GLU B C 1
ATOM 5813 O O . GLU B 1 342 ? -9.344 -30.531 3.639 1 97.38 342 GLU B O 1
ATOM 5818 N N . PHE B 1 343 ? -10.156 -29.312 5.328 1 98 343 PHE B N 1
ATOM 5819 C CA . PHE B 1 343 ? -8.859 -28.766 5.699 1 98 343 PHE B CA 1
ATOM 5820 C C . PHE B 1 343 ? -8.18 -29.656 6.746 1 98 343 PHE B C 1
ATOM 5822 O O . PHE B 1 343 ? -8.641 -29.734 7.887 1 98 343 PHE B O 1
ATOM 5829 N N . ASP B 1 344 ? -7.129 -30.234 6.359 1 96.88 344 ASP B N 1
ATOM 5830 C CA . ASP B 1 344 ? -6.316 -31.016 7.289 1 96.88 344 ASP B CA 1
ATOM 5831 C C . ASP B 1 344 ? -5.457 -30.109 8.164 1 96.88 344 ASP B C 1
ATOM 5833 O O . ASP B 1 344 ? -5.227 -30.406 9.336 1 96.88 344 ASP B O 1
ATOM 5837 N N . VAL B 1 345 ? -4.906 -29.141 7.574 1 97.94 345 VAL B N 1
ATOM 5838 C CA . VAL B 1 345 ? -4.121 -28.109 8.227 1 97.94 345 VAL B CA 1
ATOM 5839 C C . VAL B 1 345 ? -4.621 -26.734 7.797 1 97.94 345 VAL B C 1
ATOM 5841 O O . VAL B 1 345 ? -4.941 -26.516 6.621 1 97.94 345 VAL B O 1
ATOM 5844 N N . HIS B 1 346 ? -4.77 -25.844 8.703 1 98.38 346 HIS B N 1
ATOM 5845 C CA . HIS B 1 346 ? -5.125 -24.469 8.398 1 98.38 346 HIS B CA 1
ATOM 5846 C C . HIS B 1 346 ? -4.484 -23.5 9.383 1 98.38 346 HIS B C 1
ATOM 5848 O O . HIS B 1 346 ? -4.68 -23.625 10.602 1 98.38 346 HIS B O 1
ATOM 5854 N N . LYS B 1 347 ? -3.646 -22.641 8.938 1 98.44 347 LYS B N 1
ATOM 5855 C CA . LYS B 1 347 ? -3.031 -21.562 9.703 1 98.44 347 LYS B CA 1
ATOM 5856 C C . LYS B 1 347 ? -3.373 -20.203 9.102 1 98.44 347 LYS B C 1
ATOM 5858 O O . LYS B 1 347 ? -3.385 -20.047 7.879 1 98.44 347 LYS B O 1
ATOM 5863 N N . SER B 1 348 ? -3.684 -19.266 9.945 1 98.25 348 SER B N 1
ATOM 5864 C CA . SER B 1 348 ? -4.125 -17.953 9.477 1 98.25 348 SER B CA 1
ATOM 5865 C C . SER B 1 348 ? -3.188 -16.844 9.953 1 98.25 348 SER B C 1
ATOM 5867 O O . SER B 1 348 ? -2.373 -17.062 10.852 1 98.25 348 SER B O 1
ATOM 5869 N N . ASP B 1 349 ? -3.305 -15.695 9.234 1 97.94 349 ASP B N 1
ATOM 5870 C CA . ASP B 1 349 ? -2.684 -14.438 9.648 1 97.94 349 ASP B CA 1
ATOM 5871 C C . ASP B 1 349 ? -1.161 -14.562 9.664 1 97.94 349 ASP B C 1
ATOM 5873 O O . ASP B 1 349 ? -0.502 -14.062 10.578 1 97.94 349 ASP B O 1
ATOM 5877 N N . ILE B 1 350 ? -0.646 -15.258 8.742 1 98.44 350 ILE B N 1
ATOM 5878 C CA . ILE B 1 350 ? 0.805 -15.336 8.602 1 98.44 350 ILE B CA 1
ATOM 5879 C C . ILE B 1 350 ? 1.325 -14.078 7.914 1 98.44 350 ILE B C 1
ATOM 5881 O O . ILE B 1 350 ? 1.052 -13.852 6.73 1 98.44 350 ILE B O 1
ATOM 5885 N N . GLU B 1 351 ? 2.09 -13.344 8.617 1 97.88 351 GLU B N 1
ATOM 5886 C CA . GLU B 1 351 ? 2.582 -12.07 8.102 1 97.88 351 GLU B CA 1
ATOM 5887 C C . GLU B 1 351 ? 3.719 -12.289 7.105 1 97.88 351 GLU B C 1
ATOM 5889 O O . GLU B 1 351 ? 4.637 -13.07 7.359 1 97.88 351 GLU B O 1
ATOM 5894 N N . THR B 1 352 ? 3.59 -11.617 5.977 1 97.62 352 THR B N 1
ATOM 5895 C CA . THR B 1 352 ? 4.672 -11.617 5 1 97.62 352 THR B CA 1
ATOM 5896 C C . THR B 1 352 ? 4.559 -10.414 4.07 1 97.62 352 THR B C 1
ATOM 5898 O O . THR B 1 352 ? 3.639 -9.602 4.199 1 97.62 352 THR B O 1
ATOM 5901 N N . VAL B 1 353 ? 5.555 -10.203 3.279 1 97.31 353 VAL B N 1
ATOM 5902 C CA . VAL B 1 353 ? 5.582 -9.164 2.26 1 97.31 353 VAL B CA 1
ATOM 5903 C C . VAL B 1 353 ? 5.668 -9.797 0.874 1 97.31 353 VAL B C 1
ATOM 5905 O O . VAL B 1 353 ? 5.695 -11.023 0.746 1 97.31 353 VAL B O 1
ATOM 5908 N N . TYR B 1 354 ? 5.645 -8.961 -0.183 1 96.62 354 TYR B N 1
ATOM 5909 C CA . TYR B 1 354 ? 5.789 -9.445 -1.552 1 96.62 354 TYR B CA 1
ATOM 5910 C C . TYR B 1 354 ? 6.684 -8.516 -2.367 1 96.62 354 TYR B C 1
ATOM 5912 O O . TYR B 1 354 ? 6.27 -7.414 -2.736 1 96.62 354 TYR B O 1
ATOM 5920 N N . SER B 1 355 ? 7.902 -8.891 -2.697 1 95.19 355 SER B N 1
ATOM 5921 C CA . SER B 1 355 ? 8.875 -8.172 -3.518 1 95.19 355 SER B CA 1
ATOM 5922 C C . SER B 1 355 ? 9.172 -6.789 -2.951 1 95.19 355 SER B C 1
ATOM 5924 O O . SER B 1 355 ? 9.258 -5.812 -3.699 1 95.19 355 SER B O 1
ATOM 5926 N N . THR B 1 356 ? 9.227 -6.73 -1.74 1 91.56 356 THR B N 1
ATOM 5927 C CA . THR B 1 356 ? 9.453 -5.445 -1.088 1 91.56 356 THR B CA 1
ATOM 5928 C C . THR B 1 356 ? 10.938 -5.246 -0.789 1 91.56 356 THR B C 1
ATOM 5930 O O . THR B 1 356 ? 11.641 -6.199 -0.444 1 91.56 356 THR B O 1
ATOM 5933 N N . ASP B 1 357 ? 11.422 -4.027 -0.968 1 94.12 357 ASP B N 1
ATOM 5934 C CA . ASP B 1 357 ? 12.766 -3.672 -0.513 1 94.12 357 ASP B CA 1
ATOM 5935 C C . ASP B 1 357 ? 12.883 -3.797 1.004 1 94.12 357 ASP B C 1
ATOM 5937 O O . ASP B 1 357 ? 12.211 -3.068 1.745 1 94.12 357 ASP B O 1
ATOM 5941 N N . PRO B 1 358 ? 13.711 -4.703 1.433 1 93.38 358 PRO B N 1
ATOM 5942 C CA . PRO B 1 358 ? 13.836 -4.914 2.877 1 93.38 358 PRO B CA 1
ATOM 5943 C C . PRO B 1 358 ? 14.367 -3.684 3.609 1 93.38 358 PRO B C 1
ATOM 5945 O O . PRO B 1 358 ? 14.227 -3.58 4.832 1 93.38 358 PRO B O 1
ATOM 5948 N N . ARG B 1 359 ? 14.953 -2.754 2.912 1 95.62 359 ARG B N 1
ATOM 5949 C CA . ARG B 1 359 ? 15.539 -1.573 3.545 1 95.62 359 ARG B CA 1
ATOM 5950 C C . ARG B 1 359 ? 14.586 -0.381 3.449 1 95.62 359 ARG B C 1
ATOM 5952 O O . ARG B 1 359 ? 14.906 0.709 3.93 1 95.62 359 ARG B O 1
ATOM 5959 N N . ALA B 1 360 ? 13.445 -0.537 2.824 1 96.81 360 ALA B N 1
ATOM 5960 C CA . ALA B 1 360 ? 12.492 0.556 2.654 1 96.81 360 ALA B CA 1
ATOM 5961 C C . ALA B 1 360 ? 11.914 0.99 3.998 1 96.81 360 ALA B C 1
ATOM 5963 O O . ALA B 1 360 ? 11.703 0.161 4.887 1 96.81 360 ALA B O 1
ATOM 5964 N N . LEU B 1 361 ? 11.539 2.268 4.145 1 98.12 361 LEU B N 1
ATOM 5965 C CA . LEU B 1 361 ? 10.961 2.834 5.355 1 98.12 361 LEU B CA 1
ATOM 5966 C C . LEU B 1 361 ? 9.445 2.654 5.367 1 98.12 361 LEU B C 1
ATOM 5968 O O . LEU B 1 361 ? 8.742 3.322 6.129 1 98.12 361 LEU B O 1
ATOM 5972 N N . GLY B 1 362 ? 8.93 1.834 4.578 1 97.38 362 GLY B N 1
ATOM 5973 C CA . GLY B 1 362 ? 7.527 1.462 4.484 1 97.38 362 GLY B CA 1
ATOM 5974 C C . GLY B 1 362 ? 7.293 0.226 3.637 1 97.38 362 GLY B C 1
ATOM 5975 O O . GLY B 1 362 ? 8.016 -0.015 2.668 1 97.38 362 GLY B O 1
ATOM 5976 N N . LYS B 1 363 ? 6.305 -0.486 3.969 1 97 363 LYS B N 1
ATOM 5977 C CA . LYS B 1 363 ? 6.012 -1.72 3.246 1 97 363 LYS B CA 1
ATOM 5978 C C . LYS B 1 363 ? 4.566 -2.158 3.469 1 97 363 LYS B C 1
ATOM 5980 O O . LYS B 1 363 ? 3.98 -1.867 4.516 1 97 363 LYS B O 1
ATOM 5985 N N . PHE B 1 364 ? 4.008 -2.809 2.49 1 97.44 364 PHE B N 1
ATOM 5986 C CA . PHE B 1 364 ? 2.729 -3.479 2.688 1 97.44 364 PHE B CA 1
ATOM 5987 C C . PHE B 1 364 ? 2.93 -4.859 3.303 1 97.44 364 PHE B C 1
ATOM 5989 O O . PHE B 1 364 ? 3.752 -5.641 2.828 1 97.44 364 PHE B O 1
ATOM 5996 N N . VAL B 1 365 ? 2.227 -5.156 4.32 1 97.94 365 VAL B N 1
ATOM 5997 C CA . VAL B 1 365 ? 2.287 -6.438 5.016 1 97.94 365 VAL B CA 1
ATOM 5998 C C . VAL B 1 365 ? 0.989 -7.207 4.793 1 97.94 365 VAL B C 1
ATOM 6000 O O . VAL B 1 365 ? -0.102 -6.676 5.012 1 97.94 365 VAL B O 1
ATOM 6003 N N . TYR B 1 366 ? 1.115 -8.422 4.359 1 98.19 366 TYR B N 1
ATOM 6004 C CA . TYR B 1 366 ? -0.025 -9.305 4.152 1 98.19 366 TYR B CA 1
ATOM 6005 C C . TYR B 1 366 ? -0.209 -10.242 5.332 1 98.19 366 TYR B C 1
ATOM 6007 O O . TYR B 1 366 ? 0.769 -10.742 5.898 1 98.19 366 TYR B O 1
ATOM 6015 N N . ASN B 1 367 ? -1.403 -10.516 5.719 1 98.38 367 ASN B N 1
ATOM 6016 C CA . ASN B 1 367 ? -1.772 -11.641 6.578 1 98.38 367 ASN B CA 1
ATOM 6017 C C . ASN B 1 367 ? -2.355 -12.797 5.773 1 98.38 367 ASN B C 1
ATOM 6019 O O . ASN B 1 367 ? -3.553 -12.812 5.484 1 98.38 367 ASN B O 1
ATOM 6023 N N . CYS B 1 368 ? -1.522 -13.703 5.539 1 98.56 368 CYS B N 1
ATOM 6024 C CA . CYS B 1 368 ? -1.827 -14.727 4.547 1 98.56 368 CYS B CA 1
ATOM 6025 C C . CYS B 1 368 ? -2.445 -15.953 5.207 1 98.56 368 CYS B C 1
ATOM 6027 O O . CYS B 1 368 ? -2.389 -16.109 6.43 1 98.56 368 CYS B O 1
ATOM 6029 N N . GLU B 1 369 ? -3.051 -16.75 4.398 1 98.62 369 GLU B N 1
ATOM 6030 C CA . GLU B 1 369 ? -3.633 -18.031 4.766 1 98.62 369 GLU B CA 1
ATOM 6031 C C . GLU B 1 369 ? -2.777 -19.188 4.258 1 98.62 369 GLU B C 1
ATOM 6033 O O . GLU B 1 369 ? -2.293 -19.156 3.125 1 98.62 369 GLU B O 1
ATOM 6038 N N . PHE B 1 370 ? -2.582 -20.156 5.141 1 98.81 370 PHE B N 1
ATOM 6039 C CA . PHE B 1 370 ? -1.945 -21.422 4.766 1 98.81 370 PHE B CA 1
ATOM 6040 C C . PHE B 1 370 ? -2.863 -22.594 5.066 1 98.81 370 PHE B C 1
ATOM 6042 O O . PHE B 1 370 ? -3.461 -22.672 6.141 1 98.81 370 PHE B O 1
ATOM 6049 N N . TRP B 1 371 ? -2.992 -23.516 4.043 1 98.81 371 TRP B N 1
ATOM 6050 C CA . TRP B 1 371 ? -3.758 -24.719 4.375 1 98.81 371 TRP B CA 1
ATOM 6051 C C . TRP B 1 371 ? -3.301 -25.906 3.539 1 98.81 371 TRP B C 1
ATOM 6053 O O . TRP B 1 371 ? -2.596 -25.734 2.541 1 98.81 371 TRP B O 1
ATOM 6063 N N . VAL B 1 372 ? -3.52 -27.031 4.047 1 98.75 372 VAL B N 1
ATOM 6064 C CA . VAL B 1 372 ? -3.529 -28.312 3.34 1 98.75 372 VAL B CA 1
ATOM 6065 C C . VAL B 1 372 ? -4.941 -28.891 3.336 1 98.75 372 VAL B C 1
ATOM 6067 O O . VAL B 1 372 ? -5.547 -29.078 4.395 1 98.75 372 VAL B O 1
ATOM 6070 N N . ALA B 1 373 ? -5.441 -29.078 2.166 1 98.5 373 ALA B N 1
ATOM 6071 C CA . ALA B 1 373 ? -6.809 -29.578 2.051 1 98.5 373 ALA B CA 1
ATOM 6072 C C . ALA B 1 373 ? -6.863 -30.828 1.181 1 98.5 373 ALA B C 1
ATOM 6074 O O . ALA B 1 373 ? -6 -31.047 0.328 1 98.5 373 ALA B O 1
ATOM 6075 N N . SER B 1 374 ? -7.82 -31.672 1.392 1 97.25 374 SER B N 1
ATOM 6076 C CA . SER B 1 374 ? -8.102 -32.875 0.608 1 97.25 374 SER B CA 1
ATOM 6077 C C . SER B 1 374 ? -9.594 -33 0.303 1 97.25 374 SER B C 1
ATOM 6079 O O . SER B 1 374 ? -10.422 -32.344 0.942 1 97.25 374 SER B O 1
ATOM 6081 N N . MET B 1 375 ? -9.859 -33.781 -0.762 1 93.81 375 MET B N 1
ATOM 6082 C CA . MET B 1 375 ? -11.266 -34 -1.073 1 93.81 375 MET B CA 1
ATOM 6083 C C . MET B 1 375 ? -11.93 -34.844 0.011 1 93.81 375 MET B C 1
ATOM 6085 O O . MET B 1 375 ? -11.336 -35.812 0.516 1 93.81 375 MET B O 1
ATOM 6089 N N . ARG B 1 376 ? -13.117 -34.375 0.306 1 88.38 376 ARG B N 1
ATOM 6090 C CA . ARG B 1 376 ? -13.891 -35.125 1.274 1 88.38 376 ARG B CA 1
ATOM 6091 C C . ARG B 1 376 ? -14.164 -36.531 0.757 1 88.38 376 ARG B C 1
ATOM 6093 O O . ARG B 1 376 ? -14.492 -36.719 -0.418 1 88.38 376 ARG B O 1
ATOM 6100 N N . LYS B 1 377 ? -13.898 -37.562 1.658 1 77 377 LYS B N 1
ATOM 6101 C CA . LYS B 1 377 ? -14.195 -38.938 1.3 1 77 377 LYS B CA 1
ATOM 6102 C C . LYS B 1 377 ? -15.703 -39.188 1.254 1 77 377 LYS B C 1
ATOM 6104 O O . LYS B 1 377 ? -16.438 -38.719 2.119 1 77 377 LYS B O 1
ATOM 6109 N N . GLU B 1 378 ? -16.297 -39.469 0.049 1 62.12 378 GLU B N 1
ATOM 6110 C CA . GLU B 1 378 ? -17.688 -39.875 -0.003 1 62.12 378 GLU B CA 1
ATOM 6111 C C . GLU B 1 378 ? -18 -40.938 1.04 1 62.12 378 GLU B C 1
ATOM 6113 O O . GLU B 1 378 ? -17.203 -41.875 1.219 1 62.12 378 GLU B O 1
ATOM 6118 N N . ALA B 1 379 ? -18.875 -40.562 2.08 1 47.84 379 ALA B N 1
ATOM 6119 C CA . ALA B 1 379 ? -19.344 -41.594 3.006 1 47.84 379 ALA B CA 1
ATOM 6120 C C . ALA B 1 379 ? -19.969 -42.75 2.258 1 47.84 379 ALA B C 1
ATOM 6122 O O . ALA B 1 379 ? -20.672 -42.562 1.263 1 47.84 379 ALA B O 1
#

Secondary structure (DSSP, 8-state):
--HHHHHHHHHHHHHHHTHHHHHIIIIIHHHHHHHHHS-HHHHHT-TTHHHHHHHHHHHHHHHHHHHHHHHHHHTGGGT---STTPPPP-HHHHHHHHHHHHHHHHHHSGGGHHHHHHHHHHHHHHHHHH---GGGGGG-EEEEES-TTSHHHHHHHHTT-EEEEEE--HHHHHHHHHHHHS--STT-EEE-TTTT--TT-S-HHHHT--EEE-SS-TTHHHHHHHHTTT-S-GGGSEEEEES-HHHHHS-GGG---TT-HHHHHHHHHTTT-EEEEEEES-GGG-SSHHHHHHHHHHHEEEEEEEEEEE----TTTT-TTS-PPP--HHHHHHHHHHTTEEEEEEEEEEEE-SS--TT-SEEEEEEEEEEEEEE----/--HHHHHHHHHHHHHHHTHHHHHIIIIIHHHHHHHHHS-HHHHHT-TTHHHHHHHHHHHHHHHHHHHHHHHHHHTGGGT---STTPPPP-HHHHHHHHHHHHHHHHHHSGGGHHHHHHHHHHHHHHHHHH---GGGGGG-EEEEES-TTSHHHHHHHHTT-EEEEEE--HHHHHHHHHHHHS--STT-EEE-TTTT--TT-S-GGGTT--EEE-SS-TTHHHHHHHHTTT-S-GGGSEEEEES-HHHHHS-GGG----S-HHHHHHHHHTTT-EEEEEEES-GGG-SSHHHHHHHHHHHEEEEEEEEEEE----TTTT-TTS-PPP--HHHHHHHHHHTTEEEEEEEEEEEE-SS--TT-SEEEEEEEEEEEEEE----

Sequence (758 aa):
MDAEEYAALTKVLSSYLNFGKWQTETVITPRRRKWQLLSPEDRRLLPWFERHLEDIRECIAINESFTKDVVEAIAAEWGVSSPEGWAVATTNEYDKVRSILLQLAREWSDQGAEERKVAFGMILDQLESLYPDIYSRQDVKVLVPGAGLGRLVFELVSRGFWTQGNEFSYHMLLMSNYLLNHCPYPHSASIFPFISKGSHVGKRLNMVRPVSIPDVSPSVLSEYYQKYEGKIPFGDLMSMTAGSFTDLYGPPSLTGSDGDEVATEFREQNHQAYDVVVTCFFLDTASNVIDYIRTIKHCLKPDGKWINFGPLLWHWEDVPEYSGLEMSRADLLELCQAMGFEFDVHKSDIETVYSTDPRALGKFVYNCEFWVASMRKEAMDAEEYAALTKVLSSYLNFGKWQTETVITPRRRKWQLLSPEDRRLLPWFERHLEDIRECIAINESFTKDVVEAIAAEWGVSSPEGWAVATTNEYDKVRSILLQLAREWSDQGAEERKVAFGMILDQLESLYPDIYSRQDVKVLVPGAGLGRLVFELVSRGFWTQGNEFSYHMLLMSNYLLNHCPYPHSASIFPFISKGSHVGKRLNMVRPVSIPDVSPSVLSEYYQKYEGKIPFGDLMSMTAGSFTDLYGPPSLTGSDGDEVATEFREQNHQAYDVVVTCFFLDTASNVIDYIRTIKHCLKPDGKWINFGPLLWHWEDVPEYSGLEMSRADLLELCQAMGFEFDVHKSDIETVYSTDPRALGKFVYNCEFWVASMRKEA